Protein AF-A0A4Q6BZ63-F1 (afdb_monomer_lite)

Radius of gyration: 24.28 Å; chains: 1; bounding box: 54×51×70 Å

Secondary structure (DSSP, 8-state):
-HHHHHHHHHHHTS----------TTSPPPTTEEEEEE---TT----EEEEEE-TTT--EEEEEEEE-GGGG-SS-HHHHHTTT--TTGGG-TTSS-TT-PPPGGGS-SSHHHHHHHHHHHHHHHHHHHHHHTTPPP-TTTTTS-SS-HHHHHHHHHHHHH-TT------SS-TTS---HHHHHHHHHHTTT---HHHHHHHHHHH-TT-----TTS-----HHHHHHHHHHH--EEET--TTPPSS-THHHHHHHHHHHHTTHHHHHHHHHHHHHS-SS-TT----HHHHHHH-PPP--THHHHHHHHHHH--TTEEEHHHHHHHTTT----S--HHHHHHHHHHHHTTTHHHHHHHHHSPPTTTTHHHHHHHHHHHHH-EEE-TTS-EEE--HHHHHHHHHHHHHHHHHHHHHHHHHHHHHTTT-

Structure (mmCIF, N/CA/C/O backbone):
data_AF-A0A4Q6BZ63-F1
#
_entry.id   AF-A0A4Q6BZ63-F1
#
loop_
_atom_site.group_PDB
_atom_site.id
_atom_site.type_symbol
_atom_site.label_atom_id
_atom_site.label_alt_id
_atom_site.label_comp_id
_atom_site.label_asym_id
_atom_site.label_entity_id
_atom_site.label_seq_id
_atom_site.pdbx_PDB_ins_code
_atom_site.Cartn_x
_atom_site.Cartn_y
_atom_site.Cartn_z
_atom_site.occupancy
_atom_site.B_iso_or_equiv
_atom_site.auth_seq_id
_atom_site.auth_comp_id
_atom_site.auth_asym_id
_atom_site.auth_atom_id
_atom_site.pdbx_PDB_model_num
ATOM 1 N N . MET A 1 1 ? 18.218 6.714 -0.744 1.00 89.31 1 MET A N 1
ATOM 2 C CA . MET A 1 1 ? 18.346 7.404 -2.052 1.00 89.31 1 MET A CA 1
ATOM 3 C C . MET A 1 1 ? 19.382 6.745 -2.955 1.00 89.31 1 MET A C 1
ATOM 5 O O . MET A 1 1 ? 18.963 6.069 -3.879 1.00 89.31 1 MET A O 1
ATOM 9 N N . LYS A 1 2 ? 20.698 6.859 -2.688 1.00 94.06 2 LYS A N 1
ATOM 10 C CA . LYS A 1 2 ? 21.760 6.262 -3.534 1.00 94.06 2 LYS A CA 1
ATOM 11 C C . LYS A 1 2 ? 21.496 4.795 -3.904 1.00 94.06 2 LYS A C 1
ATOM 13 O O . LYS A 1 2 ? 21.578 4.436 -5.068 1.00 94.06 2 LYS A O 1
ATOM 18 N N . GLU A 1 3 ? 21.125 3.972 -2.928 1.00 96.25 3 GLU A N 1
ATOM 19 C CA . GLU A 1 3 ? 20.816 2.549 -3.139 1.00 96.25 3 GLU A CA 1
ATOM 20 C C . GLU A 1 3 ? 19.632 2.308 -4.088 1.00 96.25 3 GLU A C 1
ATOM 22 O O . GLU A 1 3 ? 19.660 1.341 -4.840 1.00 96.25 3 GLU A O 1
ATOM 27 N N . GLY A 1 4 ? 18.625 3.190 -4.087 1.00 96.62 4 GLY A N 1
ATOM 28 C CA . GLY A 1 4 ? 17.479 3.110 -4.998 1.00 96.62 4 GLY A CA 1
ATOM 29 C C . GLY A 1 4 ? 17.849 3.504 -6.428 1.00 96.62 4 GLY A C 1
ATOM 30 O O . GLY A 1 4 ? 17.361 2.908 -7.373 1.00 96.62 4 GLY A O 1
ATOM 31 N N . ILE A 1 5 ? 18.787 4.441 -6.605 1.00 96.44 5 ILE A N 1
ATOM 32 C CA . ILE A 1 5 ? 19.325 4.774 -7.936 1.00 96.44 5 ILE A CA 1
ATOM 33 C C . ILE A 1 5 ? 20.150 3.595 -8.471 1.00 96.44 5 ILE A C 1
ATOM 35 O O . ILE A 1 5 ? 19.949 3.140 -9.592 1.00 96.44 5 ILE A O 1
ATOM 39 N N . LEU A 1 6 ? 21.051 3.058 -7.642 1.00 97.44 6 LEU A N 1
ATOM 40 C CA . LEU A 1 6 ? 21.948 1.962 -8.022 1.00 97.44 6 LEU A CA 1
ATOM 41 C C . LEU A 1 6 ? 21.243 0.605 -8.171 1.00 97.44 6 LEU A C 1
ATOM 43 O O . LEU A 1 6 ? 21.848 -0.335 -8.686 1.00 97.44 6 LEU A O 1
ATOM 47 N N . TYR A 1 7 ? 19.981 0.484 -7.750 1.00 98.19 7 TYR A N 1
ATOM 48 C CA . TYR A 1 7 ? 19.133 -0.675 -8.038 1.00 98.19 7 TYR A CA 1
ATOM 49 C C . TYR A 1 7 ? 19.146 -1.022 -9.531 1.00 98.19 7 TYR A C 1
ATOM 51 O O . TYR A 1 7 ? 19.330 -2.183 -9.893 1.00 98.19 7 TYR A O 1
ATOM 59 N N . TRP A 1 8 ? 19.068 -0.011 -10.395 1.00 97.12 8 TRP A N 1
ATOM 60 C CA . TRP A 1 8 ? 18.982 -0.204 -11.838 1.00 97.12 8 TRP A CA 1
ATOM 61 C C . TRP A 1 8 ? 20.232 -0.838 -12.462 1.00 97.12 8 TRP A C 1
ATOM 63 O O . TRP A 1 8 ? 20.110 -1.564 -13.445 1.00 97.12 8 TRP A O 1
ATOM 73 N N . ASN A 1 9 ? 21.410 -0.698 -11.843 1.00 96.75 9 ASN A N 1
ATOM 74 C CA . ASN A 1 9 ? 22.609 -1.436 -12.265 1.00 96.75 9 ASN A CA 1
ATOM 75 C C . ASN A 1 9 ? 22.449 -2.952 -12.067 1.00 96.75 9 ASN A C 1
ATOM 77 O O . ASN A 1 9 ? 22.934 -3.742 -12.874 1.00 96.75 9 ASN A O 1
ATOM 81 N N . LYS A 1 10 ? 21.737 -3.378 -11.012 1.00 95.75 10 LYS A N 1
ATOM 82 C CA . LYS A 1 10 ? 21.415 -4.798 -10.791 1.00 95.75 10 LYS A CA 1
ATOM 83 C C . LYS A 1 10 ? 20.411 -5.299 -11.822 1.00 95.75 10 LYS A C 1
ATOM 85 O O . LYS A 1 10 ? 20.531 -6.427 -12.287 1.00 95.75 10 LYS A O 1
ATOM 90 N N . VAL A 1 11 ? 19.435 -4.458 -12.170 1.00 95.38 11 VAL A N 1
ATOM 91 C CA . VAL A 1 11 ? 18.393 -4.780 -13.152 1.00 95.38 11 VAL A CA 1
ATOM 92 C C . VAL A 1 11 ? 19.010 -5.039 -14.527 1.00 95.38 11 VAL A C 1
ATOM 94 O O . VAL A 1 11 ? 18.744 -6.072 -15.136 1.00 95.38 11 VAL A O 1
ATOM 97 N N . VAL A 1 12 ? 19.880 -4.141 -14.992 1.00 92.94 12 VAL A N 1
ATOM 98 C CA . VAL A 1 12 ? 20.517 -4.254 -16.317 1.00 92.94 12 VAL A CA 1
ATOM 99 C C . VAL A 1 12 ? 21.744 -5.173 -16.339 1.00 92.94 12 VAL A C 1
ATOM 101 O O . VAL A 1 12 ? 22.150 -5.626 -17.406 1.00 92.94 12 VAL A O 1
ATOM 104 N N . GLY A 1 13 ? 22.333 -5.476 -15.178 1.00 92.12 13 GLY A N 1
ATOM 105 C CA . GLY A 1 13 ? 23.477 -6.383 -15.045 1.00 92.12 13 GLY A CA 1
ATOM 106 C C . GLY A 1 13 ? 24.845 -5.762 -15.360 1.00 92.12 13 GLY A C 1
ATOM 107 O O . GLY A 1 13 ? 25.828 -6.491 -15.479 1.00 92.12 13 GLY A O 1
ATOM 108 N N . PHE A 1 14 ? 24.930 -4.437 -15.492 1.00 92.69 14 PHE A N 1
ATOM 109 C CA . PHE A 1 14 ? 26.173 -3.676 -15.655 1.00 92.69 14 PHE A CA 1
ATOM 110 C C . PHE A 1 14 ? 26.036 -2.282 -15.020 1.00 92.69 14 PHE A C 1
ATOM 112 O O . PHE A 1 14 ? 24.947 -1.882 -14.611 1.00 92.69 14 PHE A O 1
ATOM 119 N N . GLU A 1 15 ? 27.135 -1.533 -14.908 1.00 95.31 15 GLU A N 1
ATOM 120 C CA . GLU A 1 15 ? 27.097 -0.153 -14.407 1.00 95.31 15 GLU A CA 1
ATOM 121 C C . GLU A 1 15 ? 26.506 0.783 -15.476 1.00 95.31 15 GLU A C 1
ATOM 123 O O . GLU A 1 15 ? 27.214 1.263 -16.358 1.00 95.31 15 GLU A O 1
ATOM 128 N N . ALA A 1 16 ? 25.189 0.991 -15.424 1.00 90.75 16 ALA A N 1
ATOM 129 C CA . ALA A 1 16 ? 24.459 1.899 -16.309 1.00 90.75 16 ALA A CA 1
ATOM 130 C C . ALA A 1 16 ? 24.320 3.309 -15.716 1.00 90.75 16 ALA A C 1
ATOM 132 O O . ALA A 1 16 ? 24.261 4.287 -16.456 1.00 90.75 16 ALA A O 1
ATOM 133 N N . VAL A 1 17 ? 24.261 3.415 -14.385 1.00 93.44 17 VAL A N 1
ATOM 134 C CA . VAL A 1 17 ? 24.124 4.678 -13.654 1.00 93.44 17 VAL A CA 1
ATOM 135 C C . VAL A 1 17 ? 25.151 4.792 -12.531 1.00 93.44 17 VAL A C 1
ATOM 137 O O . VAL A 1 17 ? 25.448 3.829 -11.822 1.00 93.44 17 VAL A O 1
ATOM 140 N N . THR A 1 18 ? 25.651 6.007 -12.325 1.00 94.69 18 THR A N 1
ATOM 141 C CA . THR A 1 18 ? 26.495 6.394 -11.189 1.00 94.69 18 THR A CA 1
ATOM 142 C C . THR A 1 18 ? 25.817 7.520 -10.407 1.00 94.69 18 THR A C 1
ATOM 144 O O . THR A 1 18 ? 24.845 8.120 -10.865 1.00 94.69 18 THR A O 1
ATOM 147 N N . VAL A 1 19 ? 26.273 7.774 -9.176 1.00 94.69 19 VAL A N 1
ATOM 148 C CA . VAL A 1 19 ? 25.672 8.791 -8.298 1.00 94.69 19 VAL A CA 1
ATOM 149 C C . VAL A 1 19 ? 26.733 9.777 -7.845 1.00 94.69 19 VAL A C 1
ATOM 151 O O . VAL A 1 19 ? 27.675 9.397 -7.147 1.00 94.69 19 VAL A O 1
ATOM 154 N N . GLU A 1 20 ? 26.512 11.044 -8.174 1.00 91.31 20 GLU A N 1
ATOM 155 C CA . GLU A 1 20 ? 27.298 12.185 -7.711 1.00 91.31 20 GLU A CA 1
ATOM 156 C C . GLU A 1 20 ? 26.471 13.019 -6.724 1.00 91.31 20 GLU A C 1
ATOM 158 O O . GLU A 1 20 ? 25.262 13.192 -6.885 1.00 91.31 20 GLU A O 1
ATOM 163 N N . THR A 1 21 ? 27.110 13.521 -5.667 1.00 89.06 21 THR A N 1
ATOM 164 C CA . THR A 1 21 ? 26.464 14.340 -4.627 1.00 89.06 21 THR A CA 1
ATOM 165 C C . THR A 1 21 ? 27.017 15.757 -4.634 1.00 89.06 21 THR A C 1
ATOM 167 O O . THR A 1 21 ? 28.189 15.951 -4.943 1.00 89.06 21 THR A O 1
ATOM 170 N N . GLY A 1 22 ? 26.213 16.733 -4.206 1.00 82.75 22 GLY A N 1
ATOM 171 C CA . GLY A 1 22 ? 26.642 18.136 -4.123 1.00 82.75 22 GLY A CA 1
ATOM 172 C C . GLY A 1 22 ? 26.432 18.938 -5.409 1.00 82.75 22 GLY A C 1
ATOM 173 O O . GLY A 1 22 ? 27.015 20.007 -5.555 1.00 82.75 22 GLY A O 1
ATOM 174 N N . ALA A 1 23 ? 25.604 18.438 -6.331 1.00 81.38 23 ALA A N 1
ATOM 175 C CA . ALA A 1 23 ? 25.137 19.217 -7.472 1.00 81.38 23 ALA A CA 1
ATOM 176 C C . ALA A 1 23 ? 24.283 20.411 -7.006 1.00 81.38 23 ALA A C 1
ATOM 178 O O . ALA A 1 23 ? 23.538 20.307 -6.029 1.00 81.38 23 ALA A O 1
ATOM 179 N N . ASP A 1 24 ? 24.369 21.533 -7.723 1.00 81.44 24 ASP A N 1
ATOM 180 C CA . ASP A 1 24 ? 23.515 22.693 -7.469 1.00 81.44 24 ASP A CA 1
ATOM 181 C C . ASP A 1 24 ? 22.048 22.335 -7.750 1.00 81.44 24 ASP A C 1
ATOM 183 O O . ASP A 1 24 ? 21.677 21.993 -8.877 1.00 81.44 24 ASP A O 1
ATOM 187 N N . ILE A 1 25 ? 21.208 22.444 -6.719 1.00 72.38 25 ILE A N 1
ATOM 188 C CA . ILE A 1 25 ? 19.779 22.127 -6.779 1.00 72.38 25 ILE A CA 1
ATOM 189 C C . ILE A 1 25 ? 19.026 22.986 -7.804 1.00 72.38 25 ILE A C 1
ATOM 191 O O . ILE A 1 25 ? 18.037 22.523 -8.373 1.00 72.38 25 ILE A O 1
ATOM 195 N N . SER A 1 26 ? 19.509 24.199 -8.083 1.00 77.12 26 SER A N 1
ATOM 196 C CA . SER A 1 26 ? 18.890 25.137 -9.028 1.00 77.12 26 SER A CA 1
ATOM 197 C C . SER A 1 26 ? 19.350 24.916 -10.469 1.00 77.12 26 SER A C 1
ATOM 199 O O . SER A 1 26 ? 18.782 25.488 -11.400 1.00 77.12 26 SER A O 1
ATOM 201 N N . SER A 1 27 ? 20.379 24.091 -10.672 1.00 81.69 27 SER A N 1
ATOM 202 C CA . SER A 1 27 ? 20.932 23.845 -11.997 1.00 81.69 27 SER A CA 1
ATOM 203 C C . SER A 1 27 ? 20.032 22.933 -12.832 1.00 81.69 27 SER A C 1
ATOM 205 O O . SER A 1 27 ? 19.350 22.028 -12.333 1.00 81.69 27 SER A O 1
ATOM 207 N N . VAL A 1 28 ? 20.046 23.170 -14.144 1.00 85.50 28 VAL A N 1
ATOM 208 C CA . VAL A 1 28 ? 19.482 22.237 -15.121 1.00 85.50 28 VAL A CA 1
ATOM 209 C C . VAL A 1 28 ? 20.429 21.032 -15.199 1.00 85.50 28 VAL A C 1
ATOM 211 O O . VAL A 1 28 ? 21.610 21.238 -15.492 1.00 85.50 28 VAL A O 1
ATOM 214 N N . PRO A 1 29 ? 19.952 19.790 -14.975 1.00 88.75 29 PRO A N 1
ATOM 215 C CA . PRO A 1 29 ? 20.808 18.608 -15.052 1.00 88.75 29 PRO A CA 1
ATOM 216 C C . PRO A 1 29 ? 21.441 18.528 -16.437 1.00 88.75 29 PRO A C 1
ATOM 218 O O . PRO A 1 29 ? 20.695 18.741 -17.386 1.00 88.75 29 PRO A O 1
ATOM 221 N N . PRO A 1 30 ? 22.746 18.240 -16.596 1.00 90.44 30 PRO A N 1
ATOM 222 C CA . PRO A 1 30 ? 23.395 18.064 -17.900 1.00 90.44 30 PRO A CA 1
ATOM 223 C C . PRO A 1 30 ? 22.685 17.061 -18.826 1.00 90.44 30 PRO A C 1
ATOM 225 O O . PRO A 1 30 ? 21.808 16.313 -18.398 1.00 90.44 30 PRO A O 1
ATOM 228 N N . LEU A 1 31 ? 23.070 17.031 -20.108 1.00 91.75 31 LEU A N 1
ATOM 229 C CA . LEU A 1 31 ? 22.615 15.958 -21.001 1.00 91.75 31 LEU A CA 1
ATOM 230 C C . LEU A 1 31 ? 23.032 14.597 -20.428 1.00 91.75 31 LEU A C 1
ATOM 232 O O . LEU A 1 31 ? 24.147 14.448 -19.934 1.00 91.75 31 LEU A O 1
ATOM 236 N N . HIS A 1 32 ? 22.115 13.637 -20.506 1.00 89.62 32 HIS A N 1
ATOM 237 C CA . HIS A 1 32 ? 22.219 12.276 -19.978 1.00 89.62 32 HIS A CA 1
ATOM 238 C C . HIS A 1 32 ? 22.435 12.211 -18.461 1.00 89.62 32 HIS A C 1
ATOM 240 O O . HIS A 1 32 ? 22.987 11.242 -17.945 1.00 89.62 32 HIS A O 1
ATOM 246 N N . ALA A 1 33 ? 21.975 13.234 -17.737 1.00 91.69 33 ALA A N 1
ATOM 247 C CA . ALA A 1 33 ? 21.980 13.261 -16.284 1.00 91.69 33 ALA A CA 1
ATOM 248 C C . ALA A 1 33 ? 20.561 13.370 -15.716 1.00 91.69 33 ALA A C 1
ATOM 250 O O . ALA A 1 33 ? 19.649 13.953 -16.316 1.00 91.69 33 ALA A O 1
ATOM 251 N N . VAL A 1 34 ? 20.402 12.833 -14.508 1.00 91.44 34 VAL A N 1
ATOM 252 C CA . VAL A 1 34 ? 19.169 12.902 -13.724 1.00 91.44 34 VAL A CA 1
ATOM 253 C C . VAL A 1 34 ? 19.456 13.668 -12.443 1.00 91.44 34 VAL A C 1
ATOM 255 O O . VAL A 1 34 ? 20.260 13.225 -11.626 1.00 91.44 34 VAL A O 1
ATOM 258 N N . ALA A 1 35 ? 18.805 14.813 -12.244 1.00 91.69 35 ALA A N 1
ATOM 259 C CA . ALA A 1 35 ? 18.898 15.522 -10.971 1.00 91.69 35 ALA A CA 1
ATOM 260 C C . ALA A 1 35 ? 17.856 14.973 -9.997 1.00 91.69 35 ALA A C 1
ATOM 262 O O . ALA A 1 35 ? 16.657 15.143 -10.210 1.00 91.69 35 ALA A O 1
ATOM 263 N N . VAL A 1 36 ? 18.306 14.354 -8.908 1.00 89.88 36 VAL A N 1
ATOM 264 C CA . VAL A 1 36 ? 17.432 13.927 -7.810 1.00 89.88 36 VAL A CA 1
ATOM 265 C C . VAL A 1 36 ? 17.453 15.000 -6.728 1.00 89.88 36 VAL A C 1
ATOM 267 O O . VAL A 1 36 ? 18.501 15.278 -6.145 1.00 89.88 36 VAL A O 1
ATOM 270 N N . ARG A 1 37 ? 16.303 15.620 -6.467 1.00 86.88 37 ARG A N 1
ATOM 271 C CA . ARG A 1 37 ? 16.156 16.771 -5.576 1.00 86.88 37 ARG A CA 1
ATOM 272 C C . ARG A 1 37 ? 15.273 16.437 -4.395 1.00 86.88 37 ARG A C 1
ATOM 274 O O . ARG A 1 37 ? 14.174 15.910 -4.547 1.00 86.88 37 ARG A O 1
ATOM 281 N N . TRP A 1 38 ? 15.753 16.818 -3.223 1.00 80.56 38 TRP A N 1
ATOM 282 C CA . TRP A 1 38 ? 14.928 16.861 -2.035 1.00 80.56 38 TRP A CA 1
ATOM 283 C C . TRP A 1 38 ? 14.248 18.226 -1.951 1.00 80.56 38 TRP A C 1
ATOM 285 O O . TRP A 1 38 ? 14.935 19.242 -1.864 1.00 80.56 38 TRP A O 1
ATOM 295 N N . VAL A 1 39 ? 12.920 18.258 -2.005 1.00 77.62 39 VAL A N 1
ATOM 296 C CA . VAL A 1 39 ? 12.127 19.490 -1.914 1.00 77.62 39 VAL A CA 1
ATOM 297 C C . VAL A 1 39 ? 11.494 19.598 -0.528 1.00 77.62 39 VAL A C 1
ATOM 299 O O . VAL A 1 39 ? 10.936 18.613 -0.050 1.00 77.62 39 VAL A O 1
ATOM 302 N N . PRO A 1 40 ? 11.569 20.756 0.148 1.00 70.12 40 PRO A N 1
ATOM 303 C CA . PRO A 1 40 ? 11.146 20.910 1.542 1.00 70.12 40 PRO A CA 1
ATOM 304 C C . PRO A 1 40 ? 9.620 21.051 1.683 1.00 70.12 40 PRO A C 1
ATOM 306 O O . PRO A 1 40 ? 9.102 22.040 2.187 1.00 70.12 40 PRO A O 1
ATOM 309 N N . TRP A 1 41 ? 8.870 20.065 1.193 1.00 68.62 41 TRP A N 1
ATOM 310 C CA . TRP A 1 41 ? 7.407 20.036 1.244 1.00 68.62 41 TRP A CA 1
ATOM 311 C C . TRP A 1 41 ? 6.937 18.994 2.255 1.00 68.62 41 TRP A C 1
ATOM 313 O O . TRP A 1 41 ? 6.752 17.827 1.918 1.00 68.62 41 TRP A O 1
ATOM 323 N N . GLU A 1 42 ? 6.780 19.406 3.511 1.00 63.28 42 GLU A N 1
ATOM 324 C CA . GLU A 1 42 ? 6.568 18.476 4.631 1.00 63.28 42 GLU A CA 1
ATOM 325 C C . GLU A 1 42 ? 5.294 17.623 4.510 1.00 63.28 42 GLU A C 1
ATOM 327 O O . GLU A 1 42 ? 5.319 16.446 4.865 1.00 63.28 42 GLU A O 1
ATOM 332 N N . ASP A 1 43 ? 4.216 18.170 3.939 1.00 55.50 43 ASP A N 1
ATOM 333 C CA . ASP A 1 43 ? 2.917 17.485 3.833 1.00 55.50 43 ASP A CA 1
ATOM 334 C C . ASP A 1 43 ? 2.655 16.847 2.451 1.00 55.50 43 ASP A C 1
ATOM 336 O O . ASP A 1 43 ? 1.605 16.242 2.219 1.00 55.50 43 ASP A O 1
ATOM 340 N N . ALA A 1 44 ? 3.596 16.961 1.510 1.00 63.06 44 ALA A N 1
ATOM 341 C CA . ALA A 1 44 ? 3.421 16.481 0.143 1.00 63.06 44 ALA A CA 1
ATOM 342 C C . ALA A 1 44 ? 3.710 14.976 0.031 1.00 63.06 44 ALA A C 1
ATOM 344 O O . ALA A 1 44 ? 4.852 14.567 -0.142 1.00 63.06 44 ALA A O 1
ATOM 345 N N . GLY A 1 45 ? 2.671 14.143 0.089 1.00 62.91 45 GLY A N 1
ATOM 346 C CA . GLY A 1 45 ? 2.749 12.676 -0.012 1.00 62.91 45 GLY A CA 1
ATOM 347 C C . GLY A 1 45 ? 3.089 12.087 -1.379 1.00 62.91 45 GLY A C 1
ATOM 348 O O . GLY A 1 45 ? 2.624 10.994 -1.676 1.00 62.91 45 GLY A O 1
ATOM 349 N N . PHE A 1 46 ? 3.812 12.807 -2.232 1.00 70.62 46 PHE A N 1
ATOM 350 C CA . PHE A 1 46 ? 4.135 12.367 -3.584 1.00 70.62 46 PHE A CA 1
ATOM 351 C C . PHE A 1 46 ? 5.637 12.449 -3.843 1.00 70.62 46 PHE A C 1
ATOM 353 O O . PHE A 1 46 ? 6.364 13.216 -3.209 1.00 70.62 46 PHE A O 1
ATOM 360 N N . ALA A 1 47 ? 6.098 11.633 -4.779 1.00 82.94 47 ALA A N 1
ATOM 361 C CA . ALA A 1 47 ? 7.354 11.818 -5.479 1.00 82.94 47 ALA A CA 1
ATOM 362 C C . ALA A 1 47 ? 7.022 11.995 -6.966 1.00 82.94 47 ALA A C 1
ATOM 364 O O . ALA A 1 47 ? 5.899 11.716 -7.394 1.00 82.94 47 ALA A O 1
ATOM 365 N N . TYR A 1 48 ? 7.933 12.604 -7.719 1.00 84.81 48 TYR A N 1
ATOM 366 C CA . TYR A 1 48 ? 7.664 12.907 -9.120 1.00 84.81 48 TYR A CA 1
ATOM 367 C C . TYR A 1 48 ? 8.929 12.872 -9.961 1.00 84.81 48 TYR A C 1
ATOM 369 O O . TYR A 1 48 ? 9.912 13.547 -9.640 1.00 84.81 48 TYR A O 1
ATOM 377 N N . ALA A 1 49 ? 8.854 12.171 -11.086 1.00 89.88 49 ALA A N 1
ATOM 378 C CA . ALA A 1 49 ? 9.846 12.179 -12.138 1.00 89.88 49 ALA A CA 1
ATOM 379 C C . ALA A 1 49 ? 9.370 13.002 -13.343 1.00 89.88 49 ALA A C 1
ATOM 381 O O . ALA A 1 49 ? 8.315 12.763 -13.926 1.00 89.88 49 ALA A O 1
ATOM 382 N N . GLY A 1 50 ? 10.192 13.962 -13.754 1.00 88.38 50 GLY A N 1
ATOM 383 C CA . GLY A 1 50 ? 10.061 14.690 -15.008 1.00 88.38 50 GLY A CA 1
ATOM 384 C C . GLY A 1 50 ? 11.187 14.318 -15.963 1.00 88.38 50 GLY A C 1
ATOM 385 O O . GLY A 1 50 ? 12.347 14.217 -15.562 1.00 88.38 50 GLY A O 1
ATOM 386 N N . LEU A 1 51 ? 10.857 14.165 -17.239 1.00 90.88 51 LEU A N 1
ATOM 387 C CA . LEU A 1 51 ? 11.802 13.807 -18.291 1.00 90.88 51 LEU A CA 1
ATOM 388 C C . LEU A 1 51 ? 11.711 14.781 -19.463 1.00 90.88 51 LEU A C 1
ATOM 390 O O . LEU A 1 51 ? 10.631 15.224 -19.851 1.00 90.88 51 LEU A O 1
ATOM 394 N N . GLN A 1 52 ? 12.872 15.121 -20.013 1.00 92.75 52 GLN A N 1
ATOM 395 C CA . GLN A 1 52 ? 12.995 15.773 -21.306 1.00 92.75 52 GLN A CA 1
ATOM 396 C C . GLN A 1 52 ? 13.415 14.708 -22.310 1.00 92.75 52 GLN A C 1
ATOM 398 O O . GLN A 1 52 ? 14.522 14.177 -22.206 1.00 92.75 52 GLN A O 1
ATOM 403 N N . THR A 1 53 ? 12.558 14.431 -23.285 1.00 91.94 53 THR A N 1
ATOM 404 C CA . THR A 1 53 ? 12.829 13.470 -24.355 1.00 91.94 53 THR A CA 1
ATOM 405 C C . THR A 1 53 ? 13.048 14.153 -25.693 1.00 91.94 53 THR A C 1
ATOM 407 O O . THR A 1 53 ? 12.514 15.233 -25.959 1.00 91.94 53 THR A O 1
ATOM 410 N N . ASP A 1 54 ? 13.835 13.511 -26.547 1.00 92.31 54 ASP A N 1
ATOM 411 C CA . ASP A 1 54 ? 13.843 13.808 -27.971 1.00 92.31 54 ASP A CA 1
ATOM 412 C C . ASP A 1 54 ? 12.514 13.312 -28.583 1.00 92.31 54 ASP A C 1
ATOM 414 O O . ASP A 1 54 ? 12.208 12.118 -28.505 1.00 92.31 54 ASP A O 1
ATOM 418 N N . PRO A 1 55 ? 11.693 14.192 -29.184 1.00 91.44 55 PRO A N 1
ATOM 419 C CA . PRO A 1 55 ? 10.384 13.813 -29.711 1.00 91.44 55 PRO A CA 1
ATOM 420 C C . PRO A 1 55 ? 10.459 12.918 -30.956 1.00 91.44 55 PRO A C 1
ATOM 422 O O . PRO A 1 55 ? 9.448 12.325 -31.331 1.00 91.44 55 PRO A O 1
ATOM 425 N N . MET A 1 56 ? 11.618 12.833 -31.616 1.00 92.75 56 MET A N 1
ATOM 426 C CA . MET A 1 56 ? 11.818 12.017 -32.809 1.00 92.75 56 MET A CA 1
ATOM 427 C C . MET A 1 56 ? 12.356 10.627 -32.505 1.00 92.75 56 MET A C 1
ATOM 429 O O . MET A 1 56 ? 11.972 9.676 -33.187 1.00 92.75 56 MET A O 1
ATOM 433 N N . THR A 1 57 ? 13.242 10.503 -31.518 1.00 89.25 57 THR A N 1
ATOM 434 C CA . THR A 1 57 ? 13.874 9.219 -31.171 1.00 89.25 57 THR A CA 1
ATOM 435 C C . THR A 1 57 ? 13.272 8.572 -29.927 1.00 89.25 57 THR A C 1
ATOM 437 O O . THR A 1 57 ? 13.414 7.366 -29.745 1.00 89.25 57 THR A O 1
ATOM 440 N N . GLY A 1 58 ? 12.601 9.352 -29.074 1.00 86.25 58 GLY A N 1
ATOM 441 C CA . GLY A 1 58 ? 12.145 8.918 -27.753 1.00 86.25 58 GLY A CA 1
ATOM 442 C C . GLY A 1 58 ? 13.262 8.844 -26.706 1.00 86.25 58 GLY A C 1
ATOM 443 O O . GLY A 1 58 ? 13.000 8.434 -25.580 1.00 86.25 58 GLY A O 1
ATOM 444 N N . GLU A 1 59 ? 14.494 9.236 -27.047 1.00 88.62 59 GLU A N 1
ATOM 445 C CA . GLU A 1 59 ? 15.634 9.224 -26.126 1.00 88.62 59 GLU A CA 1
ATOM 446 C C . GLU A 1 59 ? 15.412 10.191 -24.957 1.00 88.62 59 GLU A C 1
ATOM 448 O O . GLU A 1 59 ? 15.113 11.370 -25.161 1.00 88.62 59 GLU A O 1
ATOM 453 N N . THR A 1 60 ? 15.598 9.718 -23.721 1.00 90.25 60 THR A N 1
ATOM 454 C CA . THR A 1 60 ? 15.603 10.583 -22.535 1.00 90.25 60 THR A CA 1
ATOM 455 C C . THR A 1 60 ? 16.906 11.380 -22.481 1.00 90.25 60 THR A C 1
ATOM 457 O O . THR A 1 60 ? 17.966 10.851 -22.159 1.00 90.25 60 THR A O 1
ATOM 460 N N . LEU A 1 61 ? 16.819 12.684 -22.739 1.00 92.50 61 LEU A N 1
ATOM 461 C CA . LEU A 1 61 ? 17.964 13.592 -22.748 1.00 92.50 61 LEU A CA 1
ATOM 462 C C . LEU A 1 61 ? 18.318 14.097 -21.351 1.00 92.50 61 LEU A C 1
ATOM 464 O O . LEU A 1 61 ? 19.492 14.297 -21.052 1.00 92.50 61 LEU A O 1
ATOM 468 N N . ARG A 1 62 ? 17.316 14.366 -20.507 1.00 93.81 62 ARG A N 1
ATOM 469 C CA . ARG A 1 62 ? 17.494 14.849 -19.125 1.00 93.81 62 ARG A CA 1
ATOM 470 C C . ARG A 1 62 ? 16.380 14.310 -18.243 1.00 93.81 62 ARG A C 1
ATOM 472 O O . ARG A 1 62 ? 15.237 14.217 -18.686 1.00 93.81 62 ARG A O 1
ATOM 479 N N . GLY A 1 63 ? 16.702 14.025 -16.987 1.00 92.06 63 GLY A N 1
ATOM 480 C CA . GLY A 1 63 ? 15.731 13.610 -15.978 1.00 92.06 63 GLY A CA 1
ATOM 481 C C . GLY A 1 63 ? 15.772 14.492 -14.737 1.00 92.06 63 GLY A C 1
ATOM 482 O O . GLY A 1 63 ? 16.792 15.098 -14.404 1.00 92.06 63 GLY A O 1
ATOM 483 N N . GLN A 1 64 ? 14.654 14.562 -14.030 1.00 91.81 64 GLN A N 1
ATOM 484 C CA . GLN A 1 64 ? 14.533 15.235 -12.746 1.00 91.81 64 GLN A CA 1
ATOM 485 C C . GLN A 1 64 ? 13.628 14.402 -11.851 1.00 91.81 64 GLN A C 1
ATOM 487 O O . GLN A 1 64 ? 12.547 14.031 -12.279 1.00 91.81 64 GLN A O 1
ATOM 492 N N . VAL A 1 65 ? 14.052 14.133 -10.624 1.00 91.25 65 VAL A N 1
ATOM 493 C CA . VAL A 1 65 ? 13.251 13.440 -9.611 1.00 91.25 65 VAL A CA 1
ATOM 494 C C . VAL A 1 65 ? 13.100 14.364 -8.415 1.00 91.25 65 VAL A C 1
ATOM 496 O O . VAL A 1 65 ? 14.087 14.943 -7.963 1.00 91.25 65 VAL A O 1
ATOM 499 N N . PHE A 1 66 ? 11.888 14.491 -7.892 1.00 87.50 66 PHE A N 1
ATOM 500 C CA . PHE A 1 66 ? 11.575 15.273 -6.703 1.00 87.50 66 PHE A CA 1
ATOM 501 C C . PHE A 1 66 ? 11.085 14.348 -5.590 1.00 87.50 66 PHE A C 1
ATOM 503 O O . PHE A 1 66 ? 10.215 13.509 -5.811 1.00 87.50 66 PHE A O 1
ATOM 510 N N . MET A 1 67 ? 11.658 14.513 -4.400 1.00 83.38 67 MET A N 1
ATOM 511 C CA . MET A 1 67 ? 11.349 13.746 -3.194 1.00 83.38 67 MET A CA 1
ATOM 512 C C . MET A 1 67 ? 11.043 14.693 -2.038 1.00 83.38 67 MET A C 1
ATOM 514 O O . MET A 1 67 ? 11.717 15.711 -1.886 1.00 83.38 67 MET A O 1
ATOM 518 N N . THR A 1 68 ? 10.074 14.340 -1.199 1.00 78.69 68 THR A N 1
ATOM 519 C CA . THR A 1 68 ? 9.583 15.190 -0.108 1.00 78.69 68 THR A CA 1
ATOM 520 C C . THR A 1 68 ? 9.867 14.579 1.281 1.00 78.69 68 THR A C 1
ATOM 522 O O . THR A 1 68 ? 9.987 13.356 1.415 1.00 78.69 68 THR A O 1
ATOM 525 N N . PRO A 1 69 ? 9.927 15.392 2.357 1.00 72.75 69 PRO A N 1
ATOM 526 C CA . PRO A 1 69 ? 9.974 14.924 3.744 1.00 72.75 69 PRO A CA 1
ATOM 527 C C . PRO A 1 69 ? 8.819 14.025 4.178 1.00 72.75 69 PRO A C 1
ATOM 529 O O . PRO A 1 69 ? 8.993 13.263 5.128 1.00 72.75 69 PRO A O 1
ATOM 532 N N . ALA A 1 70 ? 7.673 14.059 3.492 1.00 69.75 70 ALA A N 1
ATOM 533 C CA . ALA A 1 70 ? 6.508 13.252 3.854 1.00 69.75 70 ALA A CA 1
ATOM 534 C C . ALA A 1 70 ? 6.817 11.741 3.897 1.00 69.75 70 ALA A C 1
ATOM 536 O O . ALA A 1 70 ? 6.218 11.010 4.685 1.00 69.75 70 ALA A O 1
ATOM 537 N N . TRP A 1 71 ? 7.798 11.283 3.110 1.00 72.00 71 TRP A N 1
ATOM 538 C CA . TRP A 1 71 ? 8.242 9.886 3.053 1.00 72.00 71 TRP A CA 1
ATOM 539 C C . TRP A 1 71 ? 9.090 9.440 4.257 1.00 72.00 71 TRP A C 1
ATOM 541 O O . TRP A 1 71 ? 9.292 8.240 4.450 1.00 72.00 71 TRP A O 1
ATOM 551 N N . LEU A 1 72 ? 9.577 10.376 5.084 1.00 71.12 72 LEU A N 1
ATOM 552 C CA . LEU A 1 72 ? 10.311 10.069 6.321 1.00 71.12 72 LEU A CA 1
ATOM 553 C C . LEU A 1 72 ? 9.388 9.671 7.473 1.00 71.12 72 LEU A C 1
ATOM 555 O O . LEU A 1 72 ? 9.825 9.001 8.410 1.00 71.12 72 LEU A O 1
ATOM 559 N N . GLN A 1 73 ? 8.121 10.076 7.418 1.00 60.97 73 GLN A N 1
ATOM 560 C CA . GLN A 1 73 ? 7.157 9.765 8.460 1.00 60.97 73 GLN A CA 1
ATOM 561 C C . GLN A 1 73 ? 6.459 8.440 8.141 1.00 60.97 73 GLN A C 1
ATOM 563 O O . GLN A 1 73 ? 5.845 8.262 7.091 1.00 60.97 73 GLN A O 1
ATOM 568 N N . THR A 1 74 ? 6.497 7.502 9.090 1.00 46.09 74 THR A N 1
ATOM 569 C CA . THR A 1 74 ? 5.750 6.229 9.025 1.00 46.09 74 THR A CA 1
ATOM 570 C C . THR A 1 74 ? 4.232 6.432 9.065 1.00 46.09 74 THR A C 1
ATOM 572 O O . THR A 1 74 ? 3.475 5.522 8.740 1.00 46.09 74 THR A O 1
ATOM 575 N N . LYS A 1 75 ? 3.777 7.630 9.451 1.00 42.69 75 LYS A N 1
ATOM 576 C CA . LYS A 1 75 ? 2.380 8.072 9.422 1.00 42.69 75 LYS A CA 1
ATOM 577 C C . LYS A 1 75 ? 2.247 9.166 8.371 1.00 42.69 75 LYS A C 1
ATOM 579 O O . LYS A 1 75 ? 2.207 10.344 8.713 1.00 42.69 75 LYS A O 1
ATOM 584 N N . GLY A 1 76 ? 2.236 8.788 7.098 1.00 35.59 76 GLY A N 1
ATOM 585 C CA . GLY A 1 76 ? 2.100 9.747 6.010 1.00 35.59 76 GLY A CA 1
ATOM 586 C C . GLY A 1 76 ? 0.803 10.546 6.151 1.00 35.59 76 GLY A C 1
ATOM 587 O O . GLY A 1 76 ? -0.270 10.040 5.835 1.00 35.59 76 GLY A O 1
ATOM 588 N N . ARG A 1 77 ? 0.889 11.822 6.551 1.00 32.88 77 ARG A N 1
ATOM 589 C CA . ARG A 1 77 ? -0.181 12.800 6.270 1.00 32.88 77 ARG A CA 1
ATOM 590 C C . ARG A 1 77 ? -0.507 12.813 4.769 1.00 32.88 77 ARG A C 1
ATOM 592 O O . ARG A 1 77 ? -1.659 12.972 4.389 1.00 32.88 77 ARG A O 1
ATOM 599 N N . GLY A 1 78 ? 0.493 12.518 3.938 1.00 35.47 78 GLY A N 1
ATOM 600 C CA . GLY A 1 78 ? 0.377 12.331 2.499 1.00 35.47 78 GLY A CA 1
ATOM 601 C C . GLY A 1 78 ? -0.551 11.199 2.036 1.00 35.47 78 GLY A C 1
ATOM 602 O O . GLY A 1 78 ? -1.324 11.408 1.109 1.00 35.47 78 GLY A O 1
ATOM 603 N N . GLU A 1 79 ? -0.548 10.032 2.692 1.00 36.22 79 GLU A N 1
ATOM 604 C CA . GLU A 1 79 ? -1.417 8.901 2.306 1.00 36.22 79 GLU A CA 1
ATOM 605 C C . GLU A 1 79 ? -2.891 9.164 2.645 1.00 36.22 79 GLU A C 1
ATOM 607 O O . GLU A 1 79 ? -3.784 8.759 1.904 1.00 36.22 79 GLU A O 1
ATOM 612 N N . ALA A 1 80 ? -3.156 9.896 3.733 1.00 32.75 80 ALA A N 1
ATOM 613 C CA . ALA A 1 80 ? -4.509 10.319 4.098 1.00 32.75 80 ALA A CA 1
ATOM 614 C C . ALA A 1 80 ? -5.066 11.423 3.172 1.00 32.75 80 ALA A C 1
ATOM 616 O O . ALA A 1 80 ? -6.283 11.574 3.066 1.00 32.75 80 ALA A O 1
ATOM 617 N N . LEU A 1 81 ? -4.196 12.184 2.495 1.00 26.78 81 LEU A N 1
ATOM 618 C CA . LEU A 1 81 ? -4.562 13.320 1.636 1.00 26.78 81 LEU A CA 1
ATOM 619 C C . LEU A 1 81 ? -4.516 13.005 0.128 1.00 26.78 81 LEU A C 1
ATOM 621 O O . LEU A 1 81 ? -5.123 13.730 -0.661 1.00 26.78 81 LEU A O 1
ATOM 625 N N . ALA A 1 82 ? -3.874 11.907 -0.282 1.00 30.55 82 ALA A N 1
ATOM 626 C CA . ALA A 1 82 ? -3.742 11.504 -1.683 1.00 30.55 82 ALA A CA 1
ATOM 627 C C . ALA A 1 82 ? -5.068 11.327 -2.462 1.00 30.55 82 ALA A C 1
ATOM 629 O O . ALA A 1 82 ? -5.094 11.706 -3.633 1.00 30.55 82 ALA A O 1
ATOM 630 N N . PRO A 1 83 ? -6.190 10.825 -1.895 1.00 26.75 83 PRO A N 1
ATOM 631 C CA . PRO A 1 83 ? -7.402 10.642 -2.694 1.00 26.75 83 PRO A CA 1
ATOM 632 C C . PRO A 1 83 ? -8.203 11.939 -2.921 1.00 26.75 83 PRO A C 1
ATOM 634 O O . PRO A 1 83 ? -9.228 11.891 -3.597 1.00 26.75 83 PRO A O 1
ATOM 637 N N . ILE A 1 84 ? -7.785 13.087 -2.363 1.00 28.02 84 ILE A N 1
ATOM 638 C CA . ILE A 1 84 ? -8.590 14.327 -2.340 1.00 28.02 84 ILE A CA 1
ATOM 639 C C . ILE A 1 84 ? -8.041 15.419 -3.282 1.00 28.02 84 ILE A C 1
ATOM 641 O O . ILE A 1 84 ? -8.776 16.334 -3.655 1.00 28.02 84 ILE A O 1
ATOM 645 N N . ILE A 1 85 ? -6.780 15.345 -3.720 1.00 26.62 85 ILE A N 1
ATOM 646 C CA . ILE A 1 85 ? -6.126 16.474 -4.400 1.00 26.62 85 ILE A CA 1
ATOM 647 C C . ILE A 1 85 ? -6.131 16.286 -5.924 1.00 26.62 85 ILE A C 1
ATOM 649 O O . ILE A 1 85 ? -5.464 15.419 -6.481 1.00 26.62 85 ILE A O 1
ATOM 653 N N . ASN A 1 86 ? -6.893 17.146 -6.600 1.00 24.94 86 ASN A N 1
ATOM 654 C CA . ASN A 1 86 ? -6.922 17.312 -8.053 1.00 24.94 86 ASN A CA 1
ATOM 655 C C . ASN A 1 86 ? -5.493 17.606 -8.579 1.00 24.94 86 ASN A C 1
ATOM 657 O O . ASN A 1 86 ? -4.844 18.500 -8.023 1.00 24.94 86 ASN A O 1
ATOM 661 N N . PRO A 1 87 ? -4.992 16.935 -9.640 1.00 29.58 87 PRO A N 1
ATOM 662 C CA . PRO A 1 87 ? -3.628 17.129 -10.154 1.00 29.58 87 PRO A CA 1
ATOM 663 C C . PRO A 1 87 ? -3.287 18.592 -10.488 1.00 29.58 87 PRO A C 1
ATOM 665 O O . PRO A 1 87 ? -2.128 18.984 -10.414 1.00 29.58 87 PRO A O 1
ATOM 668 N N . VAL A 1 88 ? -4.286 19.436 -10.773 1.00 28.34 88 VAL A N 1
ATOM 669 C CA . VAL A 1 88 ? -4.088 20.871 -11.050 1.00 28.34 88 VAL A CA 1
ATOM 670 C C . VAL A 1 88 ? -3.796 21.694 -9.781 1.00 28.34 88 VAL A C 1
ATOM 672 O O . VAL A 1 88 ? -3.064 22.678 -9.846 1.00 28.34 88 VAL A O 1
ATOM 675 N N . SER A 1 89 ? -4.302 21.292 -8.607 1.00 30.69 89 SER A N 1
ATOM 676 C CA . SER A 1 89 ? -4.018 21.983 -7.330 1.00 30.69 89 SER A CA 1
ATOM 677 C C . SER A 1 89 ? -2.654 21.639 -6.723 1.00 30.69 89 SER A C 1
ATOM 679 O O . SER A 1 89 ? -2.203 22.325 -5.813 1.00 30.69 89 SER A O 1
ATOM 681 N N . VAL A 1 90 ? -1.965 20.627 -7.265 1.00 35.69 90 VAL A N 1
ATOM 682 C CA . VAL A 1 90 ? -0.579 20.264 -6.904 1.00 35.69 90 VAL A CA 1
ATOM 683 C C . VAL A 1 90 ? 0.426 21.315 -7.413 1.00 35.69 90 VAL A C 1
ATOM 685 O O . VAL A 1 90 ? 1.581 21.329 -6.999 1.00 35.69 90 VAL A O 1
ATOM 688 N N . CYS A 1 91 ? -0.017 22.234 -8.279 1.00 33.03 91 CYS A N 1
ATOM 689 C CA . CYS A 1 91 ? 0.782 23.343 -8.800 1.00 33.03 91 CYS A CA 1
ATOM 690 C C . CYS A 1 91 ? 0.575 24.682 -8.061 1.00 33.03 91 CYS A C 1
ATOM 692 O O . CYS A 1 91 ? 1.118 25.695 -8.503 1.00 33.03 91 CYS A O 1
ATOM 694 N N . ASP A 1 92 ? -0.195 24.730 -6.964 1.00 34.34 92 ASP A N 1
ATOM 695 C CA . ASP A 1 92 ? -0.281 25.934 -6.120 1.00 34.34 92 ASP A CA 1
ATOM 696 C C . ASP A 1 92 ? 0.812 25.915 -5.039 1.00 34.34 92 ASP A C 1
ATOM 698 O O . ASP A 1 92 ? 0.626 25.470 -3.907 1.00 34.34 92 ASP A O 1
ATOM 702 N N . PHE A 1 93 ? 1.991 26.402 -5.426 1.00 43.56 93 PHE A N 1
ATOM 703 C CA . PHE A 1 93 ? 3.219 26.421 -4.623 1.00 43.56 93 PHE A CA 1
ATOM 704 C C . PHE A 1 93 ? 3.266 27.539 -3.563 1.00 43.56 93 PHE A C 1
ATOM 706 O O . PHE A 1 93 ? 4.309 27.770 -2.954 1.00 43.56 93 PHE A O 1
ATOM 713 N N . SER A 1 94 ? 2.162 28.261 -3.340 1.00 39.66 94 SER A N 1
ATOM 714 C CA . SER A 1 94 ? 2.121 29.429 -2.446 1.00 39.66 94 SER A CA 1
ATOM 715 C C . SER A 1 94 ? 2.038 29.090 -0.949 1.00 39.66 94 SER A C 1
ATOM 717 O O . SER A 1 94 ? 2.192 29.983 -0.117 1.00 39.66 94 SER A O 1
ATOM 719 N N . ARG A 1 95 ? 1.795 27.816 -0.595 1.00 36.72 95 ARG A N 1
ATOM 720 C CA . ARG A 1 95 ? 1.529 27.366 0.788 1.00 36.72 95 ARG A CA 1
ATOM 721 C C . ARG A 1 95 ? 2.649 26.570 1.461 1.00 36.72 95 ARG A C 1
ATOM 723 O O . ARG A 1 95 ? 2.564 26.336 2.662 1.00 36.72 95 ARG A O 1
ATOM 730 N N . SER A 1 96 ? 3.678 26.147 0.731 1.00 43.22 96 SER A N 1
ATOM 731 C CA . SER A 1 96 ? 4.814 25.420 1.309 1.00 43.22 96 SER A CA 1
ATOM 732 C C . SER A 1 96 ? 5.901 26.390 1.767 1.00 43.22 96 SER A C 1
ATOM 734 O O . SER A 1 96 ? 6.320 27.236 0.976 1.00 43.22 96 SER A O 1
ATOM 736 N N . ASP A 1 97 ? 6.408 26.243 2.992 1.00 42.62 97 ASP A N 1
ATOM 737 C CA . ASP A 1 97 ? 7.634 26.930 3.407 1.00 42.62 97 ASP A CA 1
ATOM 738 C C . ASP A 1 97 ? 8.834 26.325 2.659 1.00 42.62 97 ASP A C 1
ATOM 740 O O . ASP A 1 97 ? 9.412 25.314 3.051 1.00 42.62 97 ASP A O 1
ATOM 744 N N . LEU A 1 98 ? 9.190 26.948 1.534 1.00 43.59 98 LEU A N 1
ATOM 745 C CA . LEU A 1 98 ? 10.264 26.517 0.635 1.00 43.59 98 LEU A CA 1
ATOM 746 C C . LEU A 1 98 ? 11.672 26.661 1.242 1.00 43.59 98 LEU A C 1
ATOM 748 O O . LEU A 1 98 ? 12.653 26.361 0.562 1.00 43.59 98 LEU A O 1
ATOM 752 N N . THR A 1 99 ? 11.801 27.155 2.479 1.00 41.62 99 THR A N 1
ATOM 753 C CA . THR A 1 99 ? 13.095 27.547 3.061 1.00 41.62 99 THR A CA 1
ATOM 754 C C . THR A 1 99 ? 13.663 26.560 4.080 1.00 41.62 99 THR A C 1
ATOM 756 O O . THR A 1 99 ? 14.842 26.662 4.435 1.00 41.62 99 THR A O 1
ATOM 759 N N . ARG A 1 100 ? 12.880 25.574 4.536 1.00 42.97 100 ARG A N 1
ATOM 760 C CA . ARG A 1 100 ? 13.327 24.643 5.578 1.00 42.97 100 ARG A CA 1
ATOM 761 C C . ARG A 1 100 ? 14.110 23.466 4.998 1.00 42.97 100 ARG A C 1
ATOM 763 O O . ARG A 1 100 ? 13.545 22.490 4.522 1.00 42.97 100 ARG A O 1
ATOM 770 N N . ASN A 1 101 ? 15.435 23.521 5.092 1.00 48.69 101 ASN A N 1
ATOM 771 C CA . ASN A 1 101 ? 16.270 22.336 4.894 1.00 48.69 101 ASN A CA 1
ATOM 772 C C . ASN A 1 101 ? 15.953 21.294 5.979 1.00 48.69 101 ASN A C 1
ATOM 774 O O . ASN A 1 101 ? 15.880 21.653 7.154 1.00 48.69 101 ASN A O 1
ATOM 778 N N . LEU A 1 102 ? 15.810 20.022 5.594 1.00 50.94 102 LEU A N 1
ATOM 779 C CA . LEU A 1 102 ? 15.739 18.913 6.549 1.00 50.94 102 LEU A CA 1
ATOM 780 C C . LEU A 1 102 ? 16.951 18.946 7.481 1.00 50.94 102 LEU A C 1
ATOM 782 O O . LEU A 1 102 ? 18.092 18.847 7.022 1.00 50.94 102 LEU A O 1
ATOM 786 N N . ASP A 1 103 ? 16.696 19.040 8.782 1.00 54.91 103 ASP A N 1
ATOM 787 C CA . ASP A 1 103 ? 17.712 18.832 9.809 1.00 54.91 103 ASP A CA 1
ATOM 788 C C . ASP A 1 103 ? 17.726 17.334 10.167 1.00 54.91 103 ASP A C 1
ATOM 790 O O . ASP A 1 103 ? 16.711 16.642 10.087 1.00 54.91 103 ASP A O 1
ATOM 794 N N . LEU A 1 104 ? 18.862 16.804 10.625 1.00 55.56 104 LEU A N 1
ATOM 795 C CA . LEU A 1 104 ? 18.960 15.430 11.147 1.00 55.56 104 LEU A CA 1
ATOM 796 C C . LEU A 1 104 ? 17.961 15.161 12.287 1.00 55.56 104 LEU A C 1
ATOM 798 O O . LEU A 1 104 ? 17.672 14.009 12.596 1.00 55.56 104 LEU A O 1
ATOM 802 N N . LYS A 1 105 ? 17.433 16.225 12.899 1.00 58.78 105 LYS A N 1
ATOM 803 C CA . LYS A 1 105 ? 16.384 16.203 13.924 1.00 58.78 105 LYS A CA 1
ATOM 804 C C . LYS A 1 105 ? 15.005 15.799 13.395 1.00 58.78 105 LYS A C 1
ATOM 806 O O . LYS A 1 105 ? 14.180 15.376 14.194 1.00 58.78 105 LYS A O 1
ATOM 811 N N . ASP A 1 106 ? 14.767 15.911 12.088 1.00 62.25 106 ASP A N 1
ATOM 812 C CA . ASP A 1 106 ? 13.504 15.524 11.447 1.00 62.25 106 ASP A CA 1
ATOM 813 C C . ASP A 1 106 ? 13.464 14.015 11.115 1.00 62.25 106 ASP A C 1
ATOM 815 O O . ASP A 1 106 ? 12.436 13.484 10.692 1.00 62.25 106 ASP A O 1
ATOM 819 N N . LEU A 1 107 ? 14.580 13.297 11.309 1.00 68.06 107 LEU A N 1
ATOM 820 C CA . LEU A 1 107 ? 14.636 11.846 11.148 1.00 68.06 107 LEU A CA 1
ATOM 821 C C . LEU A 1 107 ? 13.977 11.129 12.335 1.00 68.06 107 LEU A C 1
ATOM 823 O O . LEU A 1 107 ? 14.156 11.548 13.483 1.00 68.06 107 LEU A O 1
ATOM 827 N N . PRO A 1 108 ? 13.303 9.986 12.099 1.00 69.19 108 PRO A N 1
ATOM 828 C CA . PRO A 1 108 ? 12.820 9.153 13.190 1.00 69.19 108 PRO A CA 1
ATOM 829 C C . PRO A 1 108 ? 13.967 8.759 14.128 1.00 69.19 108 PRO A C 1
ATOM 831 O O . PRO A 1 108 ? 14.994 8.231 13.696 1.00 69.19 108 PRO A O 1
ATOM 834 N N . THR A 1 109 ? 13.789 9.002 15.425 1.00 74.38 109 THR A N 1
ATOM 835 C CA . THR A 1 109 ? 14.776 8.642 16.457 1.00 74.38 109 THR A CA 1
ATOM 836 C C . THR A 1 109 ? 14.694 7.165 16.837 1.00 74.38 109 THR A C 1
ATOM 838 O O . THR A 1 109 ? 15.677 6.584 17.299 1.00 74.38 109 THR A O 1
ATOM 841 N N . ASN A 1 110 ? 13.538 6.532 16.616 1.00 81.00 110 ASN A N 1
ATOM 842 C CA . ASN A 1 110 ? 13.359 5.102 16.804 1.00 81.00 110 ASN A CA 1
ATOM 843 C C . ASN A 1 110 ? 14.105 4.322 15.696 1.00 81.00 110 ASN A C 1
ATOM 845 O O . ASN A 1 110 ? 13.820 4.527 14.513 1.00 81.00 110 ASN A O 1
ATOM 849 N N . PRO A 1 111 ? 15.014 3.384 16.036 1.00 85.44 111 PRO A N 1
ATOM 850 C CA . PRO A 1 111 ? 15.789 2.640 15.040 1.00 85.44 111 PRO A CA 1
ATOM 851 C C . PRO A 1 111 ? 14.953 1.833 14.036 1.00 85.44 111 PRO A C 1
ATOM 853 O O . PRO A 1 111 ? 15.356 1.697 12.881 1.00 85.44 111 PRO A O 1
ATOM 856 N N . LEU A 1 112 ? 13.802 1.294 14.455 1.00 80.62 112 LEU A N 1
ATOM 857 C CA . LEU A 1 112 ? 12.885 0.568 13.576 1.00 80.62 112 LEU A CA 1
ATOM 858 C C . LEU A 1 112 ? 12.201 1.527 12.597 1.00 80.62 112 LEU A C 1
ATOM 860 O O . LEU A 1 112 ? 12.199 1.263 11.398 1.00 80.62 112 LEU A O 1
ATOM 864 N N . GLU A 1 113 ? 11.673 2.651 13.084 1.00 80.56 113 GLU A N 1
ATOM 865 C CA . GLU A 1 113 ? 11.030 3.656 12.225 1.00 80.56 113 GLU A CA 1
ATOM 866 C C . GLU A 1 113 ? 12.021 4.238 11.213 1.00 80.56 113 GLU A C 1
ATOM 868 O O . GLU A 1 113 ? 11.697 4.367 10.033 1.00 80.56 113 GLU A O 1
ATOM 873 N N . LEU A 1 114 ? 13.259 4.503 11.642 1.00 82.25 114 LEU A N 1
ATOM 874 C CA . LEU A 1 114 ? 14.325 4.968 10.759 1.00 82.25 114 LEU A CA 1
ATOM 875 C C . LEU A 1 114 ? 14.669 3.929 9.685 1.00 82.25 114 LEU A C 1
ATOM 877 O O . LEU A 1 114 ? 14.903 4.291 8.532 1.00 82.25 114 LEU A O 1
ATOM 881 N N . ARG A 1 115 ? 14.709 2.640 10.044 1.00 86.75 115 ARG A N 1
ATOM 882 C CA . ARG A 1 115 ? 14.946 1.548 9.087 1.00 86.75 115 ARG A CA 1
ATOM 883 C C . ARG A 1 115 ? 13.821 1.475 8.053 1.00 86.75 115 ARG A C 1
ATOM 885 O O . ARG A 1 115 ? 14.098 1.502 6.860 1.00 86.75 115 ARG A O 1
ATOM 892 N N . MET A 1 116 ? 12.567 1.492 8.506 1.00 85.12 116 MET A N 1
ATOM 893 C CA . MET A 1 116 ? 11.392 1.508 7.629 1.00 85.12 116 MET A CA 1
ATOM 894 C C . MET A 1 116 ? 11.404 2.701 6.668 1.00 85.12 116 MET A C 1
ATOM 896 O O . MET A 1 116 ? 11.204 2.512 5.473 1.00 85.12 116 MET A O 1
ATOM 900 N N . ALA A 1 117 ? 11.696 3.909 7.161 1.00 84.94 117 ALA A N 1
ATOM 901 C CA . ALA A 1 117 ? 11.789 5.105 6.326 1.00 84.94 117 ALA A CA 1
ATOM 902 C C . ALA A 1 117 ? 12.899 4.990 5.264 1.00 84.94 117 ALA A C 1
ATOM 904 O O . ALA A 1 117 ? 12.694 5.353 4.107 1.00 84.94 117 ALA A O 1
ATOM 905 N N . LYS A 1 118 ? 14.070 4.444 5.626 1.00 90.44 118 LYS A N 1
ATOM 906 C CA . LYS A 1 118 ? 15.170 4.207 4.674 1.00 90.44 118 LYS A CA 1
ATOM 907 C C . LYS A 1 118 ? 14.770 3.245 3.561 1.00 90.44 118 LYS A C 1
ATOM 909 O O . LYS A 1 118 ? 15.034 3.539 2.395 1.00 90.44 118 LYS A O 1
ATOM 914 N N . ASP A 1 119 ? 14.146 2.129 3.922 1.00 92.56 119 ASP A N 1
ATOM 915 C CA . ASP A 1 119 ? 13.765 1.090 2.969 1.00 92.56 119 ASP A CA 1
ATOM 916 C C . ASP A 1 119 ? 12.642 1.570 2.046 1.00 92.56 119 ASP A C 1
ATOM 918 O O . ASP A 1 119 ? 12.740 1.418 0.829 1.00 92.56 119 ASP A O 1
ATOM 922 N N . ARG A 1 120 ? 11.667 2.297 2.598 1.00 89.69 120 ARG A N 1
ATOM 923 C CA . ARG A 1 120 ? 10.637 3.006 1.836 1.00 89.69 120 ARG A CA 1
ATOM 924 C C . ARG A 1 120 ? 11.234 3.971 0.808 1.00 89.69 120 ARG A C 1
ATOM 926 O O . ARG A 1 120 ? 10.984 3.848 -0.387 1.00 89.69 120 ARG A O 1
ATOM 933 N N . ILE A 1 121 ? 12.108 4.882 1.246 1.00 90.62 121 ILE A N 1
ATOM 934 C CA . ILE A 1 121 ? 12.779 5.850 0.360 1.00 90.62 121 ILE A CA 1
ATOM 935 C C . ILE A 1 121 ? 13.621 5.145 -0.709 1.00 90.62 121 ILE A C 1
ATOM 937 O O . ILE A 1 121 ? 13.766 5.667 -1.815 1.00 90.62 121 ILE A O 1
ATOM 941 N N . ARG A 1 122 ? 14.217 3.982 -0.409 1.00 95.00 122 ARG A N 1
ATOM 942 C CA . ARG A 1 122 ? 14.922 3.188 -1.425 1.00 95.00 122 ARG A CA 1
ATOM 943 C C . ARG A 1 122 ? 13.969 2.775 -2.542 1.00 95.00 122 ARG A C 1
ATOM 945 O O . ARG A 1 122 ? 14.320 2.983 -3.700 1.00 95.00 122 ARG A O 1
ATOM 952 N N . GLY A 1 123 ? 12.796 2.254 -2.182 1.00 95.00 123 GLY A N 1
ATOM 953 C CA . GLY A 1 123 ? 11.761 1.847 -3.127 1.00 95.00 123 GLY A CA 1
ATOM 954 C C . GLY A 1 123 ? 11.253 3.005 -3.982 1.00 95.00 123 GLY A C 1
ATOM 955 O O . GLY A 1 123 ? 11.339 2.939 -5.203 1.00 95.00 123 GLY A O 1
ATOM 956 N N . VAL A 1 124 ? 10.837 4.108 -3.354 1.00 92.56 124 VAL A N 1
ATOM 957 C CA . VAL A 1 124 ? 10.304 5.279 -4.075 1.00 92.56 124 VAL A CA 1
ATOM 958 C C . VAL A 1 124 ? 11.350 5.893 -5.008 1.00 92.56 124 VAL A C 1
ATOM 960 O O . VAL A 1 124 ? 11.058 6.198 -6.155 1.00 92.56 124 VAL A O 1
ATOM 963 N N . ILE A 1 125 ? 12.611 6.028 -4.581 1.00 94.88 125 ILE A N 1
ATOM 964 C CA . ILE A 1 125 ? 13.657 6.538 -5.484 1.00 94.88 125 ILE A CA 1
ATOM 965 C C . ILE A 1 125 ? 13.896 5.592 -6.662 1.00 94.88 125 ILE A C 1
ATOM 967 O O . ILE A 1 125 ? 14.093 6.064 -7.779 1.00 94.88 125 ILE A O 1
ATOM 971 N N . ALA A 1 126 ? 13.898 4.278 -6.429 1.00 97.56 126 ALA A N 1
ATOM 972 C CA . ALA A 1 126 ? 14.021 3.315 -7.515 1.00 97.56 126 ALA A CA 1
ATOM 973 C C . ALA A 1 126 ? 12.848 3.446 -8.503 1.00 97.56 126 ALA A C 1
ATOM 975 O O . ALA A 1 126 ? 13.102 3.504 -9.704 1.00 97.56 126 ALA A O 1
ATOM 976 N N . HIS A 1 127 ? 11.617 3.598 -8.004 1.00 96.81 127 HIS A N 1
ATOM 977 C CA . HIS A 1 127 ? 10.406 3.852 -8.790 1.00 96.81 127 HIS A CA 1
ATOM 978 C C . HIS A 1 127 ? 10.540 5.092 -9.687 1.00 96.81 127 HIS A C 1
ATOM 980 O O . HIS A 1 127 ? 10.428 4.998 -10.908 1.00 96.81 127 HIS A O 1
ATOM 986 N N . GLU A 1 128 ? 10.880 6.246 -9.108 1.00 95.31 128 GLU A N 1
ATOM 987 C CA . GLU A 1 128 ? 11.006 7.495 -9.869 1.00 95.31 128 GLU A CA 1
ATOM 988 C C . GLU A 1 128 ? 12.127 7.442 -10.913 1.00 95.31 128 GLU A C 1
ATOM 990 O O . GLU A 1 128 ? 11.994 7.960 -12.021 1.00 95.31 128 GLU A O 1
ATOM 995 N N . VAL A 1 129 ? 13.248 6.786 -10.599 1.00 95.44 129 VAL A N 1
ATOM 996 C CA . VAL A 1 129 ? 14.312 6.576 -11.592 1.00 95.44 129 VAL A CA 1
ATOM 997 C C . VAL A 1 129 ? 13.842 5.630 -12.704 1.00 95.44 129 VAL A C 1
ATOM 999 O O . VAL A 1 129 ? 14.217 5.834 -13.857 1.00 95.44 129 VAL A O 1
ATOM 1002 N N . GLY A 1 130 ? 12.972 4.663 -12.401 1.00 95.88 130 GLY A N 1
ATOM 1003 C CA . GLY A 1 130 ? 12.327 3.807 -13.398 1.00 95.88 130 GLY A CA 1
ATOM 1004 C C . GLY A 1 130 ? 11.531 4.596 -14.433 1.00 95.88 130 GLY A C 1
ATOM 1005 O O . GLY A 1 130 ? 11.663 4.335 -15.629 1.00 95.88 130 GLY A O 1
ATOM 1006 N N . HIS A 1 131 ? 10.800 5.632 -14.009 1.00 95.12 131 HIS A N 1
ATOM 1007 C CA . HIS A 1 131 ? 10.147 6.564 -14.934 1.00 95.12 131 HIS A CA 1
ATOM 1008 C C . HIS A 1 131 ? 11.131 7.277 -15.857 1.00 95.12 131 HIS A C 1
ATOM 1010 O O . HIS A 1 131 ? 10.874 7.414 -17.052 1.00 95.12 131 HIS A O 1
ATOM 1016 N N . VAL A 1 132 ? 12.285 7.697 -15.335 1.00 92.88 132 VAL A N 1
ATOM 1017 C CA . VAL A 1 132 ? 13.326 8.328 -16.159 1.00 92.88 132 VAL A CA 1
ATOM 1018 C C . VAL A 1 132 ? 13.926 7.339 -17.169 1.00 92.88 132 VAL A C 1
ATOM 1020 O O . VAL A 1 132 ? 14.274 7.734 -18.284 1.00 92.88 132 VAL A O 1
ATOM 1023 N N . MET A 1 133 ? 13.970 6.049 -16.824 1.00 90.94 133 MET A N 1
ATOM 1024 C CA . MET A 1 133 ? 14.309 4.944 -17.732 1.00 90.94 133 MET A CA 1
ATOM 1025 C C . MET A 1 133 ? 13.150 4.532 -18.662 1.00 90.94 133 MET A C 1
ATOM 1027 O O . MET A 1 133 ? 13.239 3.519 -19.348 1.00 90.94 133 MET A O 1
ATOM 1031 N N . GLY A 1 134 ? 12.058 5.300 -18.703 1.00 90.50 134 GLY A N 1
ATOM 1032 C CA . GLY A 1 134 ? 10.945 5.096 -19.631 1.00 90.50 134 GLY A CA 1
ATOM 1033 C C . GLY A 1 134 ? 9.889 4.090 -19.169 1.00 90.50 134 GLY A C 1
ATOM 1034 O O . GLY A 1 134 ? 8.968 3.791 -19.931 1.00 90.50 134 GLY A O 1
ATOM 1035 N N . LEU A 1 135 ? 9.977 3.573 -17.940 1.00 93.50 135 LEU A N 1
ATOM 1036 C CA . LEU A 1 135 ? 8.959 2.677 -17.402 1.00 93.50 135 LEU A CA 1
ATOM 1037 C C . LEU A 1 135 ? 7.732 3.464 -16.934 1.00 93.50 135 LEU A C 1
ATOM 1039 O O . LEU A 1 135 ? 7.828 4.501 -16.282 1.00 93.50 135 LEU A O 1
ATOM 1043 N N . ARG A 1 136 ? 6.547 2.949 -17.250 1.00 93.69 136 ARG A N 1
ATOM 1044 C CA . ARG A 1 136 ? 5.274 3.435 -16.702 1.00 93.69 136 ARG A CA 1
ATOM 1045 C C . ARG A 1 136 ? 4.929 2.665 -15.429 1.00 93.69 136 ARG A C 1
ATOM 1047 O O . ARG A 1 136 ? 5.530 1.623 -15.167 1.00 93.69 136 ARG A O 1
ATOM 1054 N N . HIS A 1 137 ? 3.928 3.137 -14.688 1.00 95.19 137 HIS A N 1
ATOM 1055 C CA . HIS A 1 137 ? 3.355 2.352 -13.598 1.00 95.19 137 HIS A CA 1
ATOM 1056 C C . HIS A 1 137 ? 2.901 0.970 -14.084 1.00 95.19 137 HIS A C 1
ATOM 1058 O O . HIS A 1 137 ? 2.462 0.811 -15.232 1.00 95.19 137 HIS A O 1
ATOM 1064 N N . ASN A 1 138 ? 3.006 -0.007 -13.186 1.00 94.56 138 ASN A N 1
ATOM 1065 C CA . ASN A 1 138 ? 2.458 -1.343 -13.345 1.00 94.56 138 ASN A CA 1
ATOM 1066 C C . ASN A 1 138 ? 1.741 -1.772 -12.055 1.00 94.56 138 ASN A C 1
ATOM 1068 O O . ASN A 1 138 ? 2.359 -2.325 -11.150 1.00 94.56 138 ASN A O 1
ATOM 1072 N N . PHE A 1 139 ? 0.429 -1.558 -12.011 1.00 93.12 139 PHE A N 1
ATOM 1073 C CA . PHE A 1 139 ? -0.434 -1.877 -10.870 1.00 93.12 139 PHE A CA 1
ATOM 1074 C C . PHE A 1 139 ? -0.797 -3.361 -10.749 1.00 93.12 139 PHE A C 1
ATOM 1076 O O . PHE A 1 139 ? -1.512 -3.729 -9.828 1.00 93.12 139 PHE A O 1
ATOM 1083 N N . ALA A 1 140 ? -0.342 -4.204 -11.679 1.00 92.25 140 ALA A N 1
ATOM 1084 C CA . ALA A 1 140 ? -0.569 -5.649 -11.640 1.00 92.25 140 ALA A CA 1
ATOM 1085 C C . ALA A 1 140 ? 0.653 -6.431 -11.120 1.00 92.25 140 ALA A C 1
ATOM 1087 O O . ALA A 1 140 ? 0.627 -7.658 -11.034 1.00 92.25 140 ALA A O 1
ATOM 1088 N N . GLY A 1 141 ? 1.748 -5.745 -10.770 1.00 92.31 141 GLY A N 1
ATOM 1089 C CA . GLY A 1 141 ? 2.985 -6.406 -10.351 1.00 92.31 141 GLY A CA 1
ATOM 1090 C C . GLY A 1 141 ? 2.838 -7.225 -9.063 1.00 92.31 141 GLY A C 1
ATOM 1091 O O . GLY A 1 141 ? 3.483 -8.271 -8.922 1.00 92.31 141 GLY A O 1
ATOM 1092 N N . SER A 1 142 ? 1.999 -6.751 -8.143 1.00 89.81 142 SER A N 1
ATOM 1093 C CA . SER A 1 142 ? 1.657 -7.350 -6.848 1.00 89.81 142 SER A CA 1
ATOM 1094 C C . SER A 1 142 ? 0.796 -8.605 -6.963 1.00 89.81 142 SER A C 1
ATOM 1096 O O . SER A 1 142 ? 0.855 -9.458 -6.078 1.00 89.81 142 SER A O 1
ATOM 1098 N N . SER A 1 143 ? 0.070 -8.758 -8.066 1.00 87.06 143 SER A N 1
ATOM 1099 C CA . SER A 1 143 ? -0.724 -9.946 -8.408 1.00 87.06 143 SER A CA 1
ATOM 1100 C C . SER A 1 143 ? 0.153 -11.052 -9.002 1.00 87.06 143 SER A C 1
ATOM 1102 O O . SER A 1 143 ? -0.044 -12.235 -8.740 1.00 87.06 143 SER A O 1
ATOM 1104 N N . SER A 1 144 ? 1.236 -10.660 -9.679 1.00 88.06 144 SER A N 1
ATOM 1105 C CA . SER A 1 144 ? 2.255 -11.574 -10.210 1.00 88.06 144 SER A CA 1
ATOM 1106 C C . SER A 1 144 ? 3.291 -12.052 -9.181 1.00 88.06 144 SER A C 1
ATOM 1108 O O . SER A 1 144 ? 4.228 -12.775 -9.536 1.00 88.06 144 SER A O 1
ATOM 1110 N N . THR A 1 145 ? 3.195 -11.651 -7.908 1.00 89.69 145 THR A N 1
ATOM 1111 C CA . THR A 1 145 ? 4.128 -12.158 -6.889 1.00 89.69 145 THR A CA 1
ATOM 1112 C C . THR A 1 145 ? 3.920 -13.660 -6.650 1.00 89.69 145 THR A C 1
ATOM 1114 O O . THR A 1 145 ? 2.790 -14.115 -6.476 1.00 89.69 145 THR A O 1
ATOM 1117 N N . PRO A 1 146 ? 4.994 -14.468 -6.550 1.00 87.75 146 PRO A N 1
ATOM 1118 C CA . PRO A 1 146 ? 4.860 -15.876 -6.182 1.00 87.75 146 PRO A CA 1
ATOM 1119 C C . PRO A 1 146 ? 4.537 -16.076 -4.689 1.00 87.75 146 PRO A C 1
ATOM 1121 O O . PRO A 1 146 ? 4.351 -17.212 -4.243 1.00 87.75 146 PRO A O 1
ATOM 1124 N N . LEU A 1 147 ? 4.540 -15.011 -3.879 1.00 90.00 147 LEU A N 1
ATOM 1125 C CA . LEU A 1 147 ? 4.337 -15.099 -2.438 1.00 90.00 147 LEU A CA 1
ATOM 1126 C C . LEU A 1 147 ? 2.848 -15.079 -2.082 1.00 90.00 147 LEU A C 1
ATOM 1128 O O . LEU A 1 147 ? 2.130 -14.128 -2.362 1.00 90.00 147 LEU A O 1
ATOM 1132 N N . ALA A 1 148 ? 2.393 -16.095 -1.349 1.00 87.50 148 ALA A N 1
ATOM 1133 C CA . ALA A 1 148 ? 1.062 -16.062 -0.750 1.00 87.50 148 ALA A CA 1
ATOM 1134 C C . ALA A 1 148 ? 0.959 -14.943 0.305 1.00 87.50 148 ALA A C 1
ATOM 1136 O O . ALA A 1 148 ? 1.896 -14.729 1.081 1.00 87.50 148 ALA A O 1
ATOM 1137 N N . ALA A 1 149 ? -0.215 -14.317 0.435 1.00 83.88 149 ALA A N 1
ATOM 1138 C CA . ALA A 1 149 ? -0.442 -13.208 1.371 1.00 83.88 149 ALA A CA 1
ATOM 1139 C C . ALA A 1 149 ? -0.053 -13.549 2.827 1.00 83.88 149 ALA A C 1
ATOM 1141 O O . ALA A 1 149 ? 0.490 -12.723 3.560 1.00 83.88 149 ALA A O 1
ATOM 1142 N N . LYS A 1 150 ? -0.261 -14.802 3.261 1.00 83.62 150 LYS A N 1
ATOM 1143 C CA . LYS A 1 150 ? 0.14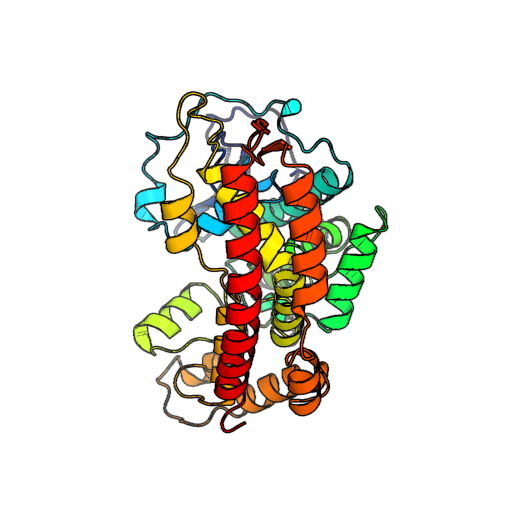2 -15.263 4.603 1.00 83.62 150 LYS A CA 1
ATOM 1144 C C . LYS A 1 150 ? 1.660 -15.224 4.795 1.00 83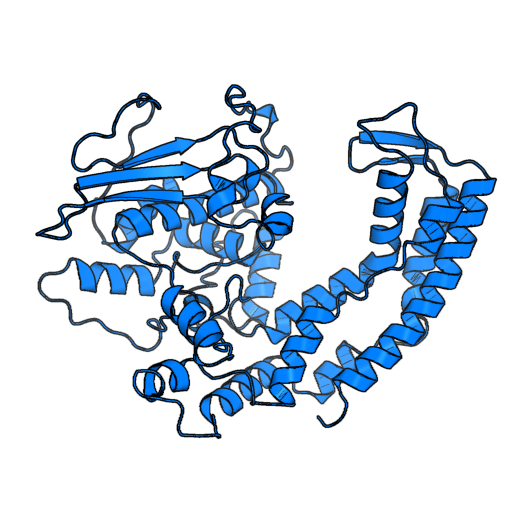.62 150 LYS A C 1
ATOM 1146 O O . LYS A 1 150 ? 2.127 -14.892 5.885 1.00 83.62 150 LYS A O 1
ATOM 1151 N N . THR A 1 151 ? 2.414 -15.573 3.756 1.00 89.81 151 THR A N 1
ATOM 1152 C CA . THR A 1 151 ? 3.877 -15.508 3.755 1.00 89.81 151 THR A CA 1
ATOM 1153 C C . THR A 1 151 ? 4.333 -14.059 3.830 1.00 89.81 151 THR A C 1
ATOM 1155 O O . THR A 1 151 ? 5.196 -13.759 4.643 1.00 89.81 151 THR A O 1
ATOM 1158 N N . ILE A 1 152 ? 3.692 -13.153 3.087 1.00 87.88 152 ILE A N 1
ATOM 1159 C CA . ILE A 1 152 ? 3.988 -11.711 3.121 1.00 87.88 152 ILE A CA 1
ATOM 1160 C C . ILE A 1 152 ? 3.766 -11.135 4.526 1.00 87.88 152 ILE A C 1
ATOM 1162 O O . ILE A 1 152 ? 4.659 -10.497 5.083 1.00 87.88 152 ILE A O 1
ATOM 1166 N N . LEU A 1 153 ? 2.634 -11.450 5.167 1.00 82.94 153 LEU A N 1
ATOM 1167 C CA . LEU A 1 153 ? 2.380 -11.049 6.557 1.00 82.94 153 LEU A CA 1
ATOM 1168 C C . LEU A 1 153 ? 3.430 -11.609 7.529 1.00 82.94 153 LEU A C 1
ATOM 1170 O O . LEU A 1 153 ? 3.789 -10.944 8.503 1.00 82.94 153 LEU A O 1
ATOM 1174 N N . GLN A 1 154 ? 3.922 -12.827 7.292 1.00 85.88 154 GLN A N 1
ATOM 1175 C CA . GLN A 1 154 ? 4.990 -13.405 8.103 1.00 85.88 154 GLN A CA 1
ATOM 1176 C C . GLN A 1 154 ? 6.335 -12.711 7.856 1.00 85.88 154 GLN A C 1
ATOM 1178 O O . GLN A 1 154 ? 7.026 -12.411 8.826 1.00 85.88 154 GLN A O 1
ATOM 1183 N N . SER A 1 155 ? 6.676 -12.398 6.605 1.00 89.94 155 SER A N 1
ATOM 1184 C CA . SER A 1 155 ? 7.860 -11.608 6.253 1.00 89.94 155 SER A CA 1
ATOM 1185 C C . SER A 1 155 ? 7.828 -10.238 6.921 1.00 89.94 155 SER A C 1
ATOM 1187 O O . SER A 1 155 ? 8.825 -9.830 7.503 1.00 89.94 155 SER A O 1
ATOM 1189 N N . LEU A 1 156 ? 6.669 -9.568 6.960 1.00 86.94 156 LEU A N 1
ATOM 1190 C CA . LEU A 1 156 ? 6.532 -8.304 7.685 1.00 86.94 156 LEU A CA 1
ATOM 1191 C C . LEU A 1 156 ? 6.833 -8.479 9.179 1.00 86.94 156 LEU A C 1
ATOM 1193 O O . LEU A 1 156 ? 7.579 -7.691 9.752 1.00 86.94 156 LEU A O 1
ATOM 1197 N N . ARG A 1 157 ? 6.298 -9.523 9.827 1.00 84.81 157 ARG A N 1
ATOM 1198 C CA . ARG A 1 157 ? 6.600 -9.802 11.244 1.00 84.81 157 ARG A CA 1
ATOM 1199 C C . ARG A 1 157 ? 8.087 -10.062 11.473 1.00 84.81 157 ARG A C 1
ATOM 1201 O O . ARG A 1 157 ? 8.632 -9.543 12.444 1.00 84.81 157 ARG A O 1
ATOM 1208 N N . ASN A 1 158 ? 8.723 -10.835 10.594 1.00 89.56 158 ASN A N 1
ATOM 1209 C CA . ASN A 1 158 ? 10.151 -11.131 10.676 1.00 89.56 158 ASN A CA 1
ATOM 1210 C C . ASN A 1 158 ? 10.974 -9.848 10.533 1.00 89.56 158 ASN A C 1
ATOM 1212 O O . ASN A 1 158 ? 11.770 -9.548 11.412 1.00 89.56 158 ASN A O 1
ATOM 1216 N N . TYR A 1 159 ? 10.693 -9.035 9.517 1.00 88.00 159 TYR A N 1
ATOM 1217 C CA . TYR A 1 159 ? 11.349 -7.749 9.288 1.00 88.00 159 TYR A CA 1
ATOM 1218 C C . TYR A 1 159 ? 11.192 -6.758 10.457 1.00 88.00 159 TYR A C 1
ATOM 1220 O O . TYR A 1 159 ? 12.115 -6.009 10.799 1.00 88.00 159 TYR A O 1
ATOM 1228 N N . LEU A 1 160 ? 10.021 -6.729 11.102 1.00 84.50 160 LEU A N 1
ATOM 1229 C CA . LEU A 1 160 ? 9.801 -5.887 12.282 1.00 84.50 160 LEU A CA 1
ATOM 1230 C C . LEU A 1 160 ? 10.615 -6.374 13.494 1.00 84.50 160 LEU A C 1
ATOM 1232 O O . LEU A 1 160 ? 11.059 -5.548 14.293 1.00 84.50 160 LEU A O 1
ATOM 1236 N N . ALA A 1 161 ? 10.824 -7.686 13.623 1.00 83.56 161 ALA A N 1
ATOM 1237 C CA . ALA A 1 161 ? 11.543 -8.304 14.737 1.00 83.56 161 ALA A CA 1
ATOM 1238 C C . ALA A 1 161 ? 13.069 -8.371 14.533 1.00 83.56 161 ALA A C 1
ATOM 1240 O O . ALA A 1 161 ? 13.818 -8.275 15.504 1.00 83.56 161 ALA A O 1
ATOM 1241 N N . ASP A 1 162 ? 13.529 -8.514 13.292 1.00 91.62 162 ASP A N 1
ATOM 1242 C CA . ASP A 1 162 ? 14.923 -8.737 12.923 1.00 91.62 162 ASP A CA 1
ATOM 1243 C C . ASP A 1 162 ? 15.380 -7.695 11.895 1.00 91.62 162 ASP A C 1
ATOM 1245 O O . ASP A 1 162 ? 14.875 -7.606 10.779 1.00 91.62 162 ASP A O 1
ATOM 1249 N N . ALA A 1 163 ? 16.380 -6.897 12.273 1.00 88.75 163 ALA A N 1
ATOM 1250 C CA . ALA A 1 163 ? 16.952 -5.871 11.406 1.00 88.75 163 ALA A CA 1
ATOM 1251 C C . ALA A 1 163 ? 17.737 -6.436 10.207 1.00 88.75 163 ALA A C 1
ATOM 1253 O O . ALA A 1 163 ? 18.072 -5.671 9.300 1.00 88.75 163 ALA A O 1
ATOM 1254 N N . THR A 1 164 ? 18.066 -7.731 10.222 1.00 94.38 164 THR A N 1
ATOM 1255 C CA . THR A 1 164 ? 18.832 -8.420 9.174 1.00 94.38 164 THR A CA 1
ATOM 1256 C C . THR A 1 164 ? 17.959 -9.130 8.140 1.00 94.38 164 THR A C 1
ATOM 1258 O O . THR A 1 164 ? 18.495 -9.634 7.153 1.00 94.38 164 THR A O 1
ATOM 1261 N N . ASP A 1 165 ? 16.633 -9.130 8.324 1.00 95.88 165 ASP A N 1
ATOM 1262 C CA . ASP A 1 165 ? 15.683 -9.707 7.373 1.00 95.88 165 ASP A CA 1
ATOM 1263 C C . ASP A 1 165 ? 15.867 -9.110 5.967 1.00 95.88 165 ASP A C 1
ATOM 1265 O O . ASP A 1 165 ? 16.130 -7.916 5.801 1.00 95.88 165 ASP A O 1
ATOM 1269 N N . ALA A 1 166 ? 15.749 -9.954 4.942 1.00 95.75 166 ALA A N 1
ATOM 1270 C CA . ALA A 1 166 ? 16.021 -9.577 3.557 1.00 95.75 166 ALA A CA 1
ATOM 1271 C C . ALA A 1 166 ? 14.854 -8.842 2.872 1.00 95.75 166 ALA A C 1
ATOM 1273 O O . ALA A 1 166 ? 14.981 -8.465 1.707 1.00 95.75 166 ALA A O 1
ATOM 1274 N N . GLY A 1 167 ? 13.727 -8.632 3.557 1.00 95.56 167 GLY A N 1
ATOM 1275 C CA . GLY A 1 167 ? 12.496 -8.158 2.941 1.00 95.56 167 GLY A CA 1
ATOM 1276 C C . GLY A 1 167 ? 11.817 -9.255 2.118 1.00 95.56 167 GLY A C 1
ATOM 1277 O O . GLY A 1 167 ? 12.082 -10.448 2.281 1.00 95.56 167 GLY A O 1
ATOM 1278 N N . ALA A 1 168 ? 10.918 -8.860 1.218 1.00 95.69 168 ALA A N 1
ATOM 1279 C CA . ALA A 1 168 ? 10.183 -9.802 0.379 1.00 95.69 168 ALA A CA 1
ATOM 1280 C C . ALA A 1 168 ? 9.816 -9.201 -0.984 1.00 95.69 168 ALA A C 1
ATOM 1282 O O . ALA A 1 168 ? 9.508 -8.014 -1.085 1.00 95.69 168 ALA A O 1
ATOM 1283 N N . MET A 1 169 ? 9.791 -10.044 -2.023 1.00 95.25 169 MET A N 1
ATOM 1284 C CA . MET A 1 169 ? 9.291 -9.694 -3.358 1.00 95.25 169 MET A CA 1
ATOM 1285 C C . MET A 1 169 ? 7.759 -9.632 -3.343 1.00 95.25 169 MET A C 1
ATOM 1287 O O . MET A 1 169 ? 7.084 -10.519 -3.852 1.00 95.25 169 MET A O 1
ATOM 1291 N N . VAL A 1 170 ? 7.195 -8.613 -2.707 1.00 93.12 170 VAL A N 1
ATOM 1292 C CA . VAL A 1 170 ? 5.737 -8.413 -2.644 1.00 93.12 170 VAL A CA 1
ATOM 1293 C C . VAL A 1 170 ? 5.149 -7.923 -3.977 1.00 93.12 170 VAL A C 1
ATOM 1295 O O . VAL A 1 170 ? 3.962 -8.062 -4.213 1.00 93.12 170 VAL A O 1
ATOM 1298 N N . SER A 1 171 ? 5.977 -7.420 -4.891 1.00 94.12 171 SER A N 1
ATOM 1299 C CA . SER A 1 171 ? 5.605 -7.132 -6.277 1.00 94.12 171 SER A CA 1
ATOM 1300 C C . SER A 1 171 ? 6.747 -7.537 -7.200 1.00 94.12 171 SER A C 1
ATOM 1302 O O . SER A 1 171 ? 7.912 -7.548 -6.794 1.00 94.12 171 SER A O 1
ATOM 1304 N N . THR A 1 172 ? 6.421 -7.904 -8.435 1.00 94.50 172 THR A N 1
ATOM 1305 C CA . THR A 1 172 ? 7.407 -8.284 -9.461 1.00 94.50 172 THR A CA 1
ATOM 1306 C C . THR A 1 172 ? 8.095 -7.090 -10.117 1.00 94.50 172 THR A C 1
ATOM 1308 O O . THR A 1 172 ? 9.062 -7.297 -10.849 1.00 94.50 172 THR A O 1
ATOM 1311 N N . THR A 1 173 ? 7.643 -5.864 -9.836 1.00 95.75 173 THR A N 1
ATOM 1312 C CA . THR A 1 173 ? 8.163 -4.593 -10.362 1.00 95.75 173 THR A CA 1
ATOM 1313 C C . THR A 1 173 ? 8.225 -3.539 -9.266 1.00 95.75 173 THR A C 1
ATOM 1315 O O . THR A 1 173 ? 7.396 -3.533 -8.356 1.00 95.75 173 THR A O 1
ATOM 1318 N N . ILE A 1 174 ? 9.183 -2.614 -9.355 1.00 96.75 174 ILE A N 1
ATOM 1319 C CA . ILE A 1 174 ? 9.192 -1.441 -8.478 1.00 96.75 174 ILE A CA 1
ATOM 1320 C C . ILE A 1 174 ? 8.150 -0.399 -8.899 1.00 96.75 174 ILE A C 1
ATOM 1322 O O . ILE A 1 174 ? 7.830 0.492 -8.119 1.00 96.75 174 ILE A O 1
ATOM 1326 N N . MET A 1 175 ? 7.604 -0.518 -10.114 1.00 96.44 175 MET A N 1
ATOM 1327 C CA . MET A 1 175 ? 6.652 0.425 -10.710 1.00 96.44 175 MET A CA 1
ATOM 1328 C C . MET A 1 175 ? 5.207 0.249 -10.216 1.00 96.44 175 MET A C 1
ATOM 1330 O O . MET A 1 175 ? 4.294 0.887 -10.741 1.00 96.44 175 MET A O 1
ATOM 1334 N N . ASP A 1 176 ? 4.991 -0.611 -9.226 1.00 93.19 176 ASP A N 1
ATOM 1335 C CA . ASP A 1 176 ? 3.699 -0.838 -8.588 1.00 93.19 176 ASP A CA 1
ATOM 1336 C C . ASP A 1 176 ? 3.461 0.164 -7.449 1.00 93.19 176 ASP A C 1
ATOM 1338 O O . ASP A 1 176 ? 4.393 0.574 -6.751 1.00 93.19 176 ASP A O 1
ATOM 1342 N N . TYR A 1 177 ? 2.206 0.553 -7.235 1.00 88.19 177 TYR A N 1
ATOM 1343 C CA . TYR A 1 177 ? 1.827 1.371 -6.086 1.00 88.19 177 TYR A CA 1
ATOM 1344 C C . TYR A 1 177 ? 1.489 0.452 -4.930 1.00 88.19 177 TYR A C 1
ATOM 1346 O O . TYR A 1 177 ? 0.347 0.038 -4.775 1.00 88.19 177 TYR A O 1
ATOM 1354 N N . LEU A 1 178 ? 2.479 0.174 -4.089 1.00 84.25 178 LEU A N 1
ATOM 1355 C CA . LEU A 1 178 ? 2.284 -0.550 -2.836 1.00 84.25 178 LEU A CA 1
ATOM 1356 C C . LEU A 1 178 ? 1.936 0.408 -1.692 1.00 84.25 178 LEU A C 1
ATOM 1358 O O . LEU A 1 178 ? 1.921 1.629 -1.860 1.00 84.25 178 LEU A O 1
ATOM 1362 N N . ARG A 1 179 ? 1.613 -0.138 -0.516 1.00 77.38 179 ARG A N 1
ATOM 1363 C CA . ARG A 1 179 ? 1.332 0.658 0.687 1.00 77.38 179 ARG A CA 1
ATOM 1364 C C . ARG A 1 179 ? 1.936 0.051 1.943 1.00 77.38 179 ARG A C 1
ATOM 1366 O O . ARG A 1 179 ? 2.038 -1.169 2.073 1.00 77.38 179 ARG A O 1
ATOM 1373 N N . GLY A 1 180 ? 2.252 0.908 2.911 1.00 79.38 180 GLY A N 1
ATOM 1374 C CA . GLY A 1 180 ? 2.589 0.503 4.274 1.00 79.38 180 GLY A CA 1
ATOM 1375 C C . GLY A 1 180 ? 3.723 -0.524 4.351 1.00 79.38 180 GLY A C 1
ATOM 1376 O O . GLY A 1 180 ? 4.846 -0.266 3.927 1.00 79.38 180 GLY A O 1
ATOM 1377 N N . GLY A 1 181 ? 3.439 -1.688 4.945 1.00 83.12 181 GLY A N 1
ATOM 1378 C CA . GLY A 1 181 ? 4.436 -2.742 5.160 1.00 83.12 181 GLY A CA 1
ATOM 1379 C C . GLY A 1 181 ? 4.973 -3.369 3.871 1.00 83.12 181 GLY A C 1
ATOM 1380 O O . GLY A 1 181 ? 6.153 -3.710 3.826 1.00 83.12 181 GLY A O 1
ATOM 1381 N N . ASP A 1 182 ? 4.150 -3.470 2.826 1.00 87.00 182 ASP A N 1
ATOM 1382 C CA . ASP A 1 182 ? 4.543 -4.077 1.549 1.00 87.00 182 ASP A CA 1
ATOM 1383 C C . ASP A 1 182 ? 5.593 -3.205 0.844 1.00 87.00 182 ASP A C 1
ATOM 1385 O O . ASP A 1 182 ? 6.625 -3.699 0.396 1.00 87.00 182 ASP A O 1
ATOM 1389 N N . GLU A 1 183 ? 5.399 -1.883 0.852 1.00 87.56 183 GLU A N 1
ATOM 1390 C CA . GLU A 1 183 ? 6.363 -0.919 0.306 1.00 87.56 183 GLU A CA 1
ATOM 1391 C C . GLU A 1 183 ? 7.733 -1.026 1.001 1.00 87.56 183 GLU A C 1
ATOM 1393 O O . GLU A 1 183 ? 8.779 -1.028 0.348 1.00 87.56 183 GLU A O 1
ATOM 1398 N N . VAL A 1 184 ? 7.735 -1.188 2.329 1.00 90.38 184 VAL A N 1
ATOM 1399 C CA . VAL A 1 184 ? 8.961 -1.380 3.119 1.00 90.38 184 VAL A CA 1
ATOM 1400 C C . VAL A 1 184 ? 9.632 -2.714 2.787 1.00 90.38 184 VAL A C 1
ATOM 1402 O O . VAL A 1 184 ? 10.847 -2.751 2.591 1.00 90.38 184 VAL A O 1
ATOM 1405 N N . LEU A 1 185 ? 8.862 -3.803 2.696 1.00 93.56 185 LEU A N 1
ATOM 1406 C CA . LEU A 1 185 ? 9.387 -5.127 2.356 1.00 93.56 185 LEU A CA 1
ATOM 1407 C C . LEU A 1 185 ? 10.022 -5.150 0.965 1.00 93.56 185 LEU A C 1
ATOM 1409 O O . LEU A 1 185 ? 11.119 -5.697 0.825 1.00 93.56 185 LEU A O 1
ATOM 1413 N N . LEU A 1 186 ? 9.376 -4.541 -0.036 1.00 96.06 186 LEU A N 1
ATOM 1414 C CA . LEU A 1 186 ? 9.928 -4.449 -1.388 1.00 96.06 186 LEU A CA 1
ATOM 1415 C C . LEU A 1 186 ? 11.170 -3.560 -1.412 1.00 96.06 186 LEU A C 1
ATOM 1417 O O . LEU A 1 186 ? 12.198 -3.939 -1.969 1.00 96.06 186 LEU A O 1
ATOM 1421 N N . GLY A 1 187 ? 11.096 -2.400 -0.756 1.00 95.94 187 GLY A N 1
ATOM 1422 C CA . GLY A 1 187 ? 12.203 -1.460 -0.626 1.00 95.94 187 GLY A CA 1
ATOM 1423 C C . GLY A 1 187 ? 13.442 -2.090 0.011 1.00 95.94 187 GLY A C 1
ATOM 1424 O O . GLY A 1 187 ? 14.565 -1.835 -0.430 1.00 95.94 187 GLY A O 1
ATOM 1425 N N . LYS A 1 188 ? 13.259 -2.960 1.011 1.00 97.00 188 LYS A N 1
ATOM 1426 C CA . LYS A 1 188 ? 14.333 -3.774 1.593 1.00 97.00 188 LYS A CA 1
ATOM 1427 C C . LYS A 1 188 ? 14.823 -4.852 0.622 1.00 97.00 188 LYS A C 1
ATOM 1429 O O . LYS A 1 188 ? 16.028 -4.989 0.430 1.00 97.00 188 LYS A O 1
ATOM 1434 N N . TYR A 1 189 ? 13.915 -5.557 -0.046 1.00 97.88 189 TYR A N 1
ATOM 1435 C CA . TYR A 1 189 ? 14.245 -6.625 -0.994 1.00 97.88 189 TYR A CA 1
ATOM 1436 C C . TYR A 1 189 ? 15.155 -6.152 -2.142 1.00 97.88 189 TYR A C 1
ATOM 1438 O O . TYR A 1 189 ? 16.174 -6.786 -2.450 1.00 97.88 189 TYR A O 1
ATOM 1446 N N . ILE A 1 190 ? 14.859 -4.981 -2.719 1.00 98.12 190 ILE A N 1
ATOM 1447 C CA . ILE A 1 190 ? 15.632 -4.421 -3.839 1.00 98.12 190 ILE A CA 1
ATOM 1448 C C . ILE A 1 190 ? 17.046 -3.952 -3.461 1.00 98.12 190 ILE A C 1
ATOM 1450 O O . ILE A 1 190 ? 17.890 -3.684 -4.329 1.00 98.12 190 ILE A O 1
ATOM 1454 N N . GLU A 1 191 ? 17.357 -3.879 -2.163 1.00 96.81 191 GLU A N 1
ATOM 1455 C CA . GLU A 1 191 ? 18.712 -3.607 -1.683 1.00 96.81 191 GLU A CA 1
ATOM 1456 C C . GLU A 1 191 ? 19.707 -4.648 -2.207 1.00 96.81 191 GLU A C 1
ATOM 1458 O O . GLU A 1 191 ? 20.838 -4.294 -2.546 1.00 96.81 191 GLU A O 1
ATOM 1463 N N . SER A 1 192 ? 19.274 -5.901 -2.366 1.00 95.31 192 SER A N 1
ATOM 1464 C CA . SER A 1 192 ? 20.135 -7.010 -2.791 1.00 95.31 192 SER A CA 1
ATOM 1465 C C . SER A 1 192 ? 19.713 -7.658 -4.108 1.00 95.31 192 SER A C 1
ATOM 1467 O O . SER A 1 192 ? 20.572 -8.183 -4.812 1.00 95.31 192 SER A O 1
ATOM 1469 N N . THR A 1 193 ? 18.430 -7.592 -4.473 1.00 96.38 193 THR A N 1
ATOM 1470 C CA . THR A 1 193 ? 17.875 -8.407 -5.563 1.00 96.38 193 THR A CA 1
ATOM 1471 C C . THR A 1 193 ? 17.178 -7.549 -6.618 1.00 96.38 193 THR A C 1
ATOM 1473 O O . THR A 1 193 ? 16.476 -6.600 -6.287 1.00 96.38 193 THR A O 1
ATOM 1476 N N . ALA A 1 194 ? 17.383 -7.861 -7.900 1.00 96.31 194 ALA A N 1
ATOM 1477 C CA . ALA A 1 194 ? 16.655 -7.228 -9.001 1.00 96.31 194 ALA A CA 1
ATOM 1478 C C . ALA A 1 194 ? 15.261 -7.855 -9.156 1.00 96.31 194 ALA A C 1
ATOM 1480 O O . ALA A 1 194 ? 15.126 -9.074 -9.036 1.00 96.31 194 ALA A O 1
ATOM 1481 N N . LEU A 1 195 ? 14.236 -7.042 -9.421 1.00 96.00 195 LEU A N 1
ATOM 1482 C CA . LEU A 1 195 ? 12.880 -7.548 -9.624 1.00 96.00 195 LEU A CA 1
ATOM 1483 C C . LEU A 1 195 ? 12.698 -8.065 -11.061 1.00 96.00 195 LEU A C 1
ATOM 1485 O O . LEU A 1 195 ? 13.175 -7.432 -12.008 1.00 96.00 195 LEU A O 1
ATOM 1489 N N . PRO A 1 196 ? 12.009 -9.205 -11.246 1.00 93.81 196 PRO A N 1
ATOM 1490 C CA . PRO A 1 196 ? 11.974 -9.901 -12.530 1.00 93.81 196 PRO A CA 1
ATOM 1491 C C . PRO A 1 196 ? 11.267 -9.110 -13.638 1.00 93.81 196 PRO A C 1
ATOM 1493 O O . PRO A 1 196 ? 11.748 -9.114 -14.772 1.00 93.81 196 PRO A O 1
ATOM 1496 N N . TYR A 1 197 ? 10.176 -8.394 -13.334 1.00 94.50 197 TYR A N 1
ATOM 1497 C CA . TYR A 1 197 ? 9.497 -7.555 -14.327 1.00 94.50 197 TYR A CA 1
ATOM 1498 C C . TYR A 1 197 ? 10.403 -6.409 -14.776 1.00 94.50 197 TYR A C 1
ATOM 1500 O O . TYR A 1 197 ? 10.510 -6.153 -15.969 1.00 94.50 197 TYR A O 1
ATOM 1508 N N . ASP A 1 198 ? 11.092 -5.744 -13.843 1.00 95.56 198 ASP A N 1
ATOM 1509 C CA . ASP A 1 198 ? 11.974 -4.616 -14.168 1.00 95.56 198 ASP A CA 1
ATOM 1510 C C . ASP A 1 198 ? 13.120 -5.067 -15.085 1.00 95.56 198 ASP A C 1
ATOM 1512 O O . ASP A 1 198 ? 13.449 -4.389 -16.062 1.00 95.56 198 ASP A O 1
ATOM 1516 N N . GLN A 1 199 ? 13.691 -6.250 -14.814 1.00 92.81 199 GLN A N 1
ATOM 1517 C CA . GLN A 1 199 ? 14.722 -6.863 -15.661 1.00 92.81 199 GLN A CA 1
ATOM 1518 C C . GLN A 1 199 ? 14.190 -7.160 -17.058 1.00 92.81 199 GLN A C 1
ATOM 1520 O O . GLN A 1 199 ? 14.822 -6.807 -18.054 1.00 92.81 199 GLN A O 1
ATOM 1525 N N . MET A 1 200 ? 13.021 -7.792 -17.132 1.00 91.06 200 MET A N 1
ATOM 1526 C CA . MET A 1 200 ? 12.374 -8.133 -18.391 1.00 91.06 200 MET A CA 1
ATOM 1527 C C . MET A 1 200 ? 12.025 -6.875 -19.198 1.00 91.06 200 MET A C 1
ATOM 1529 O O . MET A 1 200 ? 12.350 -6.810 -20.381 1.00 91.06 200 MET A O 1
ATOM 1533 N N . ALA A 1 201 ? 11.424 -5.862 -18.572 1.00 91.38 201 ALA A N 1
ATOM 1534 C CA . ALA A 1 201 ? 10.998 -4.629 -19.224 1.00 91.38 201 ALA A CA 1
ATOM 1535 C C . ALA A 1 201 ? 12.187 -3.833 -19.779 1.00 91.38 201 ALA A C 1
ATOM 1537 O O . ALA A 1 201 ? 12.157 -3.426 -20.941 1.00 91.38 201 ALA A O 1
ATOM 1538 N N . LEU A 1 202 ? 13.269 -3.667 -19.006 1.00 91.06 202 LEU A N 1
ATOM 1539 C CA . LEU A 1 202 ? 14.467 -2.984 -19.505 1.00 91.06 202 LEU A CA 1
ATOM 1540 C C . LEU A 1 202 ? 15.218 -3.807 -20.549 1.00 91.06 202 LEU A C 1
ATOM 1542 O O . LEU A 1 202 ? 15.704 -3.245 -21.530 1.00 91.06 202 LEU A O 1
ATOM 1546 N N . LYS A 1 203 ? 15.291 -5.134 -20.394 1.00 88.62 203 LYS A N 1
ATOM 1547 C CA . LYS A 1 203 ? 15.864 -5.992 -21.434 1.00 88.62 203 LYS A CA 1
ATOM 1548 C C . LYS A 1 203 ? 15.060 -5.883 -22.726 1.00 88.62 203 LYS A C 1
ATOM 1550 O O . LYS A 1 203 ? 15.661 -5.797 -23.792 1.00 88.62 203 LYS A O 1
ATOM 1555 N N . TRP A 1 204 ? 13.732 -5.848 -22.637 1.00 87.06 204 TRP A N 1
ATOM 1556 C CA . TRP A 1 204 ? 12.858 -5.648 -23.787 1.00 87.06 204 TRP A CA 1
ATOM 1557 C C . TRP A 1 204 ? 13.072 -4.282 -24.448 1.00 87.06 204 TRP A C 1
ATOM 1559 O O . TRP A 1 204 ? 13.201 -4.214 -25.667 1.00 87.06 204 TRP A O 1
ATOM 1569 N N . ALA A 1 205 ? 13.172 -3.216 -23.652 1.00 86.12 205 ALA A N 1
ATOM 1570 C CA . ALA A 1 205 ? 13.305 -1.853 -24.156 1.00 86.12 205 ALA A CA 1
ATOM 1571 C C . ALA A 1 205 ? 14.693 -1.541 -24.748 1.00 86.12 205 ALA A C 1
ATOM 1573 O O . ALA A 1 205 ? 14.785 -0.800 -25.725 1.00 86.12 205 ALA A O 1
ATOM 1574 N N . TYR A 1 206 ? 15.771 -2.089 -24.173 1.00 87.06 206 TYR A N 1
ATOM 1575 C CA . TYR A 1 206 ? 17.145 -1.650 -24.461 1.00 87.06 206 TYR A CA 1
ATOM 1576 C C . TYR A 1 206 ? 18.067 -2.725 -25.061 1.00 87.06 206 TYR A C 1
ATOM 1578 O O . TYR A 1 206 ? 19.171 -2.402 -25.509 1.00 87.06 206 TYR A O 1
ATOM 1586 N N . SER A 1 207 ? 17.670 -4.002 -25.093 1.00 84.00 207 SER A N 1
ATOM 1587 C CA . SER A 1 207 ? 18.489 -5.055 -25.711 1.00 84.00 207 SER A CA 1
ATOM 1588 C C . SER A 1 207 ? 18.275 -5.137 -27.222 1.00 84.00 207 SER A C 1
ATOM 1590 O O . SER A 1 207 ? 17.160 -5.002 -27.717 1.00 84.00 207 SER A O 1
ATOM 1592 N N . LYS A 1 208 ? 19.342 -5.447 -27.970 1.00 80.69 208 LYS A N 1
ATOM 1593 C CA . LYS A 1 208 ? 19.270 -5.654 -29.428 1.00 80.69 208 LYS A CA 1
ATOM 1594 C C . LYS A 1 208 ? 18.470 -6.902 -29.826 1.00 80.69 208 LYS A C 1
ATOM 1596 O O . LYS A 1 208 ? 17.890 -6.914 -30.904 1.00 80.69 208 LYS A O 1
ATOM 1601 N N . ASP A 1 209 ? 18.428 -7.920 -28.961 1.00 70.81 209 ASP A N 1
ATOM 1602 C CA . ASP A 1 209 ? 17.847 -9.244 -29.239 1.00 70.81 209 ASP A CA 1
ATOM 1603 C C . ASP A 1 209 ? 16.769 -9.630 -28.207 1.00 70.81 209 ASP A C 1
ATOM 1605 O O . ASP A 1 209 ? 16.738 -10.750 -27.690 1.00 70.81 209 ASP A O 1
ATOM 1609 N N . ALA A 1 210 ? 15.886 -8.689 -27.864 1.00 67.81 210 ALA A N 1
ATOM 1610 C CA . ALA A 1 210 ? 14.822 -8.903 -26.889 1.00 67.81 210 ALA A CA 1
ATOM 1611 C C . ALA A 1 210 ? 13.818 -9.984 -27.337 1.00 67.81 210 ALA A C 1
ATOM 1613 O O . ALA A 1 210 ? 13.025 -9.781 -28.256 1.00 67.81 210 ALA A O 1
ATOM 1614 N N . LYS A 1 211 ? 13.834 -11.139 -26.662 1.00 67.81 211 LYS A N 1
ATOM 1615 C CA . LYS A 1 211 ? 12.850 -12.228 -26.833 1.00 67.81 211 LYS A CA 1
ATOM 1616 C C . LYS A 1 211 ? 12.215 -12.689 -25.519 1.00 67.81 211 LYS A C 1
ATOM 1618 O O . LYS A 1 211 ? 11.358 -13.568 -25.536 1.00 67.81 211 LYS A O 1
ATOM 1623 N N . ASP A 1 212 ? 12.632 -12.104 -24.402 1.00 62.12 212 ASP A N 1
ATOM 1624 C CA . ASP A 1 212 ? 12.213 -12.524 -23.071 1.00 62.12 212 ASP A CA 1
ATOM 1625 C C . ASP A 1 212 ? 10.895 -11.835 -22.717 1.00 62.12 212 ASP A C 1
ATOM 1627 O O . ASP A 1 212 ? 10.872 -10.672 -22.323 1.00 62.12 212 ASP A O 1
ATOM 1631 N N . LEU A 1 213 ? 9.795 -12.559 -22.889 1.00 64.94 213 LEU A N 1
ATOM 1632 C CA . LEU A 1 213 ? 8.504 -12.243 -22.291 1.00 64.94 213 LEU A CA 1
ATOM 1633 C C . LEU A 1 213 ? 8.082 -13.473 -21.491 1.00 64.94 213 LEU A C 1
ATOM 1635 O O . LEU A 1 213 ? 7.713 -14.492 -22.076 1.00 64.94 213 LEU A O 1
ATOM 1639 N N . ASP A 1 214 ? 8.175 -13.395 -20.165 1.00 69.19 214 ASP A N 1
ATOM 1640 C CA . ASP A 1 214 ? 7.612 -14.413 -19.278 1.00 69.19 214 ASP A CA 1
ATOM 1641 C C . ASP A 1 214 ? 6.269 -13.916 -18.746 1.00 69.19 214 ASP A C 1
ATOM 1643 O O . ASP A 1 214 ? 6.210 -13.079 -17.846 1.00 69.19 214 ASP A O 1
ATOM 1647 N N . SER A 1 215 ? 5.184 -14.466 -19.298 1.00 65.62 215 SER A N 1
ATOM 1648 C CA . SER A 1 215 ? 3.815 -14.092 -18.941 1.00 65.62 215 SER A CA 1
ATOM 1649 C C . SER A 1 215 ? 3.499 -14.238 -17.451 1.00 65.62 215 SER A C 1
ATOM 1651 O O . SER A 1 215 ? 2.557 -13.608 -16.987 1.00 65.62 215 SER A O 1
ATOM 1653 N N . LYS A 1 216 ? 4.258 -15.053 -16.704 1.00 66.06 216 LYS A N 1
ATOM 1654 C CA . LYS A 1 216 ? 4.036 -15.302 -15.269 1.00 66.06 216 LYS A CA 1
ATOM 1655 C C . LYS A 1 216 ? 4.529 -14.181 -14.360 1.00 66.06 216 LYS A C 1
ATOM 1657 O O . LYS A 1 216 ? 4.123 -14.123 -13.210 1.00 66.06 216 LYS A O 1
ATOM 1662 N N . VAL A 1 217 ? 5.430 -13.338 -14.855 1.00 68.88 217 VAL A N 1
ATOM 1663 C CA . VAL A 1 217 ? 5.956 -12.172 -14.128 1.00 68.88 217 VAL A CA 1
ATOM 1664 C C . VAL A 1 217 ? 5.659 -10.875 -14.872 1.00 68.88 217 VAL A C 1
ATOM 1666 O O . VAL A 1 217 ? 6.199 -9.842 -14.503 1.00 68.88 217 VAL A O 1
ATOM 1669 N N . SER A 1 218 ? 4.860 -10.934 -15.945 1.00 76.69 218 SER A N 1
ATOM 1670 C CA . SER A 1 218 ? 4.602 -9.827 -16.870 1.00 76.69 218 SER A CA 1
ATOM 1671 C C . SER A 1 218 ? 3.146 -9.373 -16.889 1.00 76.69 218 SER A C 1
ATOM 1673 O O . SER A 1 218 ? 2.682 -8.853 -17.916 1.00 76.69 218 SER A O 1
ATOM 1675 N N . GLU A 1 219 ? 2.378 -9.613 -15.826 1.00 87.38 219 GLU A N 1
ATOM 1676 C CA . GLU A 1 219 ? 1.099 -8.922 -15.727 1.00 87.38 219 GLU A CA 1
ATOM 1677 C C . GLU A 1 219 ? 1.364 -7.425 -15.698 1.00 87.38 219 GLU A C 1
ATOM 1679 O O . GLU A 1 219 ? 2.323 -6.943 -15.091 1.00 87.38 219 GLU A O 1
ATOM 1684 N N . TYR A 1 220 ? 0.561 -6.708 -16.473 1.00 89.75 220 TYR A N 1
ATOM 1685 C CA . TYR A 1 220 ? 0.760 -5.297 -16.706 1.00 89.75 220 TYR A CA 1
ATOM 1686 C C . TYR A 1 220 ? -0.575 -4.589 -16.721 1.00 89.75 220 TYR A C 1
ATOM 1688 O O . TYR A 1 220 ? -1.496 -5.013 -17.426 1.00 89.75 220 TYR A O 1
ATOM 1696 N N . CYS A 1 221 ? -0.647 -3.503 -15.965 1.00 91.56 221 CYS A N 1
ATOM 1697 C CA . CYS A 1 221 ? -1.781 -2.607 -15.979 1.00 91.56 221 CYS A CA 1
ATOM 1698 C C . CYS A 1 221 ? -1.355 -1.200 -15.555 1.00 91.56 221 CYS A C 1
ATOM 1700 O O . CYS A 1 221 ? -0.681 -1.023 -14.542 1.00 91.56 221 CYS A O 1
ATOM 1702 N N . SER A 1 222 ? -1.717 -0.203 -16.355 1.00 92.75 222 SER A N 1
ATOM 1703 C CA . SER A 1 222 ? -1.243 1.177 -16.235 1.00 92.75 222 SER A CA 1
ATOM 1704 C C . SER A 1 222 ? -2.339 2.141 -15.778 1.00 92.75 222 SER A C 1
ATOM 1706 O O . SER A 1 222 ? -3.509 1.779 -15.660 1.00 92.75 222 SER A O 1
ATOM 1708 N N . ASP A 1 223 ? -1.989 3.412 -15.563 1.00 91.44 223 ASP A N 1
ATOM 1709 C CA . ASP A 1 223 ? -2.976 4.451 -15.229 1.00 91.44 223 ASP A CA 1
ATOM 1710 C C . ASP A 1 223 ? -4.017 4.622 -16.328 1.00 91.44 223 ASP A C 1
ATOM 1712 O O . ASP A 1 223 ? -5.182 4.896 -16.050 1.00 91.44 223 ASP A O 1
ATOM 1716 N N . GLU A 1 224 ? -3.584 4.461 -17.577 1.00 89.44 224 GLU A N 1
ATOM 1717 C CA . GLU A 1 224 ? -4.439 4.582 -18.747 1.00 89.44 224 GLU A CA 1
ATOM 1718 C C . GLU A 1 224 ? -5.471 3.450 -18.771 1.00 89.44 224 GLU A C 1
ATOM 1720 O O . GLU A 1 224 ? -6.644 3.702 -19.036 1.00 89.44 224 GLU A O 1
ATOM 1725 N N . ASP A 1 225 ? -5.072 2.233 -18.393 1.00 90.06 225 ASP A N 1
ATOM 1726 C CA . ASP A 1 225 ? -5.985 1.098 -18.256 1.00 90.06 225 ASP A CA 1
ATOM 1727 C C . ASP A 1 225 ? -7.047 1.362 -17.182 1.00 90.06 225 ASP A C 1
ATOM 1729 O O . ASP A 1 225 ? -8.245 1.266 -17.457 1.00 90.06 225 ASP A O 1
ATOM 1733 N N . ILE A 1 226 ? -6.624 1.790 -15.987 1.00 89.44 226 ILE A N 1
ATOM 1734 C CA . ILE A 1 226 ? -7.533 2.150 -14.887 1.00 89.44 226 ILE A CA 1
ATOM 1735 C C . ILE A 1 226 ? -8.502 3.258 -15.324 1.00 89.44 226 ILE A C 1
ATOM 1737 O O . ILE A 1 226 ? -9.711 3.158 -15.105 1.00 89.44 226 ILE A O 1
ATOM 1741 N N . MET A 1 227 ? -7.989 4.313 -15.960 1.00 88.38 227 MET A N 1
ATOM 1742 C CA . MET A 1 227 ? -8.795 5.443 -16.420 1.00 88.38 227 MET A CA 1
ATOM 1743 C C . MET A 1 227 ? -9.826 5.002 -17.462 1.00 88.38 227 MET A C 1
ATOM 1745 O O . MET A 1 227 ? -11.006 5.327 -17.333 1.00 88.38 227 MET A O 1
ATOM 1749 N N . ILE A 1 228 ? -9.421 4.228 -18.473 1.00 86.38 228 ILE A N 1
ATOM 1750 C CA . ILE A 1 228 ? -10.332 3.727 -19.508 1.00 86.38 228 ILE A CA 1
ATOM 1751 C C . ILE A 1 228 ? -11.409 2.836 -18.873 1.00 86.38 228 ILE A C 1
ATOM 1753 O O . ILE A 1 228 ? -12.589 3.007 -19.193 1.00 86.38 228 ILE A O 1
ATOM 1757 N N . ALA A 1 229 ? -11.039 1.944 -17.948 1.00 85.75 229 ALA A N 1
ATOM 1758 C CA . ALA A 1 229 ? -11.977 1.057 -17.261 1.00 85.75 229 ALA A CA 1
ATOM 1759 C C . ALA A 1 229 ? -13.067 1.832 -16.516 1.00 85.75 229 ALA A C 1
ATOM 1761 O O . ALA A 1 229 ? -14.268 1.601 -16.714 1.00 85.75 229 ALA A O 1
ATOM 1762 N N . LEU A 1 230 ? -12.646 2.810 -15.715 1.00 86.38 230 LEU A N 1
ATOM 1763 C CA . LEU A 1 230 ? -13.540 3.616 -14.896 1.00 86.38 230 LEU A CA 1
ATOM 1764 C C . LEU A 1 230 ? -14.393 4.560 -15.746 1.00 86.38 230 LEU A C 1
ATOM 1766 O O . LEU A 1 230 ? -15.607 4.671 -15.543 1.00 86.38 230 LEU A O 1
ATOM 1770 N N . GLU A 1 231 ? -13.793 5.252 -16.712 1.00 85.00 231 GLU A N 1
ATOM 1771 C CA . GLU A 1 231 ? -14.484 6.295 -17.463 1.00 85.00 231 GLU A CA 1
ATOM 1772 C C . GLU A 1 231 ? -15.401 5.728 -18.541 1.00 85.00 231 GLU A C 1
ATOM 1774 O O . GLU A 1 231 ? -16.571 6.130 -18.601 1.00 85.00 231 GLU A O 1
ATOM 1779 N N . ARG A 1 232 ? -14.907 4.786 -19.356 1.00 81.69 232 ARG A N 1
ATOM 1780 C CA . ARG A 1 232 ? -15.653 4.241 -20.499 1.00 81.69 232 ARG A CA 1
ATOM 1781 C C . ARG A 1 232 ? -16.574 3.103 -20.103 1.00 81.69 232 ARG A C 1
ATOM 1783 O O . ARG A 1 232 ? -17.709 3.056 -20.571 1.00 81.69 232 ARG A O 1
ATOM 1790 N N . ASN A 1 233 ? -16.103 2.199 -19.252 1.00 77.56 233 ASN A N 1
ATOM 1791 C CA . ASN A 1 233 ? -16.805 0.950 -18.973 1.00 77.56 233 ASN A CA 1
ATOM 1792 C C . ASN A 1 233 ? -17.466 0.907 -17.594 1.00 77.56 233 ASN A C 1
ATOM 1794 O O . ASN A 1 233 ? -18.164 -0.062 -17.297 1.00 77.56 233 ASN A O 1
ATOM 1798 N N . LYS A 1 234 ? -17.276 1.943 -16.763 1.00 85.44 234 LYS A N 1
ATOM 1799 C CA . LYS A 1 234 ? -17.833 2.024 -15.400 1.00 85.44 234 LYS A CA 1
ATOM 1800 C C . LYS A 1 234 ? -17.499 0.781 -14.566 1.00 85.44 234 LYS A C 1
ATOM 1802 O O . LYS A 1 234 ? -18.324 0.333 -13.772 1.00 85.44 234 LYS A O 1
ATOM 1807 N N . SER A 1 235 ? -16.307 0.231 -14.793 1.00 84.88 235 SER A N 1
ATOM 1808 C CA . SER A 1 235 ? -15.830 -1.017 -14.201 1.00 84.88 235 SER A CA 1
ATOM 1809 C C . SER A 1 235 ? -14.440 -0.825 -13.598 1.00 84.88 235 SER A C 1
ATOM 1811 O O . SER A 1 235 ? -13.661 -0.004 -14.077 1.00 84.88 235 SER A O 1
ATOM 1813 N N . GLU A 1 236 ? -14.130 -1.596 -12.564 1.00 88.50 236 GLU A N 1
ATOM 1814 C CA . GLU A 1 236 ? -12.793 -1.725 -11.982 1.00 88.50 236 GLU A CA 1
ATOM 1815 C C . GLU A 1 236 ? -12.104 -2.985 -12.522 1.00 88.50 236 GLU A C 1
ATOM 1817 O O . GLU A 1 236 ? -12.767 -3.978 -12.829 1.00 88.50 236 GLU A O 1
ATOM 1822 N N . ILE A 1 237 ? -10.776 -2.959 -12.620 1.00 89.25 237 ILE A N 1
ATOM 1823 C CA . ILE A 1 237 ? -9.976 -4.136 -12.963 1.00 89.25 237 ILE A CA 1
ATOM 1824 C C . ILE A 1 237 ? -9.520 -4.767 -11.642 1.00 89.25 237 ILE A C 1
ATOM 1826 O O . ILE A 1 237 ? -8.741 -4.170 -10.896 1.00 89.25 237 ILE A O 1
ATOM 1830 N N . TYR A 1 238 ? -10.046 -5.949 -11.328 1.00 86.88 238 TYR A N 1
ATOM 1831 C CA . TYR A 1 238 ? -9.584 -6.772 -10.214 1.00 86.88 238 TYR A CA 1
ATOM 1832 C C . TYR A 1 238 ? -8.099 -7.064 -10.440 1.00 86.88 238 TYR A C 1
ATOM 1834 O O . TYR A 1 238 ? -7.746 -7.418 -11.563 1.00 86.88 238 TYR A O 1
ATOM 1842 N N . GLU A 1 239 ? -7.255 -6.864 -9.422 1.00 87.12 239 GLU A N 1
ATOM 1843 C CA . GLU A 1 239 ? -5.785 -7.018 -9.501 1.00 87.12 239 GLU A CA 1
ATOM 1844 C C . GLU A 1 239 ? -5.031 -5.916 -10.266 1.00 87.12 239 GLU A C 1
ATOM 1846 O O . GLU A 1 239 ? -3.861 -6.080 -10.606 1.00 87.12 239 GLU A O 1
ATOM 1851 N N . CYS A 1 240 ? -5.687 -4.781 -10.526 1.00 89.56 240 CYS A N 1
ATOM 1852 C CA . CYS A 1 240 ? -5.053 -3.562 -11.021 1.00 89.56 240 CYS A CA 1
A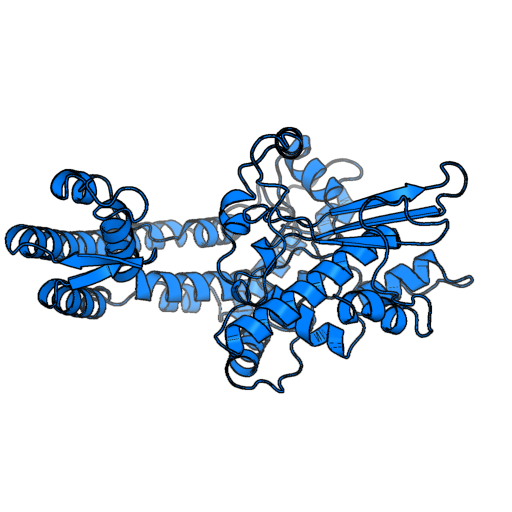TOM 1853 C C . CYS A 1 240 ? -5.626 -2.323 -10.317 1.00 89.56 240 CYS A C 1
ATOM 1855 O O . CYS A 1 240 ? -6.220 -1.423 -10.921 1.00 89.56 240 CYS A O 1
ATOM 1857 N N . ARG A 1 241 ? -5.484 -2.261 -8.994 1.00 84.00 241 ARG A N 1
ATOM 1858 C CA . ARG A 1 241 ? -5.787 -1.048 -8.231 1.00 84.00 241 ARG A CA 1
ATOM 1859 C C . ARG A 1 241 ? -4.511 -0.494 -7.631 1.00 84.00 241 ARG A C 1
ATOM 1861 O O . ARG A 1 241 ? -3.586 -1.205 -7.254 1.00 84.00 241 ARG A O 1
ATOM 1868 N N . ARG A 1 242 ? -4.491 0.826 -7.486 1.00 84.56 242 ARG A N 1
ATOM 1869 C CA . ARG A 1 242 ? -3.450 1.494 -6.708 1.00 84.56 242 ARG A CA 1
ATOM 1870 C C . ARG A 1 242 ? -3.524 1.010 -5.266 1.00 84.56 242 ARG A C 1
ATOM 1872 O O . ARG A 1 242 ? -4.612 0.990 -4.687 1.00 84.56 242 ARG A O 1
ATOM 1879 N N . HIS A 1 243 ? -2.371 0.711 -4.679 1.00 82.12 243 HIS A N 1
ATOM 1880 C CA . HIS A 1 243 ? -2.261 0.246 -3.299 1.00 82.12 243 HIS A CA 1
ATOM 1881 C C . HIS A 1 243 ? -2.996 -1.073 -3.048 1.00 82.12 243 HIS A C 1
ATOM 1883 O O . HIS A 1 243 ? -3.519 -1.284 -1.945 1.00 82.12 243 HIS A O 1
ATOM 1889 N N . ASP A 1 244 ? -3.034 -1.944 -4.064 1.00 78.69 244 ASP A N 1
ATOM 1890 C CA . ASP A 1 244 ? -3.458 -3.323 -3.879 1.00 78.69 244 ASP A CA 1
ATOM 1891 C C . ASP A 1 244 ? -2.476 -4.033 -2.926 1.00 78.69 244 ASP A C 1
ATOM 1893 O O . ASP A 1 244 ? -1.256 -3.914 -3.076 1.00 78.69 244 ASP A O 1
ATOM 1897 N N . PRO A 1 245 ? -2.982 -4.722 -1.886 1.00 73.06 245 PRO A N 1
ATOM 1898 C CA . PRO A 1 245 ? -2.142 -5.564 -1.051 1.00 73.06 245 PRO A CA 1
ATOM 1899 C C . PRO A 1 245 ? -1.549 -6.685 -1.896 1.00 73.06 245 PRO A C 1
ATOM 1901 O O . PRO A 1 245 ? -2.265 -7.312 -2.675 1.00 73.06 245 PRO A O 1
ATOM 1904 N N . ALA A 1 246 ? -0.274 -6.982 -1.685 1.00 76.69 246 ALA A N 1
ATOM 1905 C CA . ALA A 1 246 ? 0.399 -8.024 -2.439 1.00 76.69 246 ALA A CA 1
ATOM 1906 C C . ALA A 1 246 ? -0.180 -9.430 -2.216 1.00 76.69 246 ALA A C 1
ATOM 1908 O O . ALA A 1 246 ? -0.517 -9.826 -1.091 1.00 76.69 246 ALA A O 1
ATOM 1909 N N . GLY A 1 247 ? -0.251 -10.209 -3.300 1.00 78.19 247 GLY A N 1
ATOM 1910 C CA . GLY A 1 247 ? -0.940 -11.495 -3.327 1.00 78.19 247 GLY A CA 1
ATOM 1911 C C . GLY A 1 247 ? -2.462 -11.324 -3.254 1.00 78.19 247 GLY A C 1
ATOM 1912 O O . GLY A 1 247 ? -3.051 -10.537 -3.981 1.00 78.19 247 GLY A O 1
ATOM 1913 N N . SER A 1 248 ? -3.123 -12.068 -2.362 1.00 82.75 248 SER A N 1
ATOM 1914 C CA . SER A 1 248 ? -4.575 -11.955 -2.172 1.00 82.75 248 SER A CA 1
ATOM 1915 C C . SER A 1 248 ? -4.928 -10.717 -1.338 1.00 82.75 248 SER A C 1
ATOM 1917 O O . SER A 1 248 ? -4.543 -10.675 -0.164 1.00 82.75 248 SER A O 1
ATOM 1919 N N . PRO A 1 249 ? -5.754 -9.774 -1.837 1.00 77.31 249 PRO A N 1
ATOM 1920 C CA . PRO A 1 249 ? -6.184 -8.607 -1.068 1.00 77.31 249 PRO A CA 1
ATOM 1921 C C . PRO A 1 249 ? -7.047 -9.000 0.139 1.00 77.31 249 PRO A C 1
ATOM 1923 O O . PRO A 1 249 ? -7.133 -8.272 1.126 1.00 77.31 249 PRO A O 1
ATOM 1926 N N . PHE A 1 250 ? -7.663 -10.182 0.099 1.00 80.56 250 PHE A N 1
ATOM 1927 C CA . PHE A 1 250 ? -8.632 -10.625 1.091 1.00 80.56 250 PHE A CA 1
ATOM 1928 C C . PHE A 1 250 ? -8.018 -10.787 2.489 1.00 80.56 250 PHE A C 1
ATOM 1930 O O . PHE A 1 250 ? -8.582 -10.322 3.481 1.00 80.56 250 PHE A O 1
ATOM 1937 N N . LEU A 1 251 ? -6.843 -11.418 2.579 1.00 80.94 251 LEU A N 1
ATOM 1938 C CA . LEU A 1 251 ? -6.205 -11.699 3.865 1.00 80.94 251 LEU A CA 1
ATOM 1939 C C . LEU A 1 251 ? -5.685 -10.425 4.562 1.00 80.94 251 LEU A C 1
ATOM 1941 O O . LEU A 1 251 ? -6.011 -10.249 5.737 1.00 80.94 251 LEU A O 1
ATOM 1945 N N . PRO A 1 252 ? -4.936 -9.520 3.900 1.00 77.38 252 PRO A N 1
ATOM 1946 C CA . PRO A 1 252 ? -4.518 -8.259 4.505 1.00 77.38 252 PRO A CA 1
ATOM 1947 C C . PRO A 1 252 ? -5.706 -7.390 4.915 1.00 77.38 252 PRO A C 1
ATOM 1949 O O . PRO A 1 252 ? -5.696 -6.829 6.002 1.00 77.38 252 PRO A O 1
ATOM 1952 N N . MET A 1 253 ? -6.780 -7.348 4.118 1.00 79.69 253 MET A N 1
ATOM 1953 C CA . MET A 1 253 ? -7.989 -6.598 4.477 1.00 79.69 253 MET A CA 1
ATOM 1954 C C . MET A 1 253 ? -8.676 -7.156 5.728 1.00 79.69 253 MET A C 1
ATOM 1956 O O . MET A 1 253 ? -9.132 -6.383 6.572 1.00 79.69 253 MET A O 1
ATOM 1960 N N . MET A 1 254 ? -8.733 -8.483 5.882 1.00 83.12 254 MET A N 1
ATOM 1961 C CA . MET A 1 254 ? -9.205 -9.109 7.120 1.00 83.12 254 MET A CA 1
ATOM 1962 C C . MET A 1 254 ? -8.284 -8.792 8.303 1.00 83.12 254 MET A C 1
ATOM 1964 O O . MET A 1 254 ? -8.770 -8.434 9.372 1.00 83.12 254 MET A O 1
ATOM 1968 N N . ASP A 1 255 ? -6.968 -8.919 8.137 1.00 80.19 255 ASP A N 1
ATOM 1969 C CA . ASP A 1 255 ? -5.988 -8.655 9.198 1.00 80.19 255 ASP A CA 1
ATOM 1970 C C . ASP A 1 255 ? -6.028 -7.185 9.659 1.00 80.19 255 ASP A C 1
ATOM 1972 O O . ASP A 1 255 ? -6.087 -6.918 10.862 1.00 80.19 255 ASP A O 1
ATOM 1976 N N . ASP A 1 256 ? -6.101 -6.238 8.718 1.00 78.50 256 ASP A N 1
ATOM 1977 C CA . ASP A 1 256 ? -6.282 -4.806 8.976 1.00 78.50 256 ASP A CA 1
ATOM 1978 C C . ASP A 1 256 ? -7.576 -4.551 9.758 1.00 78.50 256 ASP A C 1
ATOM 1980 O O . ASP A 1 256 ? -7.557 -3.850 10.771 1.00 78.50 256 ASP A O 1
ATOM 1984 N N . GLN A 1 257 ? -8.685 -5.182 9.354 1.00 83.25 257 GLN A N 1
ATOM 1985 C CA . GLN A 1 257 ? -9.957 -5.099 10.074 1.00 83.25 257 GLN A CA 1
ATOM 1986 C C . GLN A 1 257 ? -9.855 -5.598 11.515 1.00 83.25 257 GLN A C 1
ATOM 1988 O O . GLN A 1 257 ? -10.298 -4.919 12.441 1.00 83.25 257 GLN A O 1
ATOM 1993 N N . LEU A 1 258 ? -9.250 -6.766 11.732 1.00 84.25 258 LEU A N 1
ATOM 1994 C CA . LEU A 1 258 ? -9.098 -7.343 13.068 1.00 84.25 258 LEU A CA 1
ATOM 1995 C C . LEU A 1 258 ? -8.224 -6.460 13.971 1.00 84.25 258 LEU A C 1
ATOM 1997 O O . LEU A 1 258 ? -8.547 -6.266 15.147 1.00 84.25 258 LEU A O 1
ATOM 2001 N N . LYS A 1 259 ? -7.142 -5.892 13.424 1.00 81.69 259 LYS A N 1
ATOM 2002 C CA . LYS A 1 259 ? -6.241 -4.974 14.137 1.00 81.69 259 LYS A CA 1
ATOM 2003 C C . LYS A 1 259 ? -6.901 -3.636 14.455 1.00 81.69 259 LYS A C 1
ATOM 2005 O O . LYS A 1 259 ? -6.745 -3.152 15.577 1.00 81.69 259 LYS A O 1
ATOM 2010 N N . ALA A 1 260 ? -7.608 -3.045 13.492 1.00 81.00 260 ALA A N 1
ATOM 2011 C CA . ALA A 1 260 ? -8.353 -1.805 13.683 1.00 81.00 260 ALA A CA 1
ATOM 2012 C C . ALA A 1 260 ? -9.412 -1.992 14.770 1.00 81.00 260 ALA A C 1
ATOM 2014 O O . ALA A 1 260 ? -9.430 -1.239 15.744 1.00 81.00 260 ALA A O 1
ATOM 2015 N N . ARG A 1 261 ? -10.193 -3.077 14.668 1.00 86.81 261 ARG A N 1
ATOM 2016 C CA . ARG A 1 261 ? -11.228 -3.467 15.631 1.00 86.81 261 ARG A CA 1
ATOM 2017 C C . ARG A 1 261 ? -10.717 -3.528 17.067 1.00 86.81 261 ARG A C 1
ATOM 2019 O O . ARG A 1 261 ? -11.376 -3.026 17.972 1.00 86.81 261 ARG A O 1
ATOM 2026 N N . ALA A 1 262 ? -9.549 -4.133 17.276 1.00 85.75 262 ALA A N 1
ATOM 2027 C CA . ALA A 1 262 ? -8.957 -4.292 18.603 1.00 85.75 262 ALA A CA 1
ATOM 2028 C C . ALA A 1 262 ? -8.540 -2.965 19.266 1.00 85.75 262 ALA A C 1
ATOM 2030 O O . ALA A 1 262 ? -8.261 -2.950 20.462 1.00 85.75 262 ALA A O 1
ATOM 2031 N N . LYS A 1 263 ? -8.460 -1.870 18.500 1.00 84.31 263 LYS A N 1
ATOM 2032 C CA . LYS A 1 263 ? -8.005 -0.553 18.966 1.00 84.31 263 LYS A CA 1
ATOM 2033 C C . LYS A 1 263 ? -9.072 0.534 18.830 1.00 84.31 263 LYS A C 1
ATOM 2035 O O . LYS A 1 263 ? -8.747 1.693 19.070 1.00 84.31 263 LYS A O 1
ATOM 2040 N N . LEU A 1 264 ? -10.302 0.201 18.432 1.00 86.69 264 LEU A N 1
ATOM 2041 C CA . LEU A 1 264 ? -11.329 1.183 18.061 1.00 86.69 264 LEU A CA 1
ATOM 2042 C C . LEU A 1 264 ? -11.578 2.214 19.162 1.00 86.69 264 LEU A C 1
ATOM 2044 O O . LEU A 1 264 ? -11.396 3.408 18.925 1.00 86.69 264 LEU A O 1
ATOM 2048 N N . LEU A 1 265 ? -11.922 1.762 20.373 1.00 92.38 265 LEU A N 1
ATOM 2049 C CA . LEU A 1 265 ? -12.275 2.676 21.466 1.00 92.38 265 LEU A CA 1
ATOM 2050 C C . LEU A 1 265 ? -11.083 3.542 21.888 1.00 92.38 265 LEU A C 1
ATOM 2052 O O . LEU A 1 265 ? -11.222 4.745 22.095 1.00 92.38 265 LEU A O 1
ATOM 2056 N N . LYS A 1 266 ? -9.885 2.953 21.937 1.00 90.00 266 LYS A N 1
ATOM 2057 C CA . LYS A 1 266 ? -8.656 3.672 22.288 1.00 90.00 266 LYS A CA 1
ATOM 2058 C C . LYS A 1 266 ? -8.276 4.721 21.250 1.00 90.00 266 LYS A C 1
ATOM 2060 O O . LYS A 1 266 ? -7.923 5.839 21.617 1.00 90.00 266 LYS A O 1
ATOM 2065 N N . THR A 1 267 ? -8.335 4.375 19.966 1.00 86.56 267 THR A N 1
ATOM 2066 C CA . THR A 1 267 ? -8.094 5.328 18.875 1.00 86.56 267 THR A CA 1
ATOM 2067 C C . THR A 1 267 ? -9.081 6.481 18.978 1.00 86.56 267 THR A C 1
ATOM 2069 O O . THR A 1 267 ? -8.664 7.636 18.947 1.00 86.56 267 THR A O 1
ATOM 2072 N N . LYS A 1 268 ? -10.361 6.176 19.224 1.00 88.44 268 LYS A N 1
ATOM 2073 C CA . LYS A 1 268 ? -11.401 7.190 19.362 1.00 88.44 268 LYS A CA 1
ATOM 2074 C C . LYS A 1 268 ? -11.182 8.114 20.558 1.00 88.44 268 LYS A C 1
ATOM 2076 O O . LYS A 1 268 ? -11.318 9.326 20.430 1.00 88.44 268 LYS A O 1
ATOM 2081 N N . TYR A 1 269 ? -10.764 7.570 21.697 1.00 91.50 269 TYR A N 1
ATOM 2082 C CA . TYR A 1 269 ? -10.384 8.369 22.862 1.00 91.50 269 TYR A CA 1
ATOM 2083 C C . TYR A 1 269 ? -9.249 9.341 22.554 1.00 91.50 269 TYR A C 1
ATOM 2085 O O . TYR A 1 269 ? -9.340 10.520 22.882 1.00 91.50 269 TYR A O 1
ATOM 2093 N N . ILE A 1 270 ? -8.198 8.858 21.888 1.00 86.31 270 ILE A N 1
ATOM 2094 C CA . ILE A 1 270 ? -7.054 9.686 21.500 1.00 86.31 270 ILE A CA 1
ATOM 2095 C C . ILE A 1 270 ? -7.485 10.786 20.519 1.00 86.31 270 ILE A C 1
ATOM 2097 O O . ILE A 1 270 ? -7.054 11.926 20.669 1.00 86.31 270 ILE A O 1
ATOM 2101 N N . GLU A 1 271 ? -8.338 10.477 19.539 1.00 84.94 271 GLU A N 1
ATOM 2102 C CA . GLU A 1 271 ? -8.891 11.468 18.604 1.00 84.94 271 GLU A CA 1
ATOM 2103 C C . GLU A 1 271 ? -9.677 12.562 19.329 1.00 84.94 271 GLU A C 1
ATOM 2105 O O . GLU A 1 271 ? -9.401 13.744 19.123 1.00 84.94 271 GLU A O 1
ATOM 2110 N N . ILE A 1 272 ? -10.598 12.182 20.223 1.00 89.50 272 ILE A N 1
ATOM 2111 C CA . ILE A 1 272 ? -11.392 13.145 20.994 1.00 89.50 272 ILE A CA 1
ATOM 2112 C C . ILE A 1 272 ? -10.479 14.005 21.873 1.00 89.50 272 ILE A C 1
ATOM 2114 O O . ILE A 1 272 ? -10.673 15.214 21.929 1.00 89.50 272 ILE A O 1
ATOM 2118 N N . LEU A 1 273 ? -9.457 13.427 22.513 1.00 89.00 273 LEU A N 1
ATOM 2119 C CA . LEU A 1 273 ? -8.492 14.191 23.310 1.00 89.00 273 LEU A CA 1
ATOM 2120 C C . LEU A 1 273 ? -7.693 15.198 22.478 1.00 89.00 273 LEU A C 1
ATOM 2122 O O . LEU A 1 273 ? -7.486 16.315 22.944 1.00 89.00 273 LEU A O 1
ATOM 2126 N N . ASN A 1 274 ? -7.264 14.838 21.265 1.00 83.81 274 ASN A N 1
ATOM 2127 C CA . ASN A 1 274 ? -6.534 15.767 20.394 1.00 83.81 274 ASN A CA 1
ATOM 2128 C C . ASN A 1 274 ? -7.421 16.947 19.963 1.00 83.81 274 ASN A C 1
ATOM 2130 O O . ASN A 1 274 ? -6.939 18.070 19.879 1.00 83.81 274 ASN A O 1
ATOM 2134 N N . ILE A 1 275 ? -8.719 16.712 19.733 1.00 84.88 275 ILE A N 1
ATOM 2135 C CA . ILE A 1 275 ? -9.676 17.782 19.406 1.00 84.88 275 ILE A CA 1
ATOM 2136 C C . ILE A 1 275 ? -10.037 18.597 20.654 1.00 84.88 275 ILE A C 1
ATOM 2138 O O . ILE A 1 275 ? -10.234 19.808 20.577 1.00 84.88 275 ILE A O 1
ATOM 2142 N N . LEU A 1 276 ? -10.141 17.951 21.816 1.00 86.19 276 LEU A N 1
ATOM 2143 C CA . LEU A 1 276 ? -10.453 18.612 23.081 1.00 86.19 276 LEU A CA 1
ATOM 2144 C C . LEU A 1 276 ? -9.310 19.528 23.537 1.00 86.19 276 LEU A C 1
ATOM 2146 O O . LEU A 1 276 ? -9.572 20.614 24.052 1.00 86.19 276 LEU A O 1
ATOM 2150 N N . PHE A 1 277 ? -8.066 19.102 23.306 1.00 86.19 277 PHE A N 1
ATOM 2151 C CA . PHE A 1 277 ? -6.839 19.796 23.687 1.00 86.19 277 PHE A CA 1
ATOM 2152 C C . PHE A 1 277 ? -5.900 19.982 22.475 1.00 86.19 277 PHE A C 1
ATOM 2154 O O . PHE A 1 277 ? -4.847 19.340 22.414 1.00 86.19 277 PHE A O 1
ATOM 2161 N N . PRO A 1 278 ? -6.231 20.872 21.523 1.00 80.88 278 PRO A N 1
ATOM 2162 C CA . PRO A 1 278 ? -5.389 21.147 20.354 1.00 80.88 278 PRO A CA 1
ATOM 2163 C C . PRO A 1 278 ? -4.035 21.752 20.761 1.00 80.88 278 PRO A C 1
ATOM 2165 O O . PRO A 1 278 ? -3.980 22.641 21.613 1.00 80.88 278 PRO A O 1
ATOM 2168 N N . ALA A 1 279 ? -2.925 21.263 20.203 1.00 78.69 279 ALA A N 1
ATOM 2169 C CA . ALA A 1 279 ? -1.583 21.712 20.596 1.00 78.69 279 ALA A CA 1
ATOM 2170 C C . ALA A 1 279 ? -1.221 23.112 20.069 1.00 78.69 279 ALA A C 1
ATOM 2172 O O . ALA A 1 279 ? -0.476 23.844 20.717 1.00 78.69 279 ALA A O 1
ATOM 2173 N N . ASP A 1 280 ? -1.776 23.485 18.923 1.00 79.25 280 ASP A N 1
ATOM 2174 C CA . ASP A 1 280 ? -1.647 24.780 18.255 1.00 79.25 280 ASP A CA 1
ATOM 2175 C C . ASP A 1 280 ? -2.508 25.885 18.887 1.00 79.25 280 ASP A C 1
ATOM 2177 O O . ASP A 1 280 ? -2.163 27.063 18.780 1.00 79.25 280 ASP A O 1
ATOM 2181 N N . GLU A 1 281 ? -3.557 25.521 19.635 1.00 80.25 281 GLU A N 1
ATOM 2182 C CA . GLU A 1 281 ? -4.421 26.456 20.372 1.00 80.25 281 GLU A CA 1
ATOM 2183 C C . GLU A 1 281 ? -4.485 26.144 21.889 1.00 80.25 281 GLU A C 1
ATOM 2185 O O . GLU A 1 281 ? -5.516 25.702 22.409 1.00 80.25 281 GLU A O 1
ATOM 2190 N N . PRO A 1 282 ? -3.410 26.399 22.666 1.00 75.69 282 PRO A N 1
ATOM 2191 C CA . PRO A 1 282 ? -3.307 25.962 24.066 1.00 75.69 282 PRO A CA 1
ATOM 2192 C C . PRO A 1 282 ? -4.335 26.583 25.024 1.00 75.69 282 PRO A C 1
ATOM 2194 O O . PRO A 1 282 ? -4.598 26.029 26.090 1.00 75.69 282 PRO A O 1
ATOM 2197 N N . SER A 1 283 ? -4.898 27.743 24.677 1.00 77.00 283 SER A N 1
ATOM 2198 C CA . SER A 1 283 ? -5.920 28.441 25.470 1.00 77.00 283 SER A CA 1
ATOM 2199 C C . SER A 1 283 ? -7.345 27.984 25.157 1.00 77.00 283 SER A C 1
ATOM 2201 O O . SER A 1 283 ? -8.266 28.308 25.907 1.00 77.00 283 SER A O 1
ATOM 2203 N N . PHE A 1 284 ? -7.534 27.238 24.069 1.00 74.62 284 PHE A N 1
ATOM 2204 C CA . PHE A 1 284 ? -8.834 26.758 23.634 1.00 74.62 284 PHE A CA 1
ATOM 2205 C C . PHE A 1 284 ? -9.075 25.334 24.151 1.00 74.62 284 PHE A C 1
ATOM 2207 O O . PHE A 1 284 ? -8.174 24.485 24.148 1.00 74.62 284 PHE A O 1
ATOM 2214 N N . VAL A 1 285 ? -10.291 25.092 24.643 1.00 69.69 285 VAL A N 1
ATOM 2215 C CA . VAL A 1 285 ? -10.791 23.775 25.054 1.00 69.69 285 VAL A CA 1
ATOM 2216 C C . VAL A 1 285 ? -12.185 23.624 24.461 1.00 69.69 285 VAL A C 1
ATOM 2218 O O . VAL A 1 285 ? -13.078 24.423 24.748 1.00 69.69 285 VAL A O 1
ATOM 2221 N N . ASN A 1 286 ? -12.362 22.615 23.611 1.00 76.06 286 ASN A N 1
ATOM 2222 C CA . ASN A 1 286 ? -13.641 22.352 22.957 1.00 76.06 286 ASN A CA 1
ATOM 2223 C C . ASN A 1 286 ? -14.708 21.844 23.948 1.00 76.06 286 ASN A C 1
ATOM 2225 O O . ASN A 1 286 ? -14.413 21.366 25.042 1.00 76.06 286 ASN A O 1
ATOM 2229 N N . SER A 1 287 ? -15.981 21.919 23.551 1.00 86.06 287 SER A N 1
ATOM 2230 C CA . SER A 1 287 ? -17.084 21.358 24.341 1.00 86.06 287 SER A CA 1
ATOM 2231 C C . SER A 1 287 ? -17.084 19.829 24.258 1.00 86.06 287 SER A C 1
ATOM 2233 O O . SER A 1 287 ? -17.433 19.271 23.217 1.00 86.06 287 SER A O 1
ATOM 2235 N N . LEU A 1 288 ? -16.731 19.150 25.356 1.00 87.88 288 LEU A N 1
ATOM 2236 C CA . LEU A 1 288 ? -16.723 17.685 25.413 1.00 87.88 288 LEU A CA 1
ATOM 2237 C C . LEU A 1 288 ? -18.099 17.066 25.098 1.00 87.88 288 LEU A C 1
ATOM 2239 O O . LEU A 1 288 ? -18.129 16.193 24.238 1.00 87.88 288 LEU A O 1
ATOM 2243 N N . PRO A 1 289 ? -19.239 17.517 25.664 1.00 88.38 289 PRO A N 1
ATOM 2244 C CA . PRO A 1 289 ? -20.543 16.931 25.342 1.00 88.38 289 PRO A CA 1
ATOM 2245 C C . PRO A 1 289 ? -20.865 16.932 23.844 1.00 88.38 289 PRO A C 1
ATOM 2247 O O . PRO A 1 289 ? -21.345 15.935 23.317 1.00 88.38 289 PRO A O 1
ATOM 2250 N N . ARG A 1 290 ? -20.542 18.030 23.147 1.00 86.62 290 ARG A N 1
ATOM 2251 C CA . ARG A 1 290 ? -20.732 18.126 21.696 1.00 86.62 290 ARG A CA 1
ATOM 2252 C C . ARG A 1 290 ? -19.812 17.165 20.949 1.00 86.62 290 ARG A C 1
ATOM 2254 O O . ARG A 1 290 ? -20.249 16.511 20.011 1.00 86.62 290 ARG A O 1
ATOM 2261 N N . LEU A 1 291 ? -18.547 17.082 21.368 1.00 86.31 291 LEU A N 1
ATOM 2262 C CA . LEU A 1 291 ? -17.609 16.147 20.762 1.00 86.31 291 LEU A CA 1
ATOM 2263 C C . LEU A 1 291 ? -18.107 14.713 20.907 1.00 86.31 291 LEU A C 1
ATOM 2265 O O . LEU A 1 291 ? -18.095 14.010 19.912 1.00 86.31 291 LEU A O 1
ATOM 2269 N N . LEU A 1 292 ? -18.574 14.296 22.084 1.00 88.31 292 LEU A N 1
ATOM 2270 C CA . LEU A 1 292 ? -19.053 12.929 22.310 1.00 88.31 292 LEU A CA 1
ATOM 2271 C C . LEU A 1 292 ? -20.266 12.568 21.433 1.00 88.31 292 LEU A C 1
ATOM 2273 O O . LEU A 1 292 ? -20.309 11.457 20.917 1.00 88.31 292 LEU A O 1
ATOM 2277 N N . ASP A 1 293 ? -21.197 13.501 21.215 1.00 82.38 293 ASP A N 1
ATOM 2278 C CA . ASP A 1 293 ? -22.397 13.287 20.383 1.00 82.38 293 ASP A CA 1
ATOM 2279 C C . ASP A 1 293 ? -22.071 13.147 18.882 1.00 82.38 293 ASP A C 1
ATOM 2281 O O . ASP A 1 293 ? -22.672 12.351 18.167 1.00 82.38 293 ASP A O 1
ATOM 2285 N N . GLU A 1 294 ? -21.072 13.885 18.388 1.00 78.50 294 GLU A N 1
ATOM 2286 C CA . GLU A 1 294 ? -20.702 13.895 16.963 1.00 78.50 294 GLU A CA 1
ATOM 2287 C C . GLU A 1 294 ? -19.679 12.802 16.587 1.00 78.50 294 GLU A C 1
ATOM 2289 O O . GLU A 1 294 ? -19.353 12.617 15.412 1.00 78.50 294 GLU A O 1
ATOM 2294 N N . ASN A 1 295 ? -19.135 12.075 17.565 1.00 77.25 295 ASN A N 1
ATOM 2295 C CA . ASN A 1 295 ? -17.974 11.213 17.373 1.00 77.25 295 ASN A CA 1
ATOM 2296 C C . ASN A 1 295 ? -18.282 9.748 17.667 1.00 77.25 295 ASN A C 1
ATOM 2298 O O . ASN A 1 295 ? -17.814 9.222 18.662 1.00 77.25 295 ASN A O 1
ATOM 2302 N N . HIS A 1 296 ? -18.944 9.037 16.762 1.00 81.44 296 HIS A N 1
ATOM 2303 C CA . HIS A 1 296 ? -18.990 7.569 16.823 1.00 81.44 296 HIS A CA 1
ATOM 2304 C C . HIS A 1 296 ? -17.721 6.940 16.224 1.00 81.44 296 HIS A C 1
ATOM 2306 O O . HIS A 1 296 ? -17.014 7.564 15.419 1.00 81.44 296 HIS A O 1
ATOM 2312 N N . ALA A 1 297 ? -17.387 5.720 16.638 1.00 78.88 297 ALA A N 1
ATOM 2313 C CA . ALA A 1 297 ? -16.278 4.959 16.084 1.00 78.88 297 ALA A CA 1
ATOM 2314 C C . ALA A 1 297 ? -16.675 4.318 14.743 1.00 78.88 297 ALA A C 1
ATOM 2316 O O . ALA A 1 297 ? -17.704 3.654 14.619 1.00 78.88 297 ALA A O 1
ATOM 2317 N N . ASP A 1 298 ? -15.831 4.504 13.726 1.00 80.81 298 ASP A N 1
ATOM 2318 C CA . ASP A 1 298 ? -15.987 3.836 12.434 1.00 80.81 298 ASP A CA 1
ATOM 2319 C C . ASP A 1 298 ? -15.534 2.376 12.557 1.00 80.81 298 ASP A C 1
ATOM 2321 O O . ASP A 1 298 ? -14.398 2.103 12.943 1.00 80.81 298 ASP A O 1
ATOM 2325 N N . LEU A 1 299 ? -16.403 1.429 12.189 1.00 83.38 299 LEU A N 1
ATOM 2326 C CA . LEU A 1 299 ? -16.085 -0.002 12.145 1.00 83.38 299 LEU A CA 1
ATOM 2327 C C . LEU A 1 299 ? -15.012 -0.341 11.093 1.00 83.38 299 LEU A C 1
ATOM 2329 O O . LEU A 1 299 ? -14.499 -1.455 11.083 1.00 83.38 299 LEU A O 1
ATOM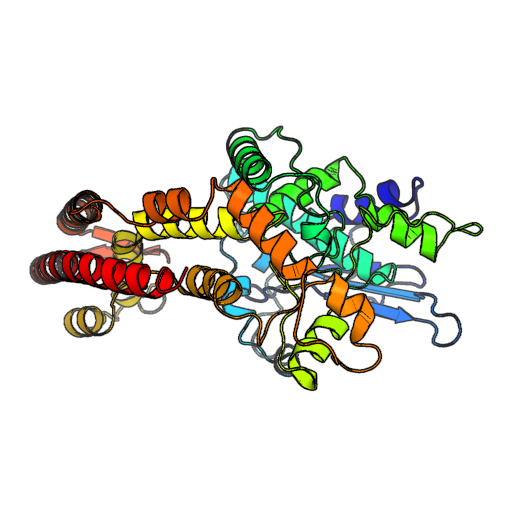 2333 N N . GLN A 1 300 ? -14.688 0.597 10.198 1.00 79.56 300 GLN A N 1
ATOM 2334 C CA . GLN A 1 300 ? -13.702 0.498 9.119 1.00 79.56 300 GLN A CA 1
ATOM 2335 C C . GLN A 1 300 ? -14.021 -0.569 8.055 1.00 79.56 300 GLN A C 1
ATOM 2337 O O . GLN A 1 300 ? -13.199 -0.857 7.190 1.00 79.56 300 GLN A O 1
ATOM 2342 N N . LEU A 1 301 ? -15.239 -1.118 8.036 1.00 84.44 301 LEU A N 1
ATOM 2343 C CA . LEU A 1 301 ? -15.636 -2.240 7.171 1.00 84.44 301 LEU A CA 1
ATOM 2344 C C . LEU A 1 301 ? -15.687 -1.914 5.669 1.00 84.44 301 LEU A C 1
ATOM 2346 O O . LEU A 1 301 ? -15.942 -2.810 4.869 1.00 84.44 301 LEU A O 1
ATOM 2350 N N . LYS A 1 302 ? -15.476 -0.659 5.254 1.00 84.25 302 LYS A N 1
ATOM 2351 C CA . LYS A 1 302 ? -15.659 -0.200 3.865 1.00 84.25 302 LYS A CA 1
ATOM 2352 C C . LYS A 1 302 ? -14.895 -1.051 2.849 1.00 84.25 302 LYS A C 1
ATOM 2354 O O . LYS A 1 302 ? -15.483 -1.498 1.869 1.00 84.25 302 LYS A O 1
ATOM 2359 N N . ALA A 1 303 ? -13.602 -1.272 3.083 1.00 80.44 303 ALA A N 1
ATOM 2360 C CA . ALA A 1 303 ? -12.773 -2.040 2.160 1.00 80.44 303 ALA A CA 1
ATOM 2361 C C . ALA A 1 303 ? -13.264 -3.496 2.089 1.00 80.44 303 ALA A C 1
ATOM 2363 O O . ALA A 1 303 ? -13.474 -4.034 1.006 1.00 80.44 303 ALA A O 1
ATOM 2364 N N . LEU A 1 304 ? -13.542 -4.108 3.243 1.00 84.19 304 LEU A N 1
ATOM 2365 C CA . LEU A 1 304 ? -14.045 -5.478 3.319 1.00 84.19 304 LEU A CA 1
ATOM 2366 C C . LEU A 1 304 ? -15.403 -5.634 2.611 1.00 84.19 304 LEU A C 1
ATOM 2368 O O . LEU A 1 304 ? -15.568 -6.553 1.817 1.00 84.19 304 LEU A O 1
ATOM 2372 N N . LYS A 1 305 ? -16.341 -4.698 2.810 1.00 87.06 305 LYS A N 1
ATOM 2373 C CA . LYS A 1 305 ? -17.628 -4.654 2.093 1.00 87.06 305 LYS A CA 1
ATOM 2374 C C . LYS A 1 305 ? -17.442 -4.624 0.578 1.00 87.06 305 LYS A C 1
ATOM 2376 O O . LYS A 1 305 ? -18.147 -5.336 -0.127 1.00 87.06 305 LYS A O 1
ATOM 2381 N N . LEU A 1 306 ? -16.500 -3.818 0.085 1.00 82.69 306 LEU A N 1
ATOM 2382 C CA . LEU A 1 306 ? -16.180 -3.752 -1.341 1.00 82.69 306 LEU A CA 1
ATOM 2383 C C . LEU A 1 306 ? -15.642 -5.094 -1.855 1.00 82.69 306 LEU A C 1
ATOM 2385 O O . LEU A 1 306 ? -16.070 -5.575 -2.893 1.00 82.69 306 LEU A O 1
ATOM 2389 N N . GLN A 1 307 ? -14.760 -5.747 -1.102 1.00 83.62 307 GLN A N 1
ATOM 2390 C CA . GLN A 1 307 ? -14.231 -7.049 -1.505 1.00 83.62 307 GLN A CA 1
ATOM 2391 C C . GLN A 1 307 ? -15.314 -8.139 -1.550 1.00 83.62 307 GLN A C 1
ATOM 2393 O O . GLN A 1 307 ? -15.301 -8.994 -2.432 1.00 83.62 307 GLN A O 1
ATOM 2398 N N . PHE A 1 308 ? -16.259 -8.104 -0.611 1.00 86.44 308 PHE A N 1
ATOM 2399 C CA . PHE A 1 308 ? -17.399 -9.018 -0.583 1.00 86.44 308 PHE A CA 1
ATOM 2400 C C . PHE A 1 308 ? -18.426 -8.724 -1.680 1.00 86.44 308 PHE A C 1
ATOM 2402 O O . PHE A 1 308 ? -19.037 -9.659 -2.195 1.00 86.44 308 PHE A O 1
ATOM 2409 N N . SER A 1 309 ? -18.597 -7.464 -2.088 1.00 84.88 309 SER A N 1
ATOM 2410 C CA . SER A 1 309 ? -19.528 -7.133 -3.170 1.00 84.88 309 SER A CA 1
ATOM 2411 C C . SER A 1 309 ? -19.091 -7.725 -4.511 1.00 84.88 309 SER A C 1
ATOM 2413 O O . SER A 1 309 ? -19.954 -8.078 -5.312 1.00 84.88 309 SER A O 1
ATOM 2415 N N . TYR A 1 310 ? -17.787 -7.927 -4.730 1.00 84.31 310 TYR A N 1
ATOM 2416 C CA . TYR A 1 310 ? -17.278 -8.642 -5.905 1.00 84.31 310 TYR A CA 1
ATOM 2417 C C . TYR A 1 310 ? -17.674 -10.123 -5.915 1.00 84.31 310 TYR A C 1
ATOM 2419 O O . TYR A 1 310 ? -17.921 -10.674 -6.979 1.00 84.31 310 TYR A O 1
ATOM 2427 N N . LEU A 1 311 ? -17.793 -10.755 -4.740 1.00 82.38 311 LEU A N 1
ATOM 2428 C CA . LEU A 1 311 ? -18.303 -12.128 -4.622 1.00 82.38 311 LEU A CA 1
ATOM 2429 C C . LEU A 1 311 ? -19.818 -12.203 -4.878 1.00 82.38 311 LEU A C 1
ATOM 2431 O O . LEU A 1 311 ? -20.326 -13.243 -5.287 1.00 82.38 311 LEU A O 1
ATOM 2435 N N . GLN A 1 312 ? -20.549 -11.115 -4.611 1.00 80.62 312 GLN A N 1
ATOM 2436 C CA . GLN A 1 312 ? -22.007 -11.048 -4.754 1.00 80.62 312 GLN A CA 1
ATOM 2437 C C . GLN A 1 312 ? -22.455 -10.624 -6.159 1.00 80.62 312 GLN A C 1
ATOM 2439 O O . GLN A 1 312 ? -23.459 -11.125 -6.666 1.00 80.62 312 GLN A O 1
ATOM 2444 N N . SER A 1 313 ? -21.757 -9.668 -6.779 1.00 72.69 313 SER A N 1
ATOM 2445 C CA . SER A 1 313 ? -22.136 -9.077 -8.063 1.00 72.69 313 SER A CA 1
ATOM 2446 C C . SER A 1 313 ? -20.917 -8.799 -8.943 1.00 72.69 313 SER A C 1
ATOM 2448 O O . SER A 1 313 ? -20.014 -8.058 -8.562 1.00 72.69 313 SER A O 1
ATOM 2450 N N . HIS A 1 314 ? -20.951 -9.324 -10.167 1.00 70.19 314 HIS A N 1
ATOM 2451 C CA . HIS A 1 314 ? -19.900 -9.156 -11.178 1.00 70.19 314 HIS A CA 1
ATOM 2452 C C . HIS A 1 314 ? -20.099 -7.908 -12.059 1.00 70.19 314 HIS A C 1
ATOM 2454 O O . HIS A 1 314 ? -19.395 -7.718 -13.042 1.00 70.19 314 HIS A O 1
ATOM 2460 N N . GLU A 1 315 ? -21.092 -7.059 -11.771 1.00 68.62 315 GLU A N 1
ATOM 2461 C CA . GLU A 1 315 ? -21.538 -6.023 -12.719 1.00 68.62 315 GLU A CA 1
ATOM 2462 C C . GLU A 1 315 ? -20.563 -4.849 -12.897 1.00 68.62 315 GLU A C 1
ATOM 2464 O O . GLU A 1 315 ? -20.699 -4.099 -13.861 1.00 68.62 315 GLU A O 1
ATOM 2469 N N . LYS A 1 316 ? -19.610 -4.654 -11.977 1.00 80.38 316 LYS A N 1
ATOM 2470 C CA . LYS A 1 316 ? -18.717 -3.478 -11.955 1.00 80.38 316 LYS A CA 1
ATOM 2471 C C . LYS A 1 316 ? -17.239 -3.821 -11.794 1.00 80.38 316 LYS A C 1
ATOM 2473 O O . LYS A 1 316 ? -16.434 -2.934 -11.527 1.00 80.38 316 LYS A O 1
ATOM 2478 N N . VAL A 1 317 ? -16.882 -5.091 -11.922 1.00 87.44 317 VAL A N 1
ATOM 2479 C CA . VAL A 1 317 ? -15.511 -5.567 -11.755 1.00 87.44 317 VAL A CA 1
ATOM 2480 C C . VAL A 1 317 ? -15.211 -6.604 -12.829 1.00 87.44 317 VAL A C 1
ATOM 2482 O O . VAL A 1 317 ? -16.075 -7.408 -13.174 1.00 87.44 317 VAL A O 1
ATOM 2485 N N . VAL A 1 318 ? -14.003 -6.558 -13.378 1.00 88.69 318 VAL A N 1
ATOM 2486 C CA . VAL A 1 318 ? -13.516 -7.516 -14.375 1.00 88.69 318 VAL A CA 1
ATOM 2487 C C . VAL A 1 318 ? -12.132 -8.020 -13.997 1.00 88.69 318 VAL A C 1
ATOM 2489 O O . VAL A 1 318 ? -11.378 -7.312 -13.339 1.00 88.69 318 VAL A O 1
ATOM 2492 N N . SER A 1 319 ? -11.779 -9.223 -14.425 1.00 89.62 319 SER A N 1
ATOM 2493 C CA . SER A 1 319 ? -10.421 -9.744 -14.309 1.00 89.62 319 SER A CA 1
ATOM 2494 C C . SER A 1 319 ? -9.453 -8.984 -15.213 1.00 89.62 319 SER A C 1
ATOM 2496 O O . SER A 1 319 ? -9.824 -8.463 -16.274 1.00 89.62 319 SER A O 1
ATOM 2498 N N . LEU A 1 320 ? -8.176 -8.988 -14.831 1.00 88.50 320 LEU A N 1
ATOM 2499 C CA . LEU A 1 320 ? -7.101 -8.479 -15.676 1.00 88.50 320 LEU A CA 1
ATOM 2500 C C . LEU A 1 320 ? -7.026 -9.224 -17.023 1.00 88.50 320 LEU A C 1
ATOM 2502 O O . LEU A 1 320 ? -6.787 -8.609 -18.063 1.00 88.50 320 LEU A O 1
ATOM 2506 N N . GLU A 1 321 ? -7.294 -10.532 -17.039 1.00 86.81 321 GLU A N 1
ATOM 2507 C CA . GLU A 1 321 ? -7.344 -11.324 -18.272 1.00 86.81 321 GLU A CA 1
ATOM 2508 C C . GLU A 1 321 ? -8.435 -10.818 -19.226 1.00 86.81 321 GLU A C 1
ATOM 2510 O O . GLU A 1 321 ? -8.167 -10.536 -20.401 1.00 86.81 321 GLU A O 1
ATOM 2515 N N . LYS A 1 322 ? -9.667 -10.652 -18.728 1.00 85.81 322 LYS A N 1
ATOM 2516 C CA . LYS A 1 322 ? -10.769 -10.124 -19.535 1.00 85.81 322 LYS A CA 1
ATOM 2517 C C . LYS A 1 322 ? -10.475 -8.704 -20.008 1.00 85.81 322 LYS A C 1
ATOM 2519 O O . LYS A 1 322 ? -10.763 -8.387 -21.166 1.00 85.81 322 LYS A O 1
ATOM 2524 N N . TRP A 1 323 ? -9.860 -7.880 -19.152 1.00 86.31 323 TRP A N 1
ATOM 2525 C CA . TRP A 1 323 ? -9.426 -6.531 -19.511 1.00 86.31 323 TRP A CA 1
ATOM 2526 C C . TRP A 1 323 ? -8.535 -6.529 -20.753 1.00 86.31 323 TRP A C 1
ATOM 2528 O O . TRP A 1 323 ? -8.841 -5.867 -21.750 1.00 86.31 323 TRP A O 1
ATOM 2538 N N . ARG A 1 324 ? -7.485 -7.352 -20.732 1.00 81.50 324 ARG A N 1
ATOM 2539 C CA . ARG A 1 324 ? -6.516 -7.454 -21.830 1.00 81.50 324 ARG A CA 1
ATOM 2540 C C . ARG A 1 324 ? -7.129 -8.005 -23.120 1.00 81.50 324 ARG A C 1
ATOM 2542 O O . ARG A 1 324 ? -6.713 -7.598 -24.204 1.00 81.50 324 ARG A O 1
ATOM 2549 N N . ASN A 1 325 ? -8.116 -8.896 -23.018 1.00 79.25 325 ASN A N 1
ATOM 2550 C CA . ASN A 1 325 ? -8.686 -9.594 -24.172 1.00 79.25 325 ASN A CA 1
ATOM 2551 C C . ASN A 1 325 ? -9.847 -8.844 -24.858 1.00 79.25 325 ASN A C 1
ATOM 2553 O O . ASN A 1 325 ? -9.946 -8.874 -26.087 1.00 79.25 325 ASN A O 1
ATOM 2557 N N . GLU A 1 326 ? -10.741 -8.181 -24.113 1.00 74.38 326 GLU A N 1
ATOM 2558 C CA . GLU A 1 326 ? -12.011 -7.666 -24.666 1.00 74.38 326 GLU A CA 1
ATOM 2559 C C . GLU A 1 326 ? -12.035 -6.145 -24.929 1.00 74.38 326 GLU A C 1
ATOM 2561 O O . GLU A 1 326 ? -12.764 -5.662 -25.805 1.00 74.38 326 GLU A O 1
ATOM 2566 N N . ILE A 1 327 ? -11.240 -5.349 -24.213 1.00 61.94 327 ILE A N 1
ATOM 2567 C CA . ILE A 1 327 ? -11.500 -3.895 -24.104 1.00 61.94 327 ILE A CA 1
ATOM 2568 C C . ILE A 1 327 ? -10.710 -3.045 -25.080 1.00 61.94 327 ILE A C 1
ATOM 2570 O O . ILE A 1 327 ? -10.977 -1.857 -25.243 1.00 61.94 327 ILE A O 1
ATOM 2574 N N . GLN A 1 328 ? -9.878 -3.664 -25.904 1.00 57.38 328 GLN A N 1
ATOM 2575 C CA . GLN A 1 328 ? -9.498 -2.995 -27.140 1.00 57.38 328 GLN A CA 1
ATOM 2576 C C . GLN A 1 328 ? -10.681 -2.874 -28.128 1.00 57.38 328 GLN A C 1
ATOM 2578 O O . GLN A 1 328 ? -10.513 -2.223 -29.160 1.00 57.38 328 GLN A O 1
ATOM 2583 N N . ARG A 1 329 ? -11.862 -3.492 -27.881 1.00 57.78 329 ARG A N 1
ATOM 2584 C CA . ARG A 1 329 ? -12.952 -3.560 -28.885 1.00 57.78 329 ARG A CA 1
ATOM 2585 C C . ARG A 1 329 ? -14.402 -3.385 -28.400 1.00 57.78 329 ARG A C 1
ATOM 2587 O O . ARG A 1 329 ? -15.177 -2.911 -29.223 1.00 57.78 329 ARG A O 1
ATOM 2594 N N . ASN A 1 330 ? -14.768 -3.769 -27.165 1.00 60.06 330 ASN A N 1
ATOM 2595 C CA . ASN A 1 330 ? -16.049 -3.563 -26.432 1.00 60.06 330 ASN A CA 1
ATOM 2596 C C . ASN A 1 330 ? -16.331 -4.818 -25.576 1.00 60.06 330 ASN A C 1
ATOM 2598 O O . ASN A 1 330 ? -16.273 -5.928 -26.107 1.00 60.06 330 ASN A O 1
ATOM 2602 N N . PHE A 1 331 ? -16.691 -4.667 -24.293 1.00 63.66 331 PHE A N 1
ATOM 2603 C CA . PHE A 1 331 ? -17.134 -5.797 -23.459 1.00 63.66 331 PHE A CA 1
ATOM 2604 C C . PHE A 1 331 ? -18.457 -6.366 -23.974 1.00 63.66 331 PHE A C 1
ATOM 2606 O O . PHE A 1 331 ? -19.534 -5.847 -23.679 1.00 63.66 331 PHE A O 1
ATOM 2613 N N . ASN A 1 332 ? -18.383 -7.439 -24.752 1.00 56.38 332 ASN A N 1
ATOM 2614 C CA . ASN A 1 332 ? -19.567 -8.086 -25.314 1.00 56.38 332 ASN A CA 1
ATOM 2615 C C . ASN A 1 332 ? -20.060 -9.248 -24.437 1.00 56.38 332 ASN A C 1
ATOM 2617 O O . ASN A 1 332 ? -21.186 -9.716 -24.620 1.00 56.38 332 ASN A O 1
ATOM 2621 N N . SER A 1 333 ? -19.243 -9.725 -23.489 1.00 60.62 333 SER A N 1
ATOM 2622 C CA . SER A 1 333 ? -19.568 -10.864 -22.630 1.00 60.62 333 SER A CA 1
ATOM 2623 C C . SER A 1 333 ? -19.975 -10.411 -21.219 1.00 60.62 333 SER A C 1
ATOM 2625 O O . SER A 1 333 ? -19.300 -9.610 -20.575 1.00 60.62 333 SER A O 1
ATOM 2627 N N . LYS A 1 334 ? -21.088 -10.946 -20.697 1.00 66.12 334 LYS A N 1
ATOM 2628 C CA . LYS A 1 334 ? -21.518 -10.721 -19.299 1.00 66.12 334 LYS A CA 1
ATOM 2629 C C . LYS A 1 334 ? -20.812 -11.629 -18.285 1.00 66.12 334 LYS A C 1
ATOM 2631 O O . LYS A 1 334 ? -20.988 -11.443 -17.091 1.00 66.12 334 LYS A O 1
ATOM 2636 N N . VAL A 1 335 ? -20.064 -12.627 -18.754 1.00 74.94 335 VAL A N 1
ATOM 2637 C CA . VAL A 1 335 ? -19.427 -13.647 -17.911 1.00 74.94 335 VAL A CA 1
ATOM 2638 C C . VAL A 1 335 ? -17.931 -13.366 -17.845 1.00 74.94 335 VAL A C 1
ATOM 2640 O O . VAL A 1 335 ? -17.331 -13.026 -18.862 1.00 74.94 335 VAL A O 1
ATOM 2643 N N . ASP A 1 336 ? -17.338 -13.495 -16.665 1.00 86.00 336 ASP A N 1
ATOM 2644 C CA . ASP A 1 336 ? -15.901 -13.347 -16.438 1.00 86.00 336 ASP A CA 1
ATOM 2645 C C . ASP A 1 336 ? -15.407 -14.514 -15.578 1.00 86.00 336 ASP A C 1
ATOM 2647 O O . ASP A 1 336 ? -15.362 -14.439 -14.355 1.00 86.00 336 ASP A O 1
ATOM 2651 N N . ARG A 1 337 ? -15.102 -15.642 -16.231 1.00 87.25 337 ARG A N 1
ATOM 2652 C CA . ARG A 1 337 ? -14.696 -16.865 -15.520 1.00 87.25 337 ARG A CA 1
ATOM 2653 C C . ARG A 1 337 ? -13.338 -16.724 -14.844 1.00 87.25 337 ARG A C 1
ATOM 2655 O O . ARG A 1 337 ? -13.135 -17.319 -13.795 1.00 87.25 337 ARG A O 1
ATOM 2662 N N . ALA A 1 338 ? -12.437 -15.942 -15.434 1.00 88.94 338 ALA A N 1
ATOM 2663 C CA . ALA A 1 338 ? -11.142 -15.665 -14.832 1.00 88.94 338 ALA A CA 1
ATOM 2664 C C . ALA A 1 338 ? -11.333 -14.927 -13.501 1.00 88.94 338 ALA A C 1
ATOM 2666 O O . ALA A 1 338 ? -10.730 -15.298 -12.501 1.00 88.94 338 ALA A O 1
ATOM 2667 N N . LEU A 1 339 ? -12.260 -13.964 -13.441 1.00 89.81 339 LEU A N 1
ATOM 2668 C CA . LEU A 1 339 ? -12.593 -13.299 -12.183 1.00 89.81 339 LEU A CA 1
ATOM 2669 C C . LEU A 1 339 ? -13.158 -14.281 -11.140 1.00 89.81 339 LEU A C 1
ATOM 2671 O O . LEU A 1 339 ? -12.729 -14.246 -9.987 1.00 89.81 339 LEU A O 1
ATOM 2675 N N . ASP A 1 340 ? -14.070 -15.177 -11.539 1.00 88.81 340 ASP A N 1
ATOM 2676 C CA . ASP A 1 340 ? -14.611 -16.221 -10.650 1.00 88.81 340 ASP A CA 1
ATOM 2677 C C . ASP A 1 340 ? -13.503 -17.119 -10.062 1.00 88.81 340 ASP A C 1
ATOM 2679 O O . ASP A 1 340 ? -13.567 -17.517 -8.894 1.00 88.81 340 ASP A O 1
ATOM 2683 N N . GLU A 1 341 ? -12.507 -17.475 -10.876 1.00 90.12 341 GLU A N 1
ATOM 2684 C CA . GLU A 1 341 ? -11.375 -18.319 -10.486 1.00 90.12 341 GLU A CA 1
ATOM 2685 C C . GLU A 1 341 ? -10.457 -17.598 -9.495 1.00 90.12 341 GLU A C 1
ATOM 2687 O O . GLU A 1 341 ? -10.224 -18.118 -8.401 1.00 90.12 341 GLU A O 1
ATOM 2692 N N . VAL A 1 342 ? -10.034 -16.369 -9.805 1.00 89.19 342 VAL A N 1
ATOM 2693 C CA . VAL A 1 342 ? -9.160 -15.583 -8.920 1.00 89.19 342 VAL A CA 1
ATOM 2694 C C . VAL A 1 342 ? -9.843 -15.302 -7.576 1.00 89.19 342 VAL A C 1
ATOM 2696 O O . VAL A 1 342 ? -9.257 -15.522 -6.512 1.00 89.19 342 VAL A O 1
ATOM 2699 N N . LEU A 1 343 ? -11.115 -14.881 -7.582 1.00 89.25 343 LEU A N 1
ATOM 2700 C CA . LEU A 1 343 ? -11.871 -14.635 -6.347 1.00 89.25 343 LEU A CA 1
ATOM 2701 C C . LEU A 1 343 ? -11.972 -15.897 -5.478 1.00 89.25 343 LEU A C 1
ATOM 2703 O O . LEU A 1 343 ? -11.837 -15.827 -4.250 1.00 89.25 343 LEU A O 1
ATOM 2707 N N . ARG A 1 344 ? -12.187 -17.059 -6.103 1.00 89.06 344 ARG A N 1
ATOM 2708 C CA . ARG A 1 344 ? -12.239 -18.349 -5.409 1.00 89.06 344 ARG A CA 1
ATOM 2709 C C . ARG A 1 344 ? -10.888 -18.720 -4.813 1.00 89.06 344 ARG A C 1
ATOM 2711 O O . ARG A 1 344 ? -10.848 -19.169 -3.668 1.00 89.06 344 ARG A O 1
ATOM 2718 N N . ASP A 1 345 ? -9.799 -18.518 -5.541 1.00 88.75 345 ASP A N 1
ATOM 2719 C CA . ASP A 1 345 ? -8.453 -18.821 -5.059 1.00 88.75 345 ASP A CA 1
ATOM 2720 C C . ASP A 1 345 ? -8.065 -17.926 -3.882 1.00 88.75 345 ASP A C 1
ATOM 2722 O O . ASP A 1 345 ? -7.595 -18.420 -2.851 1.00 88.75 345 ASP A O 1
ATOM 2726 N N . HIS A 1 346 ? -8.369 -16.631 -3.961 1.00 88.00 346 HIS A N 1
ATOM 2727 C CA . HIS A 1 346 ? -8.190 -15.689 -2.857 1.00 88.00 346 HIS A CA 1
ATOM 2728 C C . HIS A 1 346 ? -8.983 -16.083 -1.609 1.00 88.00 346 HIS A C 1
ATOM 2730 O O . HIS A 1 346 ? -8.455 -16.005 -0.495 1.00 88.00 346 HIS A O 1
ATOM 2736 N N . LEU A 1 347 ? -10.215 -16.564 -1.781 1.00 87.94 347 LEU A N 1
ATOM 2737 C CA . LEU A 1 347 ? -11.045 -17.058 -0.686 1.00 87.94 347 LEU A CA 1
ATOM 2738 C C . LEU A 1 347 ? -10.528 -18.393 -0.113 1.00 87.94 347 LEU A C 1
ATOM 2740 O O . LEU A 1 347 ? -10.566 -18.618 1.099 1.00 87.94 347 LEU A O 1
ATOM 2744 N N . ASN A 1 348 ? -10.001 -19.279 -0.957 1.00 87.56 348 ASN A N 1
ATOM 2745 C CA . ASN A 1 348 ? -9.425 -20.556 -0.534 1.00 87.56 348 ASN A CA 1
ATOM 2746 C C . ASN A 1 348 ? -8.151 -20.367 0.301 1.00 87.56 348 ASN A C 1
ATOM 2748 O O . ASN A 1 348 ? -7.955 -21.093 1.278 1.00 87.56 348 ASN A O 1
ATOM 2752 N N . GLN A 1 349 ? -7.324 -19.359 -0.008 1.00 84.50 349 GLN A N 1
ATOM 2753 C CA . GLN A 1 349 ? -6.124 -19.025 0.778 1.00 84.50 349 GLN A CA 1
ATOM 2754 C C . GLN A 1 349 ? -6.434 -18.708 2.251 1.00 84.50 349 GLN A C 1
ATOM 2756 O O . GLN A 1 349 ? -5.578 -18.893 3.120 1.00 84.50 349 GLN A O 1
ATOM 2761 N N . VAL A 1 350 ? -7.660 -18.266 2.547 1.00 83.12 350 VAL A N 1
ATOM 2762 C CA . VAL A 1 350 ? -8.138 -17.965 3.905 1.00 83.12 350 VAL A CA 1
ATOM 2763 C C . VAL A 1 350 ? -9.081 -19.033 4.468 1.00 83.12 350 VAL A C 1
ATOM 2765 O O . VAL A 1 350 ? -9.753 -18.800 5.470 1.00 83.12 350 VAL A O 1
ATOM 2768 N N . GLY A 1 351 ? -9.121 -20.225 3.867 1.00 87.56 351 GLY A N 1
ATOM 2769 C CA . GLY A 1 351 ? -9.909 -21.358 4.360 1.00 87.56 351 GLY A CA 1
ATOM 2770 C C . GLY A 1 351 ? -11.396 -21.319 3.991 1.00 87.56 351 GLY A C 1
ATOM 2771 O O . GLY A 1 351 ? -12.191 -22.022 4.613 1.00 87.56 351 GLY A O 1
ATOM 2772 N N . GLY A 1 352 ? -11.784 -20.519 2.994 1.00 90.00 352 GLY A N 1
ATOM 2773 C CA . GLY A 1 352 ? -13.156 -20.471 2.493 1.00 90.00 352 GLY A CA 1
ATOM 2774 C C . GLY A 1 352 ? -14.091 -19.549 3.285 1.00 90.00 352 GLY A C 1
ATOM 2775 O O . GLY A 1 352 ? -13.788 -19.104 4.394 1.00 90.00 352 GLY A O 1
ATOM 2776 N N . LEU A 1 353 ? -15.281 -19.299 2.728 1.00 89.44 353 LEU A N 1
ATOM 2777 C CA . LEU A 1 353 ? -16.264 -18.348 3.269 1.00 89.44 353 LEU A CA 1
ATOM 2778 C C . LEU A 1 353 ? -16.669 -18.632 4.725 1.00 89.44 353 LEU A C 1
ATOM 2780 O O . LEU A 1 353 ? -16.818 -17.705 5.519 1.00 89.44 353 LEU A O 1
ATOM 2784 N N . LEU A 1 354 ? -16.828 -19.908 5.094 1.00 90.69 354 LEU A N 1
ATOM 2785 C CA . LEU A 1 354 ? -17.225 -20.299 6.451 1.00 90.69 354 LEU A CA 1
ATOM 2786 C C . LEU A 1 354 ? -16.157 -19.943 7.489 1.00 90.69 354 LEU A C 1
ATOM 2788 O O . LEU A 1 354 ? -16.487 -19.423 8.555 1.00 90.69 354 LEU A O 1
ATOM 2792 N N . ASN A 1 355 ? -14.882 -20.182 7.168 1.00 91.06 355 ASN A N 1
ATOM 2793 C CA . ASN A 1 355 ? -13.777 -19.822 8.049 1.00 91.06 355 ASN A CA 1
ATOM 2794 C C . ASN A 1 355 ? -13.673 -18.300 8.192 1.00 91.06 355 ASN A C 1
ATOM 2796 O O . ASN A 1 355 ? -13.547 -17.780 9.298 1.00 91.06 355 ASN A O 1
ATOM 2800 N N . VAL A 1 356 ? -13.821 -17.576 7.082 1.00 89.94 356 VAL A N 1
ATOM 2801 C CA . VAL A 1 356 ? -13.836 -16.109 7.069 1.00 89.94 356 VAL A CA 1
ATOM 2802 C C . VAL A 1 356 ? -14.952 -15.557 7.950 1.00 89.94 356 VAL A C 1
ATOM 2804 O O . VAL A 1 356 ? -14.697 -14.693 8.789 1.00 89.94 356 VAL A O 1
ATOM 2807 N N . LYS A 1 357 ? -16.174 -16.086 7.819 1.00 91.38 357 LYS A N 1
ATOM 2808 C CA . LYS A 1 357 ? -17.304 -15.712 8.674 1.00 91.38 357 LYS A CA 1
ATOM 2809 C C . LYS A 1 357 ? -16.988 -15.952 10.145 1.00 91.38 357 LYS A C 1
ATOM 2811 O O . LYS A 1 357 ? -17.183 -15.055 10.956 1.00 91.38 357 LYS A O 1
ATOM 2816 N N . SER A 1 358 ? -16.431 -17.115 10.475 1.00 91.06 358 SER A N 1
ATOM 2817 C CA . SER A 1 358 ? -16.043 -17.442 11.848 1.00 91.06 358 SER A CA 1
ATOM 2818 C C . SER A 1 358 ? -14.981 -16.500 12.425 1.00 91.06 358 SER A C 1
ATOM 2820 O O . SER A 1 358 ? -15.011 -16.234 13.620 1.00 91.06 358 SER A O 1
ATOM 2822 N N . ILE A 1 359 ? -14.032 -16.024 11.615 1.00 89.69 359 ILE A N 1
ATOM 2823 C CA . ILE A 1 359 ? -12.963 -15.116 12.060 1.00 89.69 359 ILE A CA 1
ATOM 2824 C C . ILE A 1 359 ? -13.494 -13.688 12.247 1.00 89.69 359 ILE A C 1
ATOM 2826 O O . ILE A 1 359 ? -13.130 -12.993 13.201 1.00 89.69 359 ILE A O 1
ATOM 2830 N N . LEU A 1 360 ? -14.331 -13.230 11.315 1.00 90.50 360 LEU A N 1
ATOM 2831 C CA . LEU A 1 360 ? -14.836 -11.862 11.315 1.00 90.50 360 LEU A CA 1
ATOM 2832 C C . LEU A 1 360 ? -15.952 -11.655 12.335 1.00 90.50 360 LEU A C 1
ATOM 2834 O O . LEU A 1 360 ? -15.979 -10.595 12.957 1.00 90.50 360 LEU A O 1
ATOM 2838 N N . THR A 1 361 ? -16.830 -12.640 12.550 1.00 90.69 361 THR A N 1
ATOM 2839 C CA . THR A 1 361 ? -17.885 -12.567 13.569 1.00 90.69 361 THR A CA 1
ATOM 2840 C C . THR A 1 361 ? -17.268 -12.616 14.970 1.00 90.69 361 THR A C 1
ATOM 2842 O O . THR A 1 361 ? -16.736 -13.654 15.364 1.00 90.69 361 THR A O 1
ATOM 2845 N N . PRO A 1 362 ? -17.309 -11.515 15.741 1.00 88.75 362 PRO A N 1
ATOM 2846 C CA . PRO A 1 362 ? -16.746 -11.512 17.079 1.00 88.75 362 PRO A CA 1
ATOM 2847 C C . PRO A 1 362 ? -17.645 -12.273 18.063 1.00 88.75 362 PRO A C 1
ATOM 2849 O O . PRO A 1 362 ? -18.862 -12.355 17.883 1.00 88.75 362 PRO A O 1
ATOM 2852 N N . SER A 1 363 ? -17.047 -12.788 19.136 1.00 89.44 363 SER A N 1
ATOM 2853 C CA . SER A 1 363 ? -17.799 -13.328 20.272 1.00 89.44 363 SER A CA 1
ATOM 2854 C C . SER A 1 363 ? -18.623 -12.227 20.960 1.00 89.44 363 SER A C 1
ATOM 2856 O O . SER A 1 363 ? -18.192 -11.071 20.967 1.00 89.44 363 SER A O 1
ATOM 2858 N N . PRO A 1 364 ? -19.771 -12.555 21.582 1.00 90.06 364 PRO A N 1
ATOM 2859 C CA . PRO A 1 364 ? -20.483 -11.617 22.452 1.00 90.06 364 PRO A CA 1
ATOM 2860 C C . PRO A 1 364 ? -19.553 -11.033 23.528 1.00 90.06 364 PRO A C 1
ATOM 2862 O O . PRO A 1 364 ? -18.737 -11.774 24.080 1.00 90.06 364 PRO A O 1
ATOM 2865 N N . GLY A 1 365 ? -19.655 -9.729 23.806 1.00 90.38 365 GLY A N 1
ATOM 2866 C CA . GLY A 1 365 ? -18.804 -9.054 24.794 1.00 90.38 365 GLY A CA 1
ATOM 2867 C C . GLY A 1 365 ? -17.364 -8.789 24.334 1.00 90.38 365 GLY A C 1
ATOM 2868 O O . GLY A 1 365 ? -16.494 -8.497 25.153 1.00 90.38 365 GLY A O 1
ATOM 2869 N N . TRP A 1 366 ? -17.053 -8.878 23.034 1.00 91.56 366 TRP A N 1
ATOM 2870 C CA . TRP A 1 366 ? -15.695 -8.614 22.522 1.00 91.56 366 TRP A CA 1
ATOM 2871 C C . TRP A 1 366 ? -15.180 -7.193 22.802 1.00 91.56 366 TRP A C 1
ATOM 2873 O O . TRP A 1 366 ? -13.975 -6.946 22.694 1.00 91.56 366 TRP A O 1
ATOM 2883 N N . THR A 1 367 ? -16.065 -6.256 23.144 1.00 94.75 367 THR A N 1
ATOM 2884 C CA . THR A 1 367 ? -15.687 -4.890 23.519 1.00 94.75 367 THR A CA 1
ATOM 2885 C C . THR A 1 367 ? -15.237 -4.763 24.976 1.00 94.75 367 THR A C 1
ATOM 2887 O O . THR A 1 367 ? -14.536 -3.803 25.299 1.00 94.75 367 THR A O 1
ATOM 2890 N N . GLU A 1 368 ? -15.537 -5.736 25.845 1.00 94.75 368 GLU A N 1
ATOM 2891 C CA . GLU A 1 368 ? -15.235 -5.673 27.283 1.00 94.75 368 GLU A CA 1
ATOM 2892 C C . GLU A 1 368 ? -13.758 -5.367 27.595 1.00 94.75 368 GLU A C 1
ATOM 2894 O O . GLU A 1 368 ? -13.500 -4.469 28.405 1.00 94.75 368 GLU A O 1
ATOM 2899 N N . PRO A 1 369 ? -12.756 -6.013 26.954 1.00 94.81 369 PRO A N 1
ATOM 2900 C CA . PRO A 1 369 ? -11.354 -5.696 27.221 1.00 94.81 369 PRO A CA 1
ATOM 2901 C C . PRO A 1 369 ? -10.996 -4.248 26.869 1.00 94.81 369 PRO A C 1
ATOM 2903 O O . PRO A 1 369 ? -10.223 -3.615 27.586 1.00 94.81 369 PRO A O 1
ATOM 2906 N N . GLN A 1 370 ? -11.584 -3.710 25.797 1.00 94.31 370 GLN A N 1
ATOM 2907 C CA . GLN A 1 370 ? -11.352 -2.330 25.373 1.00 94.31 370 GLN A CA 1
ATOM 2908 C C . GLN A 1 370 ? -12.023 -1.340 26.322 1.00 94.31 370 GLN A C 1
ATOM 2910 O O . GLN A 1 370 ? -11.414 -0.338 26.679 1.00 94.31 370 GLN A O 1
ATOM 2915 N N . VAL A 1 371 ? -13.242 -1.627 26.787 1.00 96.38 371 VAL A N 1
ATOM 2916 C CA . VAL A 1 371 ? -13.917 -0.801 27.798 1.00 96.38 371 VAL A CA 1
ATOM 2917 C C . VAL A 1 371 ? -13.094 -0.759 29.086 1.00 96.38 371 VAL A C 1
ATOM 2919 O O . VAL A 1 371 ? -12.883 0.318 29.635 1.00 96.38 371 VAL A O 1
ATOM 2922 N N . ASN A 1 372 ? -12.562 -1.894 29.543 1.00 96.69 372 ASN A N 1
ATOM 2923 C CA . ASN A 1 372 ? -11.712 -1.956 30.736 1.00 96.69 372 ASN A CA 1
ATOM 2924 C C . ASN A 1 372 ? -10.401 -1.169 30.574 1.00 96.69 372 ASN A C 1
ATOM 2926 O O . ASN A 1 372 ? -9.982 -0.459 31.496 1.00 96.69 372 ASN A O 1
ATOM 2930 N N . GLU A 1 373 ? -9.765 -1.251 29.400 1.00 96.31 373 GLU A N 1
ATOM 2931 C CA . GLU A 1 373 ? -8.621 -0.397 29.063 1.00 96.31 373 GLU A CA 1
ATOM 2932 C C . GLU A 1 373 ? -9.024 1.082 29.121 1.00 96.31 373 GLU A C 1
ATOM 2934 O O . GLU A 1 373 ? -8.331 1.892 29.742 1.00 96.31 373 GLU A O 1
ATOM 2939 N N . MET A 1 374 ? -10.181 1.428 28.552 1.00 96.62 374 MET A N 1
ATOM 2940 C CA . MET A 1 374 ? -10.661 2.801 28.545 1.00 96.62 374 MET A CA 1
ATOM 2941 C C . MET A 1 374 ? -10.945 3.348 29.937 1.00 96.62 374 MET A C 1
ATOM 2943 O O . MET A 1 374 ? -10.495 4.447 30.252 1.00 96.62 374 MET A O 1
ATOM 2947 N N . MET A 1 375 ? -11.621 2.585 30.798 1.00 97.44 375 MET A N 1
ATOM 2948 C CA . MET A 1 375 ? -11.880 2.997 32.182 1.00 97.44 375 MET A CA 1
ATOM 2949 C C . MET A 1 375 ? -10.579 3.279 32.935 1.00 97.44 375 MET A C 1
ATOM 2951 O O . MET A 1 375 ? -10.505 4.233 33.706 1.00 97.44 375 MET A O 1
ATOM 2955 N N . THR A 1 376 ? -9.538 2.488 32.669 1.00 97.25 376 THR A N 1
ATOM 2956 C CA . THR A 1 376 ? -8.211 2.678 33.262 1.00 97.25 376 THR A CA 1
ATOM 2957 C C . THR A 1 376 ? -7.567 3.983 32.782 1.00 97.25 376 THR A C 1
ATOM 2959 O O . THR A 1 376 ? -7.091 4.772 33.598 1.00 97.25 376 THR A O 1
ATOM 2962 N N . LEU A 1 377 ? -7.583 4.246 31.469 1.00 95.69 377 LEU A N 1
ATOM 2963 C CA . LEU A 1 377 ? -7.042 5.478 30.876 1.00 95.69 377 LEU A CA 1
ATOM 2964 C C . LEU A 1 377 ? -7.784 6.732 31.363 1.00 95.69 377 LEU A C 1
ATOM 2966 O O . LEU A 1 377 ? -7.153 7.733 31.705 1.00 95.69 377 LEU A O 1
ATOM 2970 N N . ILE A 1 378 ? -9.113 6.661 31.442 1.00 97.00 378 ILE A N 1
ATOM 2971 C CA . ILE A 1 378 ? -9.973 7.751 31.919 1.00 97.00 378 ILE A CA 1
ATOM 2972 C C . ILE A 1 378 ? -9.734 8.021 33.411 1.00 97.00 378 ILE A C 1
ATOM 2974 O O . ILE A 1 378 ? -9.671 9.180 33.818 1.00 97.00 378 ILE A O 1
ATOM 2978 N N . ALA A 1 379 ? -9.548 6.976 34.226 1.00 96.56 379 ALA A N 1
ATOM 2979 C CA . ALA A 1 379 ? -9.273 7.123 35.655 1.00 96.56 379 ALA A CA 1
ATOM 2980 C C . ALA A 1 379 ? -7.943 7.845 35.926 1.00 96.56 379 ALA A C 1
ATOM 2982 O O . ALA A 1 379 ? -7.881 8.690 36.820 1.00 96.56 379 ALA A O 1
ATOM 2983 N N . VAL A 1 380 ? -6.898 7.555 35.134 1.00 96.56 380 VAL A N 1
ATOM 2984 C CA . VAL A 1 380 ? -5.638 8.322 35.165 1.00 96.56 380 VAL A CA 1
ATOM 2985 C C . VAL A 1 380 ? -5.908 9.779 34.794 1.00 96.56 380 VAL A C 1
ATOM 2987 O O . VAL A 1 380 ? -5.471 10.681 35.505 1.00 96.56 380 VAL A O 1
ATOM 2990 N N . GLY A 1 381 ? -6.642 9.997 33.698 1.00 94.25 381 GLY A N 1
ATOM 2991 C CA . GLY A 1 381 ? -7.205 11.291 33.316 1.00 94.25 381 GLY A CA 1
ATOM 2992 C C . GLY A 1 381 ? -6.194 12.400 33.055 1.00 94.25 381 GLY A C 1
ATOM 2993 O O . GLY A 1 381 ? -6.559 13.566 33.103 1.00 94.25 381 GLY A O 1
ATOM 2994 N N . LYS A 1 382 ? -4.933 12.067 32.795 1.00 95.62 382 LYS A N 1
ATOM 2995 C CA . LYS A 1 382 ? -3.891 13.028 32.438 1.00 95.62 382 LYS A CA 1
ATOM 2996 C C . LYS A 1 382 ? -2.863 12.393 31.522 1.00 95.62 382 LYS A C 1
ATOM 2998 O O . LYS A 1 382 ? -2.663 11.177 31.558 1.00 95.62 382 LYS A O 1
ATOM 3003 N N . GLY A 1 383 ? -2.183 13.216 30.739 1.00 93.25 383 GLY A N 1
ATOM 3004 C CA . GLY A 1 383 ? -1.123 12.762 29.851 1.00 93.25 383 GLY A CA 1
ATOM 3005 C C . GLY A 1 383 ? -0.768 13.808 28.812 1.00 93.25 383 GLY A C 1
ATOM 3006 O O . GLY A 1 383 ? -1.008 14.996 29.000 1.00 93.25 383 GLY A O 1
ATOM 3007 N N . THR A 1 384 ? -0.219 13.341 27.699 1.00 89.44 384 THR A N 1
ATOM 3008 C CA . THR A 1 384 ? 0.149 14.182 26.562 1.00 89.44 384 THR A CA 1
ATOM 3009 C C . THR A 1 384 ? -0.653 13.734 25.348 1.00 89.44 384 THR A C 1
ATOM 3011 O O . THR A 1 384 ? -0.756 12.537 25.068 1.00 89.44 384 THR A O 1
ATOM 3014 N N . THR A 1 385 ? -1.263 14.688 24.652 1.00 83.19 385 THR A N 1
ATOM 3015 C CA . THR A 1 385 ? -1.913 14.463 23.356 1.00 83.19 385 THR A CA 1
ATOM 3016 C C . THR A 1 385 ? -0.896 14.000 22.316 1.00 83.19 385 THR A C 1
ATOM 3018 O O . THR A 1 385 ? 0.318 14.107 22.507 1.00 83.19 385 THR A O 1
ATOM 3021 N N . LYS A 1 386 ? -1.387 13.489 21.184 1.00 73.50 386 LYS A N 1
ATOM 3022 C CA . LYS A 1 386 ? -0.528 13.020 20.088 1.00 73.50 386 LYS A CA 1
ATOM 3023 C C . LYS A 1 386 ? 0.405 14.121 19.570 1.00 73.50 386 LYS A C 1
ATOM 3025 O O . LYS A 1 386 ? 1.530 13.815 19.189 1.00 73.50 386 LYS A O 1
ATOM 3030 N N . ASP A 1 387 ? -0.058 15.367 19.599 1.00 74.31 387 ASP A N 1
ATOM 3031 C CA . ASP A 1 387 ? 0.667 16.532 19.089 1.00 74.31 387 ASP A CA 1
ATOM 3032 C C . ASP A 1 387 ? 1.483 17.254 20.182 1.00 74.31 387 ASP A C 1
ATOM 3034 O O . ASP A 1 387 ? 2.041 18.320 19.944 1.00 74.31 387 ASP A O 1
ATOM 3038 N N . GLY A 1 388 ? 1.594 16.667 21.382 1.00 80.44 388 GLY A N 1
ATOM 3039 C CA . GLY A 1 388 ? 2.533 17.115 22.416 1.00 80.44 388 GLY A CA 1
ATOM 3040 C C . GLY A 1 388 ? 1.960 18.025 23.508 1.00 80.44 388 GLY A C 1
ATOM 3041 O O . GLY A 1 388 ? 2.701 18.410 24.409 1.00 80.44 388 GLY A O 1
ATOM 3042 N N . ARG A 1 389 ? 0.660 18.351 23.491 1.00 85.12 389 ARG A N 1
ATOM 3043 C CA . ARG A 1 389 ? 0.012 19.150 24.551 1.00 85.12 389 ARG A CA 1
ATOM 3044 C C . ARG A 1 389 ? -0.306 18.300 25.775 1.00 85.12 389 ARG A C 1
ATOM 3046 O O . ARG A 1 389 ? -0.993 17.286 25.656 1.00 85.12 389 ARG A O 1
ATOM 3053 N N . GLU A 1 390 ? 0.152 18.730 26.945 1.00 92.44 390 GLU A N 1
ATOM 3054 C CA . GLU A 1 390 ? -0.257 18.140 28.220 1.00 92.44 390 GLU A CA 1
ATOM 3055 C C . GLU A 1 390 ? -1.727 18.455 28.529 1.00 92.44 390 GLU A C 1
ATOM 3057 O O . GLU A 1 390 ? -2.220 19.546 28.230 1.00 92.44 390 GLU A O 1
ATOM 3062 N N . TYR A 1 391 ? -2.428 17.496 29.128 1.00 91.62 391 TYR A N 1
ATOM 3063 C CA . TYR A 1 391 ? -3.818 17.647 29.542 1.00 91.62 391 TYR A CA 1
ATOM 3064 C C . TYR A 1 391 ? -4.079 16.983 30.894 1.00 91.62 391 TYR A C 1
ATOM 3066 O O . TYR A 1 391 ? -3.426 16.004 31.270 1.00 91.62 391 TYR A O 1
ATOM 3074 N N . GLU A 1 392 ? -5.099 17.487 31.583 1.00 95.12 392 GLU A N 1
ATOM 3075 C CA . GLU A 1 392 ? -5.674 16.901 32.789 1.00 95.12 392 GLU A CA 1
ATOM 3076 C C . GLU A 1 392 ? -7.199 17.054 32.728 1.00 95.12 392 GLU A C 1
ATOM 3078 O O . GLU A 1 392 ? -7.720 18.143 32.485 1.00 95.12 392 GLU A O 1
ATOM 3083 N N . LEU A 1 393 ? -7.913 15.942 32.882 1.00 94.94 393 LEU A N 1
ATOM 3084 C CA . LEU A 1 393 ? -9.366 15.868 32.814 1.00 94.94 393 LEU A CA 1
ATOM 3085 C C . LEU A 1 393 ? -9.986 16.220 34.163 1.00 94.94 393 LEU A C 1
ATOM 3087 O O . LEU A 1 393 ? -9.567 15.712 35.207 1.00 94.94 393 LEU A O 1
ATOM 3091 N N . THR A 1 394 ? -11.060 17.004 34.129 1.00 95.31 394 THR A N 1
ATOM 3092 C CA . THR A 1 394 ? -11.909 17.220 35.305 1.00 95.31 394 THR A CA 1
ATOM 3093 C C . THR A 1 394 ? -12.689 15.950 35.653 1.00 95.31 394 THR A C 1
ATOM 3095 O O . THR A 1 394 ? -12.917 15.086 34.805 1.00 95.31 394 THR A O 1
ATOM 3098 N N . GLU A 1 395 ? -13.157 15.833 36.897 1.00 96.38 395 GLU A N 1
ATOM 3099 C CA . GLU A 1 395 ? -14.004 14.700 37.307 1.00 96.38 395 GLU A CA 1
ATOM 3100 C C . GLU A 1 395 ? -15.295 14.600 36.479 1.00 96.38 395 GLU A C 1
ATOM 3102 O O . GLU A 1 395 ? -15.735 13.501 36.148 1.00 96.38 395 GLU A O 1
ATOM 3107 N N . GLU A 1 396 ? -15.863 15.737 36.070 1.00 95.44 396 GLU A N 1
ATOM 3108 C CA . GLU A 1 396 ? -17.016 15.772 35.168 1.00 95.44 396 GLU A CA 1
ATOM 3109 C C . GLU A 1 396 ? -16.669 15.190 33.789 1.00 95.44 396 GLU A C 1
ATOM 3111 O O . GLU A 1 396 ? -17.392 14.335 33.277 1.00 95.44 396 GLU A O 1
ATOM 3116 N N . GLN A 1 397 ? -15.527 15.578 33.211 1.00 95.19 397 GLN A N 1
ATOM 3117 C CA . GLN A 1 397 ? -15.072 15.039 31.927 1.00 95.19 397 GLN A CA 1
ATOM 3118 C C . GLN A 1 397 ? -14.806 13.532 32.010 1.00 95.19 397 GLN A C 1
ATOM 3120 O O . GLN A 1 397 ? -15.179 12.792 31.099 1.00 95.19 397 GLN A O 1
ATOM 3125 N N . LYS A 1 398 ? -14.216 13.051 33.113 1.00 97.38 398 LYS A N 1
ATOM 3126 C CA . LYS A 1 398 ? -14.007 11.613 33.342 1.00 97.38 398 LYS A CA 1
ATOM 3127 C C . LYS A 1 398 ? -15.331 10.849 33.377 1.00 97.38 398 LYS A C 1
ATOM 3129 O O . LYS A 1 398 ? -15.437 9.794 32.756 1.00 97.38 398 LYS A O 1
ATOM 3134 N N . GLN A 1 399 ? -16.346 11.382 34.059 1.00 97.06 399 GLN A N 1
ATOM 3135 C CA . GLN A 1 399 ? -17.679 10.773 34.105 1.00 97.06 399 GLN A CA 1
ATOM 3136 C C . GLN A 1 399 ? -18.341 10.740 32.722 1.00 97.06 399 GLN A C 1
ATOM 3138 O O . GLN A 1 399 ? -18.874 9.700 32.334 1.00 97.06 399 GLN A O 1
ATOM 3143 N N . GLN A 1 400 ? -18.256 11.835 31.960 1.00 96.12 400 GLN A N 1
ATOM 3144 C CA . GLN A 1 400 ? -18.795 11.918 30.598 1.00 96.12 400 GLN A CA 1
ATOM 3145 C C . GLN A 1 400 ? -18.121 10.912 29.657 1.00 96.12 400 GLN A C 1
ATOM 3147 O O . GLN A 1 400 ? -18.812 10.151 28.982 1.00 96.12 400 GLN A O 1
ATOM 3152 N N . PHE A 1 401 ? -16.785 10.831 29.665 1.00 96.88 401 PHE A N 1
ATOM 3153 C CA . PHE A 1 401 ? -16.054 9.831 28.885 1.00 96.88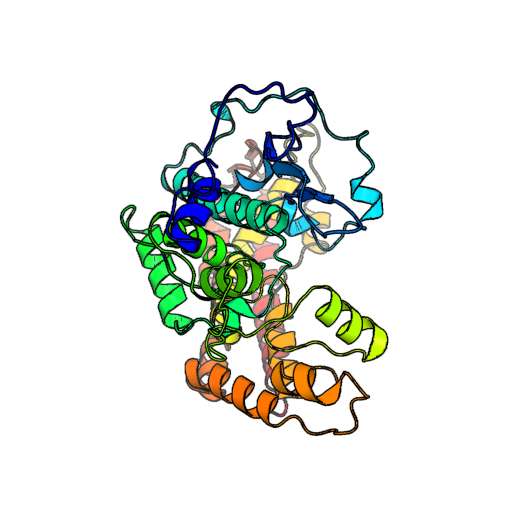 401 PHE A CA 1
ATOM 3154 C C . PHE A 1 401 ? -16.424 8.400 29.285 1.00 96.88 401 PHE A C 1
ATOM 3156 O O . PHE A 1 401 ? -16.642 7.555 28.419 1.00 96.88 401 PHE A O 1
ATOM 3163 N N . ALA A 1 402 ? -16.509 8.112 30.587 1.00 96.94 402 ALA A N 1
ATOM 3164 C CA . ALA A 1 402 ? -16.840 6.775 31.067 1.00 96.94 402 ALA A CA 1
ATOM 3165 C C . ALA A 1 402 ? -18.258 6.339 30.662 1.00 96.94 402 ALA A C 1
ATOM 3167 O O . ALA A 1 402 ? -18.462 5.167 30.350 1.00 96.94 402 ALA A O 1
ATOM 3168 N N . ALA A 1 403 ? -19.233 7.251 30.662 1.00 96.25 403 ALA A N 1
ATOM 3169 C CA . ALA A 1 403 ? -20.574 6.966 30.154 1.00 96.25 403 ALA A CA 1
ATOM 3170 C C . ALA A 1 403 ? -20.534 6.697 28.642 1.00 96.25 403 ALA A C 1
ATOM 3172 O O . ALA A 1 403 ? -20.922 5.618 28.198 1.00 96.25 403 ALA A O 1
ATOM 3173 N N . TYR A 1 404 ? -19.940 7.620 27.883 1.00 96.00 404 TYR A N 1
ATOM 3174 C CA . TYR A 1 404 ? -19.835 7.522 26.431 1.00 96.00 404 TYR A CA 1
ATOM 3175 C C . TYR A 1 404 ? -19.188 6.207 25.968 1.00 96.00 404 TYR A C 1
ATOM 3177 O O . TYR A 1 404 ? -19.759 5.516 25.135 1.00 96.00 404 TYR A O 1
ATOM 3185 N N . PHE A 1 405 ? -18.049 5.789 26.533 1.00 96.44 405 PHE A N 1
ATOM 3186 C CA . PHE A 1 405 ? -17.374 4.564 26.074 1.00 96.44 405 PHE A CA 1
ATOM 3187 C C . PHE A 1 405 ? -18.112 3.269 26.427 1.00 96.44 405 PHE A C 1
ATOM 3189 O O . PHE A 1 405 ? -17.882 2.252 25.772 1.00 96.44 405 PHE A O 1
ATOM 3196 N N . LYS A 1 406 ? -18.987 3.278 27.440 1.00 95.25 406 LYS A N 1
ATOM 3197 C CA . LYS A 1 406 ? -19.865 2.133 27.728 1.00 95.25 406 LYS A CA 1
ATOM 3198 C C . LYS A 1 406 ? -20.987 2.037 26.701 1.00 95.25 406 LYS A C 1
ATOM 3200 O O . LYS A 1 406 ? -21.240 0.946 26.194 1.00 95.25 406 LYS A O 1
ATOM 3205 N N . ASP A 1 407 ? -21.611 3.166 26.384 1.00 94.00 407 ASP A N 1
ATOM 3206 C CA . ASP A 1 407 ? -22.707 3.229 25.415 1.00 94.00 407 ASP A CA 1
ATOM 3207 C C . ASP A 1 407 ? -22.196 2.939 23.995 1.00 94.00 407 ASP A C 1
ATOM 3209 O O . ASP A 1 407 ? -22.768 2.119 23.273 1.00 94.00 407 ASP A O 1
ATOM 3213 N N . GLU A 1 408 ? -21.052 3.520 23.629 1.00 93.88 408 GLU A N 1
ATOM 3214 C CA . GLU A 1 408 ? -20.395 3.309 22.338 1.00 93.88 408 GLU A CA 1
ATOM 3215 C C . GLU A 1 408 ? -20.009 1.837 22.144 1.00 93.88 408 GLU A C 1
ATOM 3217 O O . GLU A 1 408 ? -20.210 1.277 21.070 1.00 93.88 408 GLU A O 1
ATOM 3222 N N . ALA A 1 409 ? -19.521 1.159 23.187 1.00 94.44 409 ALA A N 1
ATOM 3223 C CA . ALA A 1 409 ? -19.214 -0.267 23.117 1.00 94.44 409 ALA A CA 1
ATOM 3224 C C . ALA A 1 409 ? -20.452 -1.109 22.762 1.00 94.44 409 ALA A C 1
ATOM 3226 O O . ALA A 1 409 ? -20.395 -1.921 21.839 1.00 94.44 409 ALA A O 1
ATOM 3227 N N . GLN A 1 410 ? -21.590 -0.872 23.424 1.00 92.12 410 GLN A N 1
ATOM 3228 C CA . GLN A 1 410 ? -22.844 -1.576 23.125 1.00 92.12 410 GLN A CA 1
ATOM 3229 C C . GLN A 1 410 ? -23.336 -1.291 21.701 1.00 92.12 410 GLN A C 1
ATOM 3231 O O . GLN A 1 410 ? -23.769 -2.203 20.990 1.00 92.12 410 GLN A O 1
ATOM 3236 N N . TYR A 1 411 ? -23.235 -0.033 21.266 1.00 91.88 411 TYR A N 1
ATOM 3237 C CA . TYR A 1 411 ? -23.568 0.367 19.905 1.00 91.88 411 TYR A CA 1
ATOM 3238 C C . TYR A 1 411 ? -22.708 -0.372 18.869 1.00 91.88 411 TYR A C 1
ATOM 3240 O O . TYR A 1 411 ? -23.246 -0.934 17.911 1.00 91.88 411 TYR A O 1
ATOM 3248 N N . LEU A 1 412 ? -21.390 -0.441 19.081 1.00 92.25 412 LEU A N 1
ATOM 3249 C CA . LEU A 1 412 ? -20.463 -1.116 18.170 1.00 92.25 412 LEU A CA 1
ATOM 3250 C C . LEU A 1 412 ? -20.733 -2.616 18.061 1.00 92.25 412 LEU A C 1
ATOM 3252 O O . LEU A 1 412 ? -20.626 -3.164 16.963 1.00 92.25 412 LEU A O 1
ATOM 3256 N N . GLU A 1 413 ? -21.106 -3.286 19.155 1.00 91.81 413 GLU A N 1
ATOM 3257 C CA . GLU A 1 413 ? -21.475 -4.705 19.110 1.00 91.81 413 GLU A CA 1
ATOM 3258 C C . GLU A 1 413 ? -22.687 -4.939 18.201 1.00 91.81 413 GLU A C 1
ATOM 3260 O O . GLU A 1 413 ? -22.636 -5.792 17.308 1.00 91.81 413 GLU A O 1
ATOM 3265 N N . LEU A 1 414 ? -23.741 -4.132 18.365 1.00 91.19 414 LEU A N 1
ATOM 3266 C CA . LEU A 1 414 ? -24.960 -4.244 17.567 1.00 91.19 414 LEU A CA 1
ATOM 3267 C C . LEU A 1 414 ? -24.716 -3.908 16.089 1.00 91.19 414 LEU A C 1
ATOM 3269 O O . LEU A 1 414 ? -25.157 -4.649 15.204 1.00 91.19 414 LEU A O 1
ATOM 3273 N N . GLN A 1 415 ? -24.010 -2.808 15.807 1.00 91.88 415 GLN A N 1
ATOM 3274 C CA . GLN A 1 415 ? -23.735 -2.395 14.430 1.00 91.88 415 GLN A CA 1
ATOM 3275 C C . GLN A 1 415 ? -22.827 -3.387 13.711 1.00 91.88 415 GLN A C 1
ATOM 3277 O O . GLN A 1 415 ? -23.129 -3.768 12.583 1.00 91.88 415 GLN A O 1
ATOM 3282 N N . MET A 1 416 ? -21.761 -3.866 14.360 1.00 91.50 416 MET A N 1
ATOM 3283 C CA . MET A 1 416 ? -20.866 -4.857 13.761 1.00 91.50 416 MET A CA 1
ATOM 3284 C C . MET A 1 416 ? -21.630 -6.133 13.395 1.00 91.50 416 MET A C 1
ATOM 3286 O O . MET A 1 416 ? -21.466 -6.661 12.295 1.00 91.50 416 MET A O 1
ATOM 3290 N N . GLN A 1 417 ? -22.508 -6.614 14.280 1.00 90.19 417 GLN A N 1
ATOM 3291 C CA . GLN A 1 417 ? -23.325 -7.790 13.996 1.00 90.19 417 GLN A CA 1
ATOM 3292 C C . GLN A 1 417 ? -24.262 -7.564 12.802 1.00 90.19 417 GLN A C 1
ATOM 3294 O O . GLN A 1 417 ? -24.355 -8.425 11.923 1.00 90.19 417 GLN A O 1
ATOM 3299 N N . LYS A 1 418 ? -24.942 -6.413 12.747 1.00 92.38 418 LYS A N 1
ATOM 3300 C CA . LYS A 1 418 ? -25.822 -6.048 11.629 1.00 92.38 418 LYS A CA 1
ATOM 3301 C C . LYS A 1 418 ? -25.055 -6.002 10.304 1.00 92.38 418 LYS A C 1
ATOM 3303 O O . LYS A 1 418 ? -25.471 -6.635 9.338 1.00 92.38 418 LYS A O 1
ATOM 3308 N N . GLU A 1 419 ? -23.931 -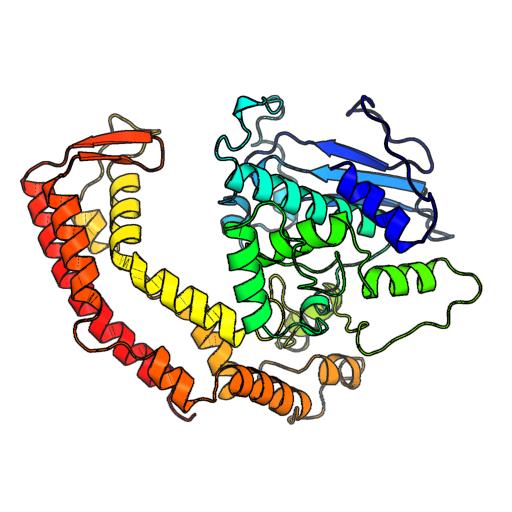5.298 10.284 1.00 92.50 419 GLU A N 1
ATOM 3309 C CA . GLU A 1 419 ? -23.123 -5.064 9.087 1.00 92.50 419 GLU A CA 1
ATOM 3310 C C . GLU A 1 419 ? -22.490 -6.349 8.545 1.00 92.50 419 GLU A C 1
ATOM 3312 O O . GLU A 1 419 ? -22.509 -6.598 7.339 1.00 92.50 419 GLU A O 1
ATOM 3317 N N . LEU A 1 420 ? -21.987 -7.220 9.426 1.00 91.56 420 LEU A N 1
ATOM 3318 C CA . LEU A 1 420 ? -21.491 -8.533 9.015 1.00 91.56 420 LEU A CA 1
ATOM 3319 C C . LEU A 1 420 ? -22.628 -9.408 8.469 1.00 91.56 420 LEU A C 1
ATOM 3321 O O . LEU A 1 420 ? -22.454 -10.062 7.443 1.00 91.56 420 LEU A O 1
ATOM 3325 N N . ASN A 1 421 ? -23.810 -9.403 9.091 1.00 90.75 421 ASN A N 1
ATOM 3326 C CA . ASN A 1 421 ? -24.954 -10.165 8.580 1.00 90.75 421 ASN A CA 1
ATOM 3327 C C . ASN A 1 421 ? -25.378 -9.718 7.175 1.00 90.75 421 ASN A C 1
ATOM 3329 O O . ASN A 1 421 ? -25.710 -10.565 6.347 1.00 90.75 421 ASN A O 1
ATOM 3333 N N . GLU A 1 422 ? -25.357 -8.413 6.895 1.00 90.88 422 GLU A N 1
ATOM 3334 C CA . GLU A 1 422 ? -25.617 -7.887 5.552 1.00 90.88 422 GLU A CA 1
ATOM 3335 C C . GLU A 1 422 ? -24.516 -8.279 4.560 1.00 90.88 422 GLU A C 1
ATOM 3337 O O . GLU A 1 422 ? -24.825 -8.713 3.452 1.00 90.88 422 GLU A O 1
ATOM 3342 N N . MET A 1 423 ? -23.247 -8.210 4.968 1.00 89.88 423 MET A N 1
ATOM 3343 C CA . MET A 1 423 ? -22.100 -8.570 4.128 1.00 89.88 423 MET A CA 1
ATOM 3344 C C . MET A 1 423 ? -22.120 -10.039 3.685 1.00 89.88 423 MET A C 1
ATOM 3346 O O . MET A 1 423 ? -21.823 -10.344 2.536 1.00 89.88 423 MET A O 1
ATOM 3350 N N . PHE A 1 424 ? -22.508 -10.954 4.576 1.00 89.69 424 PHE A N 1
ATOM 3351 C CA . PHE A 1 424 ? -22.624 -12.384 4.264 1.00 89.69 424 PHE A CA 1
ATOM 3352 C C . PHE A 1 424 ? -23.969 -12.769 3.629 1.00 89.69 424 PHE A C 1
ATOM 3354 O O . PHE A 1 424 ? -24.216 -13.948 3.374 1.00 89.69 424 PHE A O 1
ATOM 3361 N N . LYS A 1 425 ? -24.879 -11.818 3.400 1.00 87.88 425 LYS A N 1
ATOM 3362 C CA . LYS A 1 425 ? -26.202 -12.119 2.852 1.00 87.88 425 LYS A CA 1
ATOM 3363 C C . LYS A 1 425 ? -26.083 -12.565 1.391 1.00 87.88 425 LYS A C 1
ATOM 3365 O O . LYS A 1 425 ? -25.602 -11.816 0.550 1.00 87.88 425 LYS A O 1
ATOM 3370 N N . GLY A 1 426 ? -26.587 -13.760 1.086 1.00 79.31 426 GLY A N 1
ATOM 3371 C CA . GLY A 1 426 ? -26.619 -14.294 -0.282 1.00 79.31 426 GLY A CA 1
ATOM 3372 C C . GLY A 1 426 ? -25.304 -14.905 -0.779 1.00 79.31 426 GLY A C 1
ATOM 3373 O O . GLY A 1 426 ? -25.229 -15.207 -1.967 1.00 79.31 426 GLY A O 1
ATOM 3374 N N . LEU A 1 427 ? -24.316 -15.085 0.107 1.00 82.81 427 LEU A N 1
ATOM 3375 C CA . LEU A 1 427 ? -23.041 -15.761 -0.163 1.00 82.81 427 LEU A CA 1
ATOM 3376 C C . LEU A 1 427 ? -22.991 -17.184 0.397 1.00 82.81 427 LEU A C 1
ATOM 3378 O O . LEU A 1 427 ? -23.631 -17.431 1.450 1.00 82.81 427 LEU A O 1
#

Sequence (427 aa):
MKEGILYWNKVVGFEAVTVETGADISSVPPLHAVAVRWVPWEDAGFAYAGLQTDPMTGETLRGQVFMTPAWLQTKGRGEALAPIINPVSVCDFSRSDLTRNLDLKDLPTNPLELRMAKDRIRGVIAHEVGHVMGLRHNFAGSSSTPLAAKTILQSLRNYLADATDAGAMVSTTIMDYLRGGDEVLLGKYIESTALPYDQMALKWAYSKDAKDLDSKVSEYCSDEDIMIALERNKSEIYECRRHDPAGSPFLPMMDDQLKARAKLLKTKYIEILNILFPADEPSFVNSLPRLLDENHADLQLKALKLQFSYLQSHEKVVSLEKWRNEIQRNFNSKVDRALDEVLRDHLNQVGGLLNVKSILTPSPGWTEPQVNEMMTLIAVGKGTTKDGREYELTEEQKQQFAAYFKDEAQYLELQMQKELNEMFKGL

Foldseek 3Di:
DQLLLCLVCQLQVHCPDDDDPDPDQPDFAAFPEEAEDEFAAQQALDKAKDFDADPVPRDTGYIYIYDYNLLQDLPRNNVVCVVPDDPVNVPPPVPGPRPDDDDPVSHDPDPLSNLLSQLLVSLNSNQNVVVSVVDAAFQLQLQLFPDALVRLVVLLVCVSVDVPRQAGCSGLDSSHQADRSNSSSNSSNSSPHRRNCSSLVSCCVPPPDRPDDDVSNPLGDHPVLQCCLCPVVVAGEVSRDRRQGGHQSQVVLLVVLVVCQLCQLVVLVLVLVCVQQPPVCNPDGDDSVVSLVVGATDSSCVVVLVLLVVVVDVRHYAYSVCSVPDPVPDPPDPDHVVSVVSSVVSQVSQVHDVSSLVSQQDDPPPCVVVLVVQLVVLVVQWDARPVGDTDHDDPVSSVVSNVSSVVSSVVCNVVSVVVSCVSPPPD

pLDDT: mean 82.91, std 15.47, range [24.94, 98.19]